Protein AF-A0A493TED9-F1 (afdb_monomer)

Foldseek 3Di:
DDDDDDDDDDDPPDDPLVVVVQVVLLVVLQVQCVVPPVDDRDDAQLPRPLQLQSLQVSCCSLVVDHQPPQDNDDPDLVSSLVSLVSSVVVCVVVVQDADDDHSVCSNNSVVVSSVRSSVSSCVVSPPPDDDDDDDDDDDDDDDDDDDDDDDDDPDDPVVVVVVVLVSVVVVLVVVVVVVVVVVVVVVVPPDDDDDDDDDDPDPVVVVVVVVPDDDDDDDDDDDDDDDDDDDDDDDDDDDDDDDDDDDDDDDDDDDDDDDDDDDDDDDDDDDDDDDDDDPPPVVPVVVVVVVVVVVVVVVVVVVVVVVVQVVCCVPPVDGPVVVVPDPDPLDDVPDDPVRSVVVVVVVVVVVVVVVVVVVVVVVVVVVVVVVVVVVVVVVVVSVVVVVVSVVVVVVVVVVVVVVVVVVVVVVVVVVVVVVVVVVVVVVVVVVVVVVVVVVVVVVVVVVVVVVVVVVVVVVVVVVVVVVVVVVVVVVVVVVVVVVVVVVVVVVVVVVVVVVPD

Radius of gyration: 56.15 Å; Cα contacts (8 Å, |Δi|>4): 141; chains: 1; bounding box: 158×119×187 Å

Solvent-accessible surface area (backbone atoms only — not comparable to full-atom values): 31498 Å² total; per-residue (Å²): 141,84,82,85,82,85,81,80,80,85,77,87,85,73,71,67,64,66,53,53,54,52,50,50,53,44,51,52,54,39,62,54,44,64,81,43,81,89,57,81,77,68,87,44,75,45,64,62,42,21,50,13,47,55,53,40,52,49,44,25,67,67,70,72,48,80,71,81,90,60,56,86,78,59,87,47,76,66,49,13,32,52,24,29,40,54,48,52,50,49,40,54,73,72,66,56,82,67,78,96,69,56,40,64,42,35,50,71,31,38,52,72,51,46,51,50,54,52,50,43,52,52,65,71,60,40,94,87,70,92,75,88,76,88,78,81,91,81,87,83,89,85,81,89,85,88,84,81,90,78,94,75,82,78,82,55,72,64,61,59,51,50,53,53,51,53,54,55,52,52,57,52,53,53,58,61,51,62,58,54,59,60,54,60,66,59,65,74,76,76,80,76,93,78,81,91,76,89,75,80,85,56,72,68,66,67,50,59,74,72,67,76,80,80,88,86,87,86,84,88,82,88,83,89,79,89,84,82,86,86,88,85,86,82,88,87,84,91,86,86,89,89,88,82,88,86,90,83,90,88,87,86,89,83,87,86,81,88,82,84,88,87,88,86,89,82,91,83,87,83,84,90,84,89,84,85,90,80,76,79,68,66,51,57,59,55,52,54,49,50,53,51,50,54,52,50,50,50,52,50,50,53,49,51,51,48,51,52,46,52,50,37,34,74,75,68,74,46,50,85,74,57,70,75,68,67,83,68,71,90,60,69,93,84,60,55,76,70,55,49,50,50,53,53,49,52,51,50,52,48,53,52,50,53,52,52,51,51,52,52,51,51,53,50,52,55,50,50,52,51,52,51,50,55,50,50,54,54,50,52,53,51,48,53,54,49,51,58,49,50,52,52,54,52,54,50,51,52,53,54,49,53,54,49,52,53,54,48,53,53,48,54,53,51,50,53,52,52,53,52,52,51,52,51,52,52,52,52,51,51,53,48,57,49,51,53,52,52,51,50,55,51,49,54,51,50,54,51,52,52,49,51,52,50,51,51,50,53,52,51,54,53,50,49,52,52,48,54,49,51,51,53,50,49,53,51,49,53,50,50,53,47,48,53,52,51,51,51,52,49,54,58,50,52,66,59,53,74,75,74,123

Sequence (501 aa):
MGTPVDVVPHHTSQPAALSQQLQAYVAWVNSQLKKKPTIKPVQDLRQDLRDGVILASLIEIVAGEKLNGVQVNPTSQQEMRENVEKVLQFVASKKIRMHQTSAKDIVDGNLKSIMRLILALAAHFKPGSGRAMNHSAAGVTGKSSSASSASHRPRSAAAVAQGAVAALADVRQDVLQSGRDVFRHRQRNSSMDEEIENPYWSVRALVQQYEGQQNIALESHSSSLASPSPIHSTKSESTVTPSEEKAGYAIIHTEETESKTEETESHFQPDWQAGNPVSHLENSWEEQLLEQQDHLEKEMEEAKKMISGLQALLLNGSLPEDEQEGSFELCEHGACPEEQLIIIRSRLDQSVEENQDLKKELLKCKQEARNLQGIKDALQQRLAQQDASVLQLKQELLRANMDKEELHNQNVDLQRKVEERNRLLAEYKKELGQKDRHLQQHQTKLDEMLRQLSEASYQQVDLERELEHKEALLAHCMKREAEEVWEALVYTSDCQSDVFV

InterPro domains:
  IPR001715 Calponin homology domain [PF00307] (22-126)
  IPR001715 Calponin homology domain [PS50021] (19-126)
  IPR001715 Calponin homology domain [SM00033] (21-124)
  IPR015506 Dishevelled-related protein [PTHR10878] (12-462)
  IPR036872 CH domain superfamily [G3DSA:1.10.418.10] (10-127)
  IPR036872 CH domain superfamily [SSF47576] (20-125)

Organism: Anas platyrhynchos platyrhynchos (NCBI:txid8840)

pLDDT: mean 70.53, std 26.98, range [24.11, 98.75]

Mean predicted aligned error: 23.99 Å

Secondary structure (DSSP, 8-state):
--PPPP--------SHHHHHHHHHHHHHHHHHHTTSTTSPPPS-HHHHTTTSHHHHHHHHHHHS-PPTT--SS--SHHHHHHHHHHHHHHHHHTT-------HHHHHTT-HHHHHHHHHHHHHHT-TTSS-----------------------PPPHHHHHHHHHHHHHHHHHHHHHHHHHHHHHHGGGSS-----------HHHHHTTTSSS-----------------------------------------------------------------TTSSHHHHHHHHHHHHHHHHHHHHHHHHHHHHHHHHHHSS-TTTTSS----SS-TT--HHHHHHHHHHHHHHHHHHHHHHHHHHHHHHHHHHHHHHHHHHHHHHHHHHHHHHHHHHHHHHHHHHHHHHHHHHHHHHHHHHHHHHHHHHHHHHHHHHHHHHHHHHHHHHHHHHHHHHHHHHHHHHHHHHHHHHHHHHHHHHHHHHHHHHHHHHHHHHHHHTT--

Nearest PDB structures (foldseek):
  5bvr-assembly1_A  TM=9.735E-01  e=4.187E-06  Schizosaccharomyces pombe 972h-
  2yrn-assembly1_A  TM=8.082E-01  e=5.818E-07  Homo sapiens
  2wa7-assembly1_A  TM=9.485E-01  e=7.245E-06  Homo sapiens
  3hop-assembly2_B  TM=9.411E-01  e=7.245E-06  Homo sapiens
  2vzc-assembly1_A  TM=8.710E-01  e=1.123E-04  Homo sapiens

Structure (mmCIF, N/CA/C/O backbone):
data_AF-A0A493TED9-F1
#
_entry.id   AF-A0A493TED9-F1
#
loop_
_atom_site.group_PDB
_atom_site.id
_atom_site.type_symbol
_atom_site.label_atom_id
_atom_site.label_alt_id
_atom_site.label_comp_id
_atom_site.label_asym_id
_atom_site.label_entity_id
_atom_site.label_seq_id
_atom_site.pdbx_PDB_ins_code
_atom_site.Cartn_x
_atom_site.Cartn_y
_atom_site.Cartn_z
_atom_site.occupancy
_atom_site.B_iso_or_equiv
_atom_site.auth_seq_id
_atom_site.auth_comp_id
_atom_site.auth_asym_id
_atom_site.auth_atom_id
_atom_site.pdbx_PDB_model_num
ATOM 1 N N . MET A 1 1 ? -10.108 58.403 12.732 1.00 42.53 1 MET A N 1
ATOM 2 C CA . MET A 1 1 ? -10.329 57.246 11.839 1.00 42.53 1 MET A CA 1
ATOM 3 C C . MET A 1 1 ? -8.992 56.555 11.648 1.00 42.53 1 MET A C 1
ATOM 5 O O . MET A 1 1 ? -8.155 57.077 10.930 1.00 42.53 1 MET A O 1
ATOM 9 N N . GLY A 1 2 ? -8.751 55.469 12.374 1.00 40.12 2 GLY A N 1
ATOM 10 C CA . GLY A 1 2 ? -7.478 54.749 12.346 1.00 40.12 2 GLY A CA 1
ATOM 11 C C . GLY A 1 2 ? -7.510 53.621 13.365 1.00 40.12 2 GLY A C 1
ATOM 12 O O . GLY A 1 2 ? -7.123 53.815 14.510 1.00 40.12 2 GLY A O 1
ATOM 13 N N . THR A 1 3 ? -8.061 52.479 12.968 1.00 39.16 3 THR A N 1
ATOM 14 C CA . THR A 1 3 ? -8.017 51.227 13.731 1.00 39.16 3 THR A CA 1
ATOM 15 C C . THR A 1 3 ? -6.770 50.442 13.319 1.00 39.16 3 THR A C 1
ATOM 17 O O . THR A 1 3 ? -6.553 50.290 12.114 1.00 39.16 3 THR A O 1
ATOM 20 N N . PRO A 1 4 ? -5.954 49.931 14.255 1.00 46.84 4 PRO A N 1
ATOM 21 C CA . PRO A 1 4 ? -4.862 49.033 13.916 1.00 46.84 4 PRO A CA 1
ATOM 22 C C . PRO A 1 4 ? -5.402 47.621 13.652 1.00 46.84 4 PRO A C 1
ATOM 24 O O . PRO A 1 4 ? -6.323 47.151 14.316 1.00 46.84 4 PRO A O 1
ATOM 27 N N . VAL A 1 5 ? -4.833 46.980 12.636 1.00 41.41 5 VAL A N 1
ATOM 28 C CA . VAL A 1 5 ? -5.123 45.611 12.205 1.00 41.41 5 VAL A CA 1
ATOM 29 C C . VAL A 1 5 ? -4.371 44.649 13.125 1.00 41.41 5 VAL A C 1
ATOM 31 O O . VAL A 1 5 ? -3.141 44.658 13.143 1.00 41.41 5 VAL A O 1
ATOM 34 N N . ASP A 1 6 ? -5.104 43.831 13.880 1.00 39.00 6 ASP A N 1
ATOM 35 C CA . ASP A 1 6 ? -4.541 42.726 14.657 1.00 39.00 6 ASP A CA 1
ATOM 36 C C . ASP A 1 6 ? -4.014 41.632 13.718 1.00 39.00 6 ASP A C 1
ATOM 38 O O . ASP A 1 6 ? -4.749 41.032 12.929 1.00 39.00 6 ASP A O 1
ATOM 42 N N . VAL A 1 7 ? -2.712 41.374 13.816 1.00 45.19 7 VAL A N 1
ATOM 43 C CA . VAL A 1 7 ? -2.025 40.259 13.164 1.00 45.19 7 VAL A CA 1
ATOM 44 C C . VAL A 1 7 ? -2.222 39.018 14.034 1.00 45.19 7 VAL A C 1
ATOM 46 O O . VAL A 1 7 ? -1.608 38.881 15.089 1.00 45.19 7 VAL A O 1
ATOM 49 N N . VAL A 1 8 ? -3.081 38.101 13.591 1.00 38.03 8 VAL A N 1
ATOM 50 C CA . VAL A 1 8 ? -3.263 36.785 14.220 1.00 38.03 8 VAL A CA 1
ATOM 51 C C . VAL A 1 8 ? -2.080 35.880 13.838 1.00 38.03 8 VAL A C 1
ATOM 53 O O . VAL A 1 8 ? -1.852 35.663 12.646 1.00 38.03 8 VAL A O 1
ATOM 56 N N . PRO A 1 9 ? -1.316 35.317 14.794 1.00 44.16 9 PRO A N 1
ATOM 57 C CA . PRO A 1 9 ? -0.238 34.392 14.479 1.00 44.16 9 PRO A CA 1
ATOM 58 C C . PRO A 1 9 ? -0.801 32.986 14.227 1.00 44.16 9 PRO A C 1
ATOM 60 O O . PRO A 1 9 ? -1.549 32.445 15.035 1.00 44.16 9 PRO A O 1
ATOM 63 N N . HIS A 1 10 ? -0.419 32.368 13.110 1.00 32.72 10 HIS A N 1
ATOM 64 C CA . HIS A 1 10 ? -0.759 30.981 12.795 1.00 32.72 10 HIS A CA 1
ATOM 65 C C . HIS A 1 10 ? -0.075 30.008 13.767 1.00 32.72 10 HIS A C 1
ATOM 67 O O . HIS A 1 10 ? 1.141 29.826 13.739 1.00 32.72 10 HIS A O 1
ATOM 73 N N . HIS A 1 11 ? -0.866 29.343 14.607 1.00 40.06 11 HIS A N 1
ATOM 74 C CA . HIS A 1 11 ? -0.410 28.253 15.468 1.00 40.06 11 HIS A CA 1
ATOM 75 C C . HIS A 1 11 ? -0.358 26.946 14.662 1.00 40.06 11 HIS A C 1
ATOM 77 O O . HIS A 1 11 ? -1.386 26.365 14.310 1.00 40.06 11 HIS A O 1
ATOM 83 N N . THR A 1 12 ? 0.849 26.459 14.384 1.00 41.06 12 THR A N 1
ATOM 84 C CA . THR A 1 12 ? 1.121 25.099 13.903 1.00 41.06 12 THR A CA 1
ATOM 85 C C . THR A 1 12 ? 0.672 24.066 14.942 1.00 41.06 12 THR A C 1
ATOM 87 O O . THR A 1 12 ? 1.410 23.738 15.870 1.00 41.06 12 THR A O 1
ATOM 90 N N . SER A 1 13 ? -0.545 23.544 14.795 1.00 43.38 13 SER A N 1
ATOM 91 C CA . SER A 1 13 ? -1.096 22.476 15.639 1.00 43.38 13 SER A CA 1
ATOM 92 C C . SER A 1 13 ? -0.851 21.109 14.994 1.00 43.38 13 SER A C 1
ATOM 94 O O . SER A 1 13 ? -1.750 20.567 14.365 1.00 43.38 13 SER A O 1
ATOM 96 N N . GLN A 1 14 ? 0.367 20.564 15.098 1.00 45.41 14 GLN A N 1
ATOM 97 C CA . GLN A 1 14 ? 0.681 19.208 14.599 1.00 45.41 14 GLN A CA 1
ATOM 98 C C . GLN A 1 14 ? 1.649 18.299 15.419 1.00 45.41 14 GLN A C 1
ATOM 100 O O . GLN A 1 14 ? 1.866 17.176 14.976 1.00 45.41 14 GLN A O 1
ATOM 105 N N . PRO A 1 15 ? 2.188 18.621 16.622 1.00 52.25 15 PRO A N 1
ATOM 106 C CA . PRO A 1 15 ? 3.054 17.668 17.353 1.00 52.25 15 PRO A CA 1
ATOM 107 C C . PRO A 1 15 ? 2.359 16.766 18.407 1.00 52.25 15 PRO A C 1
ATOM 109 O O . PRO A 1 15 ? 3.011 15.903 19.002 1.00 52.25 15 PRO A O 1
ATOM 112 N N . ALA A 1 16 ? 1.056 16.922 18.676 1.00 53.84 16 ALA A N 1
ATOM 113 C CA . ALA A 1 16 ? 0.396 16.232 19.799 1.00 53.84 16 ALA A CA 1
ATOM 114 C C . ALA A 1 16 ? -0.011 14.766 19.518 1.00 53.84 16 ALA A C 1
ATOM 116 O O . ALA A 1 16 ? 0.078 13.927 20.409 1.00 53.84 16 ALA A O 1
ATOM 117 N N . ALA A 1 17 ? -0.418 14.425 18.291 1.00 58.78 17 ALA A N 1
ATOM 118 C CA . ALA A 1 17 ? -0.928 13.082 17.978 1.00 58.78 17 ALA A CA 1
ATOM 119 C C . ALA A 1 17 ? 0.190 12.022 17.873 1.00 58.78 17 ALA A C 1
ATOM 121 O O . ALA A 1 17 ? 0.107 10.944 18.465 1.00 58.78 17 ALA A O 1
ATOM 122 N N . LEU A 1 18 ? 1.300 12.353 17.198 1.00 60.94 18 LEU A N 1
ATOM 123 C CA . LEU A 1 18 ? 2.461 11.457 17.077 1.00 60.94 18 LEU A CA 1
ATOM 124 C C . LEU A 1 18 ? 3.128 11.178 18.430 1.00 60.94 18 LEU A C 1
ATOM 126 O O . LEU A 1 18 ? 3.589 10.061 18.676 1.00 60.94 18 LEU A O 1
ATOM 130 N N . SER A 1 19 ? 3.157 12.173 19.322 1.00 70.12 19 SER A N 1
ATOM 131 C CA . SER A 1 19 ? 3.708 12.006 20.671 1.00 70.12 19 SER A CA 1
ATOM 132 C C . SER A 1 19 ? 2.842 11.080 21.530 1.00 70.12 19 SER A C 1
ATOM 134 O O . SER A 1 19 ? 3.385 10.210 22.211 1.00 70.12 19 SER A O 1
ATOM 136 N N . GLN A 1 20 ? 1.511 11.168 21.424 1.00 78.19 20 GLN A N 1
ATOM 137 C CA . GLN A 1 20 ? 0.595 10.249 22.111 1.00 78.19 20 GLN A CA 1
ATOM 138 C C . GLN A 1 20 ? 0.719 8.807 21.606 1.00 78.19 20 GLN A C 1
ATOM 140 O O . GLN A 1 20 ? 0.787 7.872 22.409 1.00 78.19 20 GLN A O 1
ATOM 145 N N . GLN A 1 21 ? 0.804 8.606 20.287 1.00 79.19 21 GLN A N 1
ATOM 146 C CA . GLN A 1 21 ? 0.977 7.274 19.712 1.00 79.19 21 GLN A CA 1
ATOM 147 C C . GLN A 1 21 ? 2.297 6.640 20.171 1.00 79.19 21 GLN A C 1
ATOM 149 O O . GLN A 1 21 ? 2.305 5.494 20.624 1.00 79.19 21 GLN A O 1
ATOM 154 N N . LEU A 1 22 ? 3.406 7.383 20.109 1.00 85.38 22 LEU A N 1
ATOM 155 C CA . LEU A 1 22 ? 4.712 6.914 20.576 1.00 85.38 22 LEU A CA 1
ATOM 156 C C . LEU A 1 22 ? 4.670 6.514 22.058 1.00 85.38 22 LEU A C 1
ATOM 158 O O . LEU A 1 22 ? 5.166 5.448 22.432 1.00 85.38 22 LEU A O 1
ATOM 162 N N . GLN A 1 23 ? 4.010 7.326 22.884 1.00 86.38 23 GLN A N 1
ATOM 163 C CA . GLN A 1 23 ? 3.840 7.051 24.306 1.00 86.38 23 GLN A CA 1
ATOM 164 C C . GLN A 1 23 ? 3.033 5.768 24.559 1.00 86.38 23 GLN A C 1
ATOM 166 O O . GLN A 1 23 ? 3.356 5.020 25.482 1.00 86.38 23 GLN A O 1
ATOM 171 N N . ALA A 1 24 ? 2.038 5.457 23.722 1.00 87.50 24 ALA A N 1
ATOM 172 C CA . ALA A 1 24 ? 1.280 4.210 23.814 1.00 87.50 24 ALA A CA 1
ATOM 173 C C . ALA A 1 24 ? 2.143 2.970 23.512 1.00 87.50 24 ALA A C 1
ATOM 175 O O . ALA A 1 24 ? 2.049 1.973 24.231 1.00 87.50 24 ALA A O 1
ATOM 176 N N . TYR A 1 25 ? 3.024 3.032 22.505 1.00 90.94 25 TYR A N 1
ATOM 177 C CA . TYR A 1 25 ? 3.969 1.945 22.212 1.00 90.94 25 TYR A CA 1
ATOM 178 C C . TYR A 1 25 ? 4.955 1.726 23.362 1.00 90.94 25 TYR A C 1
ATOM 180 O O . TYR A 1 25 ? 5.133 0.591 23.806 1.00 90.94 25 TYR A O 1
ATOM 188 N N . VAL A 1 26 ? 5.544 2.804 23.888 1.00 92.06 26 VAL A N 1
ATOM 189 C CA . VAL A 1 26 ? 6.441 2.744 25.053 1.00 92.06 26 VAL A CA 1
ATOM 190 C C . VAL A 1 26 ? 5.716 2.150 26.264 1.00 92.06 26 VAL A C 1
ATOM 192 O O . VAL A 1 26 ? 6.235 1.246 26.920 1.00 92.06 26 VAL A O 1
ATOM 195 N N . ALA A 1 27 ? 4.487 2.595 26.539 1.00 90.62 27 ALA A N 1
ATOM 196 C CA . ALA A 1 27 ? 3.678 2.074 27.637 1.00 90.62 27 ALA A CA 1
ATOM 197 C C . ALA A 1 27 ? 3.371 0.578 27.473 1.00 90.62 27 ALA A C 1
ATOM 199 O O . ALA A 1 27 ? 3.464 -0.175 28.446 1.00 90.62 27 ALA A O 1
ATOM 200 N N . TRP A 1 28 ? 3.048 0.130 26.256 1.00 92.50 28 TRP A N 1
ATOM 201 C CA . TRP A 1 28 ? 2.792 -1.281 25.982 1.00 92.50 28 TRP A CA 1
ATOM 202 C C . TRP A 1 28 ? 4.050 -2.136 26.171 1.00 92.50 28 TRP A C 1
ATOM 204 O O . TRP A 1 28 ? 3.988 -3.125 26.904 1.00 92.50 28 TRP A O 1
ATOM 214 N N . VAL A 1 29 ? 5.195 -1.737 25.606 1.00 92.50 29 VAL A N 1
ATOM 215 C CA . VAL A 1 29 ? 6.472 -2.455 25.785 1.00 92.50 29 VAL A CA 1
ATOM 216 C C . VAL A 1 29 ? 6.813 -2.555 27.270 1.00 92.50 29 VAL A C 1
ATOM 218 O O . VAL A 1 29 ? 7.003 -3.654 27.790 1.00 92.50 29 VAL A O 1
ATOM 221 N N . ASN A 1 30 ? 6.768 -1.435 27.994 1.00 92.94 30 ASN A N 1
ATOM 222 C CA . ASN A 1 30 ? 7.045 -1.412 29.429 1.00 92.94 30 ASN A CA 1
ATOM 223 C C . ASN A 1 30 ? 6.054 -2.254 30.245 1.00 92.94 30 ASN A C 1
ATOM 225 O O . ASN A 1 30 ? 6.441 -2.840 31.254 1.00 92.94 30 ASN A O 1
ATOM 229 N N . SER A 1 31 ? 4.790 -2.369 29.823 1.00 91.25 31 SER A N 1
ATOM 230 C CA . SER A 1 31 ? 3.820 -3.253 30.484 1.00 91.25 31 SER A CA 1
ATOM 231 C C . SER A 1 31 ? 4.200 -4.734 30.383 1.00 91.25 31 SER A C 1
ATOM 233 O O . SER A 1 31 ? 3.953 -5.483 31.328 1.00 91.25 31 SER A O 1
ATOM 235 N N . GLN A 1 32 ? 4.840 -5.148 29.283 1.00 90.75 32 GLN A N 1
ATOM 236 C CA . GLN A 1 32 ? 5.365 -6.505 29.142 1.00 90.75 32 GLN A CA 1
ATOM 237 C C . GLN A 1 32 ? 6.651 -6.670 29.951 1.00 90.75 32 GLN A C 1
ATOM 239 O O . GLN A 1 32 ? 6.753 -7.611 30.733 1.00 90.75 32 GLN A O 1
ATOM 244 N N . LEU A 1 33 ? 7.589 -5.721 29.847 1.00 88.75 33 LEU A N 1
ATOM 245 C CA . LEU A 1 33 ? 8.873 -5.780 30.557 1.00 88.75 33 LEU A CA 1
ATOM 246 C C . LEU A 1 33 ? 8.721 -5.803 32.084 1.00 88.75 33 LEU A C 1
ATOM 248 O O . LEU A 1 33 ? 9.523 -6.442 32.753 1.00 88.75 33 LEU A O 1
ATOM 252 N N . LYS A 1 34 ? 7.650 -5.226 32.652 1.00 86.88 34 LYS A N 1
ATOM 253 C CA . LYS A 1 34 ? 7.330 -5.335 34.093 1.00 86.88 34 LYS A CA 1
ATOM 254 C C . LYS A 1 34 ? 7.227 -6.775 34.607 1.00 86.88 34 LYS A C 1
ATOM 256 O O . LYS A 1 34 ? 7.420 -6.998 35.797 1.00 86.88 34 LYS A O 1
ATOM 261 N N . LYS A 1 35 ? 6.950 -7.752 33.735 1.00 84.44 35 LYS A N 1
ATOM 262 C CA . LYS A 1 35 ? 6.937 -9.183 34.085 1.00 84.44 35 LYS A CA 1
ATOM 263 C C . LYS A 1 35 ? 8.346 -9.740 34.355 1.00 84.44 35 LYS A C 1
ATOM 265 O O . LYS A 1 35 ? 8.464 -10.813 34.935 1.00 84.44 35 LYS A O 1
ATOM 270 N N . LYS A 1 36 ? 9.405 -9.016 33.966 1.00 83.38 36 LYS A N 1
ATOM 271 C CA . LYS A 1 36 ? 10.816 -9.310 34.251 1.00 83.38 36 LYS A CA 1
ATOM 272 C C . LYS A 1 36 ? 11.507 -8.077 34.864 1.00 83.38 36 LYS A C 1
ATOM 274 O O . LYS A 1 36 ? 12.049 -7.252 34.128 1.00 83.38 36 LYS A O 1
ATOM 279 N N . PRO A 1 37 ? 11.554 -7.949 36.204 1.00 72.25 37 PRO A N 1
ATOM 280 C CA . PRO A 1 37 ? 12.049 -6.742 36.880 1.00 72.25 37 PRO A CA 1
ATOM 281 C C . PRO A 1 37 ? 13.552 -6.465 36.690 1.00 72.25 37 PRO A C 1
ATOM 283 O O . PRO A 1 37 ? 14.033 -5.412 37.093 1.00 72.25 37 PRO A O 1
ATOM 286 N N . THR A 1 38 ? 14.304 -7.378 36.071 1.00 79.56 38 THR A N 1
ATOM 287 C CA . THR A 1 38 ? 15.732 -7.211 35.758 1.00 79.56 38 THR A CA 1
ATOM 288 C C . THR A 1 38 ? 15.997 -6.294 34.559 1.00 79.56 38 THR A C 1
ATOM 290 O O . THR A 1 38 ? 17.148 -5.935 34.321 1.00 79.56 38 THR A O 1
ATOM 293 N N . ILE A 1 39 ? 14.970 -5.936 33.781 1.00 82.25 39 ILE A N 1
ATOM 294 C CA . ILE A 1 39 ? 15.108 -5.151 32.547 1.00 82.25 39 ILE A CA 1
ATOM 295 C C . ILE A 1 39 ? 14.761 -3.687 32.823 1.00 82.25 39 ILE A C 1
ATOM 297 O O . ILE A 1 39 ? 13.730 -3.381 33.425 1.00 82.25 39 ILE A O 1
ATOM 301 N N . LYS A 1 40 ? 15.616 -2.769 32.361 1.00 82.75 40 LYS A N 1
ATOM 302 C CA . LYS A 1 40 ? 15.373 -1.326 32.479 1.00 82.75 40 LYS A CA 1
ATOM 303 C C . LYS A 1 40 ? 14.145 -0.913 31.649 1.00 82.75 40 LYS A C 1
ATOM 305 O O . LYS A 1 40 ? 13.964 -1.428 30.546 1.00 82.75 40 LYS A O 1
ATOM 310 N N . PRO A 1 41 ? 13.311 0.017 32.149 1.00 87.38 41 PRO A N 1
ATOM 311 C CA . PRO A 1 41 ? 12.181 0.523 31.385 1.00 87.38 41 PRO A CA 1
ATOM 312 C C . PRO A 1 41 ? 12.671 1.312 30.170 1.00 87.38 41 PRO A C 1
ATOM 314 O O . PRO A 1 41 ? 13.597 2.117 30.271 1.00 87.38 41 PRO A O 1
ATOM 317 N N . VAL A 1 42 ? 12.008 1.094 29.041 1.00 91.56 42 VAL A N 1
ATOM 318 C CA . VAL A 1 42 ? 12.257 1.794 27.782 1.00 91.56 42 VAL A CA 1
ATOM 319 C C . VAL A 1 42 ? 11.727 3.221 27.887 1.00 91.56 42 VAL A C 1
ATOM 321 O O . VAL A 1 42 ? 10.582 3.429 28.300 1.00 91.56 42 VAL A O 1
ATOM 324 N N . GLN A 1 43 ? 12.547 4.195 27.507 1.00 89.94 43 GLN A N 1
ATOM 325 C CA . GLN A 1 43 ? 12.195 5.613 27.427 1.00 89.94 43 GLN A CA 1
ATOM 326 C C . GLN A 1 43 ? 12.093 6.072 25.974 1.00 89.94 43 GLN A C 1
ATOM 328 O O . GLN A 1 43 ? 11.132 6.754 25.618 1.00 89.94 43 GLN A O 1
ATOM 333 N N . ASP A 1 44 ? 13.035 5.653 25.128 1.00 89.94 44 ASP A N 1
ATOM 334 C CA . ASP A 1 44 ? 13.050 5.975 23.705 1.00 89.94 44 ASP A CA 1
ATOM 335 C C . ASP A 1 44 ? 13.207 4.702 22.875 1.00 89.94 44 ASP A C 1
ATOM 337 O O . ASP A 1 44 ? 14.268 4.078 22.831 1.00 89.94 44 ASP A O 1
ATOM 341 N N . LEU A 1 45 ? 12.144 4.353 22.143 1.00 91.56 45 LEU A N 1
ATOM 342 C CA . LEU A 1 45 ? 12.132 3.203 21.240 1.00 91.56 45 LEU A CA 1
ATOM 343 C C . LEU A 1 45 ? 13.283 3.249 20.230 1.00 91.56 45 LEU A C 1
ATOM 345 O O . LEU A 1 45 ? 13.791 2.197 19.853 1.00 91.56 45 LEU A O 1
ATOM 349 N N . ARG A 1 46 ? 13.683 4.446 19.776 1.00 92.38 46 ARG A N 1
ATOM 350 C CA . ARG A 1 46 ? 14.730 4.599 18.762 1.00 92.38 46 ARG A CA 1
ATOM 351 C C . ARG A 1 46 ? 16.091 4.189 19.266 1.00 92.38 46 ARG A C 1
ATOM 353 O O . ARG A 1 46 ? 16.882 3.808 18.422 1.00 92.38 46 ARG A O 1
ATOM 360 N N . GLN A 1 47 ? 16.366 4.312 20.563 1.00 92.00 47 GLN A N 1
ATOM 361 C CA . GLN A 1 47 ? 17.682 4.043 21.146 1.00 92.00 47 GLN A CA 1
ATOM 362 C C . GLN A 1 47 ? 17.692 2.719 21.900 1.00 92.00 47 GLN A C 1
ATOM 364 O O . GLN A 1 47 ? 18.563 1.886 21.665 1.00 92.00 47 GLN A O 1
ATOM 369 N N . ASP A 1 48 ? 16.677 2.487 22.728 1.00 92.62 48 ASP A N 1
ATOM 370 C CA . ASP A 1 48 ? 16.655 1.371 23.673 1.00 92.62 48 ASP A CA 1
ATOM 371 C C . ASP A 1 48 ? 16.420 0.010 22.993 1.00 92.62 48 ASP A C 1
ATOM 373 O O . ASP A 1 48 ? 16.670 -1.031 23.588 1.00 92.62 48 ASP A O 1
ATOM 377 N N . LEU A 1 49 ? 15.929 -0.013 21.747 1.00 93.00 49 LEU A N 1
ATOM 378 C CA . LEU A 1 49 ? 15.634 -1.255 21.014 1.00 93.00 49 LEU A CA 1
ATOM 379 C C . LEU A 1 49 ? 16.675 -1.608 19.942 1.00 93.00 49 LEU A C 1
ATOM 381 O O . LEU A 1 49 ? 16.567 -2.670 19.326 1.00 93.00 49 LEU A O 1
ATOM 385 N N . ARG A 1 50 ? 17.667 -0.741 19.695 1.00 93.00 50 ARG A N 1
ATOM 386 C CA . ARG A 1 50 ? 18.623 -0.899 18.580 1.00 93.00 50 ARG A CA 1
ATOM 387 C C . ARG A 1 50 ? 19.544 -2.100 18.743 1.00 93.00 50 ARG A C 1
ATOM 389 O O . ARG A 1 50 ? 20.005 -2.649 17.750 1.00 93.00 50 ARG A O 1
ATOM 396 N N . ASP A 1 51 ? 19.834 -2.478 19.983 1.00 91.19 51 ASP A N 1
ATOM 397 C CA . ASP A 1 51 ? 20.751 -3.566 20.329 1.00 91.19 51 ASP A CA 1
ATOM 398 C C . ASP A 1 51 ? 20.117 -4.968 20.231 1.00 91.19 51 ASP A C 1
ATOM 400 O O . ASP A 1 51 ? 20.807 -5.986 20.340 1.00 91.19 51 ASP A O 1
ATOM 404 N N . GLY A 1 52 ? 18.796 -5.021 20.020 1.00 91.31 52 GLY A N 1
ATOM 405 C CA . GLY A 1 52 ? 18.004 -6.243 19.917 1.00 91.31 52 GLY A CA 1
ATOM 406 C C . GLY A 1 52 ? 17.765 -6.980 21.241 1.00 91.31 52 GLY A C 1
ATOM 407 O O . GLY A 1 52 ? 16.970 -7.921 21.261 1.00 91.31 52 GLY A O 1
ATOM 408 N N . VAL A 1 53 ? 18.370 -6.563 22.357 1.00 93.06 53 VAL A N 1
ATOM 409 C CA . VAL A 1 53 ? 18.310 -7.284 23.643 1.00 93.06 53 VAL A CA 1
ATOM 410 C C . VAL A 1 53 ? 16.931 -7.146 24.282 1.00 93.06 53 VAL A C 1
ATOM 412 O O . VAL A 1 53 ? 16.321 -8.131 24.720 1.00 93.06 53 VAL A O 1
ATOM 415 N N . ILE A 1 54 ? 16.391 -5.926 24.287 1.00 93.12 54 ILE A N 1
ATOM 416 C CA . ILE A 1 54 ? 15.044 -5.666 24.803 1.00 93.12 54 ILE A CA 1
ATOM 417 C C . ILE A 1 54 ? 13.985 -6.323 23.906 1.00 93.12 54 ILE A C 1
ATOM 419 O O . ILE A 1 54 ? 13.016 -6.882 24.418 1.00 93.12 54 ILE A O 1
ATOM 423 N N . LEU A 1 55 ? 14.186 -6.332 22.582 1.00 93.50 55 LEU A N 1
ATOM 424 C CA . LEU A 1 55 ? 13.289 -7.011 21.637 1.00 93.50 55 LEU A CA 1
ATOM 425 C C . LEU A 1 55 ? 13.263 -8.529 21.858 1.00 93.50 55 LEU A C 1
ATOM 427 O O . LEU A 1 55 ? 12.189 -9.131 21.863 1.00 93.50 55 LEU A O 1
ATOM 431 N N . ALA A 1 56 ? 14.421 -9.143 22.096 1.00 92.75 56 ALA A N 1
ATOM 432 C CA . ALA A 1 56 ? 14.499 -10.562 22.419 1.00 92.75 56 ALA A CA 1
ATOM 433 C C . ALA A 1 56 ? 13.808 -10.894 23.746 1.00 92.75 56 ALA A C 1
ATOM 435 O O . ALA A 1 56 ? 13.053 -11.863 23.839 1.00 92.75 56 ALA A O 1
ATOM 436 N N . SER A 1 57 ? 14.010 -10.047 24.756 1.00 91.44 57 SER A N 1
ATOM 437 C CA . SER A 1 57 ? 13.348 -10.191 26.052 1.00 91.44 57 SER A CA 1
ATOM 438 C C . SER A 1 57 ? 11.831 -10.031 25.944 1.00 91.44 57 SER A C 1
ATOM 440 O O . SER A 1 57 ? 11.076 -10.749 26.596 1.00 91.44 57 SER A O 1
ATOM 442 N N . LEU A 1 58 ? 11.374 -9.105 25.098 1.00 91.88 58 LEU A N 1
ATOM 443 C CA . LEU A 1 58 ? 9.962 -8.898 24.809 1.00 91.88 58 LEU A CA 1
ATOM 444 C C . LEU A 1 58 ? 9.346 -10.150 24.176 1.00 91.88 58 LEU A C 1
ATOM 446 O O . LEU A 1 58 ? 8.291 -10.578 24.638 1.00 91.88 58 LEU A O 1
ATOM 450 N N . ILE A 1 59 ? 10.011 -10.757 23.183 1.00 91.62 59 ILE A N 1
ATOM 451 C CA . ILE A 1 59 ? 9.586 -12.031 22.580 1.00 91.62 59 ILE A CA 1
ATOM 452 C C . ILE A 1 59 ? 9.468 -13.122 23.640 1.00 91.62 59 ILE A C 1
ATOM 454 O O . ILE A 1 59 ? 8.436 -13.784 23.709 1.00 91.62 59 ILE A O 1
ATOM 458 N N . GLU A 1 60 ? 10.472 -13.270 24.501 1.00 90.94 60 GLU A N 1
ATOM 459 C CA . GLU A 1 60 ? 10.454 -14.287 25.553 1.00 90.94 60 GLU A CA 1
ATOM 460 C C . GLU A 1 60 ? 9.260 -14.123 26.503 1.00 90.94 60 GLU A C 1
ATOM 462 O O . GLU A 1 60 ? 8.654 -15.106 26.922 1.00 90.94 60 GLU A O 1
ATOM 467 N N . ILE A 1 61 ? 8.867 -12.881 26.795 1.00 89.62 61 ILE A N 1
ATOM 468 C CA . ILE A 1 61 ? 7.718 -12.581 27.653 1.00 89.62 61 ILE A CA 1
ATOM 469 C C . ILE A 1 61 ? 6.381 -12.843 26.947 1.00 89.62 61 ILE A C 1
ATOM 471 O O . ILE A 1 61 ? 5.457 -13.354 27.579 1.00 89.62 61 ILE A O 1
ATOM 475 N N . VAL A 1 62 ? 6.237 -12.453 25.675 1.00 88.81 62 VAL A N 1
ATOM 476 C CA . VAL A 1 62 ? 4.945 -12.553 24.965 1.00 88.81 62 VAL A CA 1
ATOM 477 C C . VAL A 1 62 ? 4.703 -13.927 24.347 1.00 88.81 62 VAL A C 1
ATOM 479 O O . VAL A 1 62 ? 3.555 -14.352 24.266 1.00 88.81 62 VAL A O 1
ATOM 482 N N . ALA A 1 63 ? 5.761 -14.627 23.936 1.00 86.69 63 ALA A N 1
ATOM 483 C CA . ALA A 1 63 ? 5.681 -15.956 23.338 1.00 86.69 63 ALA A CA 1
ATOM 484 C C . ALA A 1 63 ? 5.941 -17.092 24.340 1.00 86.69 63 ALA A C 1
ATOM 486 O O . ALA A 1 63 ? 5.622 -18.236 24.035 1.00 86.69 63 ALA A O 1
ATOM 487 N N . GLY A 1 64 ? 6.525 -16.798 25.510 1.00 85.50 64 GLY A N 1
ATOM 488 C CA . GLY A 1 64 ? 6.890 -17.808 26.510 1.00 85.50 64 GLY A CA 1
ATOM 489 C C . GLY A 1 64 ? 8.096 -18.676 26.127 1.00 85.50 64 GLY A C 1
ATOM 490 O O . GLY A 1 64 ? 8.364 -19.670 26.794 1.00 85.50 64 GLY A O 1
ATOM 491 N N . GLU A 1 65 ? 8.828 -18.318 25.067 1.00 85.94 65 GLU A N 1
ATOM 492 C CA . GLU A 1 65 ? 9.967 -19.073 24.530 1.00 85.94 65 GLU A CA 1
ATOM 493 C C . GLU A 1 65 ? 11.231 -18.206 24.509 1.00 85.94 65 GLU A C 1
ATOM 495 O O . GLU A 1 65 ? 11.220 -17.078 24.013 1.00 85.94 65 GLU A O 1
ATOM 500 N N . LYS A 1 66 ? 12.350 -18.735 25.011 1.00 85.50 66 LYS A N 1
ATOM 501 C CA . LYS A 1 66 ? 13.626 -18.013 25.024 1.00 85.50 66 LYS A CA 1
ATOM 502 C C . LYS A 1 66 ? 14.309 -18.074 23.658 1.00 85.50 66 LYS A C 1
ATOM 504 O O . LYS A 1 66 ? 14.534 -19.155 23.119 1.00 85.50 66 LYS A O 1
ATOM 509 N N . LEU A 1 67 ? 14.702 -16.914 23.131 1.00 87.38 67 LEU A N 1
ATOM 510 C CA . LEU A 1 67 ? 15.539 -16.841 21.934 1.00 87.38 67 LEU A CA 1
ATOM 511 C C . LEU A 1 67 ? 16.979 -17.245 22.262 1.00 87.38 67 LEU A C 1
ATOM 513 O O . LEU A 1 67 ? 17.645 -16.626 23.094 1.00 87.38 67 LEU A O 1
ATOM 517 N N . ASN A 1 68 ? 17.465 -18.284 21.587 1.00 84.94 68 ASN A N 1
ATOM 518 C CA . ASN A 1 68 ? 18.823 -18.782 21.766 1.00 84.94 68 ASN A CA 1
ATOM 519 C C . ASN A 1 68 ? 19.841 -17.922 21.003 1.00 84.94 68 ASN A C 1
ATOM 521 O O . ASN A 1 68 ? 19.575 -17.432 19.906 1.00 84.94 68 ASN A O 1
ATOM 525 N N . GLY A 1 69 ? 21.032 -17.763 21.584 1.00 83.31 69 GLY A N 1
ATOM 526 C CA . GLY A 1 69 ? 22.158 -17.079 20.944 1.00 83.31 69 GLY A CA 1
ATOM 527 C C . GLY A 1 69 ? 22.076 -15.551 20.925 1.00 83.31 69 GLY A C 1
ATOM 528 O O . GLY A 1 69 ? 22.846 -14.935 20.198 1.00 83.31 69 GLY A O 1
ATOM 529 N N . VAL A 1 70 ? 21.169 -14.923 21.676 1.00 88.75 70 VAL A N 1
ATOM 530 C CA . VAL A 1 70 ? 21.138 -13.456 21.813 1.00 88.75 70 VAL A CA 1
ATOM 531 C C . VAL A 1 70 ? 22.288 -12.998 22.712 1.00 88.75 70 VAL A C 1
ATOM 533 O O . VAL A 1 70 ? 22.415 -13.458 23.848 1.00 88.75 70 VAL A O 1
ATOM 536 N N . GLN A 1 71 ? 23.113 -12.084 22.206 1.00 88.81 71 GLN A N 1
ATOM 537 C CA . GLN A 1 71 ? 24.216 -11.480 22.944 1.00 88.81 71 GLN A CA 1
ATOM 538 C C . GLN A 1 71 ? 2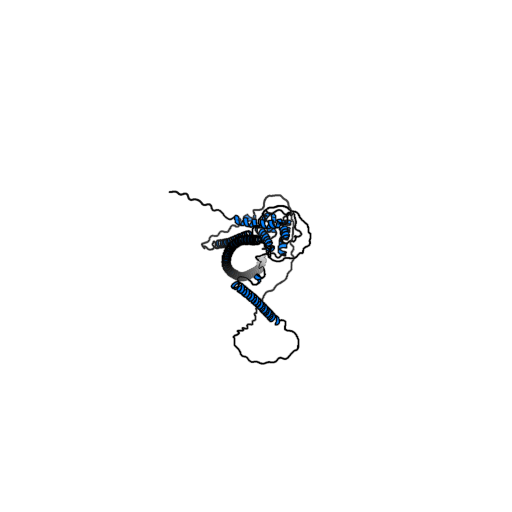3.660 -10.439 23.922 1.00 88.81 71 GLN A C 1
ATOM 540 O O . GLN A 1 71 ? 23.061 -9.459 23.494 1.00 88.81 71 GLN A O 1
ATOM 545 N N . VAL A 1 72 ? 23.850 -10.647 25.229 1.00 85.12 72 VAL A N 1
ATOM 546 C CA . VAL A 1 72 ? 23.234 -9.814 26.288 1.00 85.12 72 VAL A CA 1
ATOM 547 C C . VAL A 1 72 ? 23.856 -8.417 26.374 1.00 85.12 72 VAL A C 1
ATOM 549 O O . VAL A 1 72 ? 23.157 -7.462 26.688 1.00 85.12 72 VAL A O 1
ATOM 552 N N . ASN A 1 73 ? 25.149 -8.298 26.063 1.00 85.69 73 ASN A N 1
ATOM 553 C CA . ASN A 1 73 ? 25.884 -7.032 26.032 1.00 85.69 73 ASN A CA 1
ATOM 554 C C . ASN A 1 73 ? 26.593 -6.895 24.674 1.00 85.69 73 ASN A C 1
ATOM 556 O O . ASN A 1 73 ? 27.783 -7.211 24.591 1.00 85.69 73 ASN A O 1
ATOM 560 N N . PRO A 1 74 ? 25.881 -6.522 23.596 1.00 86.75 74 PRO A N 1
ATOM 561 C CA . PRO A 1 74 ? 26.503 -6.320 22.296 1.00 86.75 74 PRO A CA 1
ATOM 562 C C . PRO A 1 74 ? 27.359 -5.047 22.330 1.00 86.75 74 PRO A C 1
ATOM 564 O O . PRO A 1 74 ? 26.892 -3.973 22.704 1.00 86.75 74 PRO A O 1
ATOM 567 N N . THR A 1 75 ? 28.627 -5.175 21.953 1.00 85.56 75 THR A N 1
ATOM 568 C CA . THR A 1 75 ? 29.593 -4.064 21.880 1.00 85.56 75 THR A CA 1
ATOM 569 C C . THR A 1 75 ? 29.854 -3.620 20.447 1.00 85.56 75 THR A C 1
ATOM 571 O O . THR A 1 75 ? 30.195 -2.462 20.211 1.00 85.56 75 THR A O 1
ATOM 574 N N . SER A 1 76 ? 29.643 -4.512 19.476 1.00 90.81 76 SER A N 1
ATOM 575 C CA . SER A 1 76 ? 29.777 -4.212 18.052 1.00 90.81 76 SER A CA 1
ATOM 576 C C . SER A 1 76 ? 28.416 -4.024 17.378 1.00 90.81 76 SER A C 1
ATOM 578 O O . SER A 1 76 ? 27.457 -4.744 17.650 1.00 90.81 76 SER A O 1
ATOM 580 N N . GLN A 1 77 ? 28.352 -3.111 16.405 1.00 89.12 77 GLN A N 1
ATOM 581 C CA . GLN A 1 77 ? 27.202 -2.941 15.503 1.00 89.12 77 GLN A CA 1
ATOM 582 C C . GLN A 1 77 ? 26.781 -4.251 14.818 1.00 89.12 77 GLN A C 1
ATOM 584 O O . GLN A 1 77 ? 25.597 -4.465 14.556 1.00 89.12 77 GLN A O 1
ATOM 589 N N . GLN A 1 78 ? 27.741 -5.135 14.541 1.00 90.88 78 GLN A N 1
ATOM 590 C CA . GLN A 1 78 ? 27.468 -6.439 13.948 1.00 90.88 78 GLN A CA 1
ATOM 591 C C . GLN A 1 78 ? 26.718 -7.360 14.927 1.00 90.88 78 GLN A C 1
ATOM 593 O O . GLN A 1 78 ? 25.742 -7.990 14.533 1.00 90.88 78 GLN A O 1
ATOM 598 N N . GLU A 1 79 ? 27.085 -7.360 16.212 1.00 91.25 79 GLU A N 1
ATOM 599 C CA . GLU A 1 79 ? 26.396 -8.138 17.255 1.00 91.25 79 GLU A CA 1
ATOM 600 C C . GLU A 1 79 ? 24.965 -7.627 17.481 1.00 91.25 79 GLU A C 1
ATOM 602 O O . GLU A 1 79 ? 24.029 -8.418 17.604 1.00 91.25 79 GLU A O 1
ATOM 607 N N . MET A 1 80 ? 24.769 -6.302 17.461 1.00 93.06 80 MET A N 1
ATOM 608 C CA . MET A 1 80 ? 23.434 -5.689 17.515 1.00 93.06 80 MET A CA 1
ATOM 609 C C . MET A 1 80 ? 22.570 -6.151 16.333 1.00 93.06 80 MET A C 1
ATOM 611 O O . MET A 1 80 ? 21.415 -6.541 16.508 1.00 93.06 80 MET A O 1
ATOM 615 N N . ARG A 1 81 ? 23.140 -6.163 15.120 1.00 94.12 81 ARG A N 1
ATOM 616 C CA . ARG A 1 81 ? 22.451 -6.633 13.912 1.00 94.12 81 ARG A CA 1
ATOM 617 C C . ARG A 1 81 ? 22.096 -8.110 13.996 1.00 94.12 81 ARG A C 1
ATOM 619 O O . ARG A 1 81 ? 20.977 -8.467 13.653 1.00 94.12 81 ARG A O 1
ATOM 626 N N . GLU A 1 82 ? 23.001 -8.953 14.475 1.00 94.19 82 GLU A N 1
ATOM 627 C CA . GLU A 1 82 ? 22.753 -10.388 14.645 1.00 94.19 82 GLU A CA 1
ATOM 628 C C . GLU A 1 82 ? 21.665 -10.676 15.684 1.00 94.19 82 GLU A C 1
ATOM 630 O O . GLU A 1 82 ? 20.845 -11.575 15.488 1.00 94.19 82 GLU A O 1
ATOM 635 N N . ASN A 1 83 ? 21.614 -9.905 16.772 1.00 95.06 83 ASN A N 1
ATOM 636 C CA . ASN A 1 83 ? 20.528 -9.983 17.746 1.00 95.06 83 ASN A CA 1
ATOM 637 C C . ASN A 1 83 ? 19.176 -9.643 17.109 1.00 95.06 83 ASN A C 1
ATOM 639 O O . ASN A 1 83 ? 18.202 -10.378 17.284 1.00 95.06 83 ASN A O 1
ATOM 643 N N . VAL A 1 84 ? 19.113 -8.549 16.347 1.00 95.44 84 VAL A N 1
ATOM 644 C CA . VAL A 1 84 ? 17.890 -8.141 15.646 1.00 95.44 84 VAL A CA 1
ATOM 645 C C . VAL A 1 84 ? 17.504 -9.150 14.560 1.00 95.44 84 VAL A C 1
ATOM 647 O O . VAL A 1 84 ? 16.324 -9.455 14.410 1.00 95.44 84 VAL A O 1
ATOM 650 N N . GLU A 1 85 ? 18.463 -9.718 13.832 1.00 94.75 85 GLU A N 1
ATOM 651 C CA . GLU A 1 85 ? 18.188 -10.732 12.810 1.00 94.75 85 GLU A CA 1
ATOM 652 C C . GLU A 1 85 ? 17.528 -11.970 13.429 1.00 94.75 85 GLU A C 1
ATOM 654 O O . GLU A 1 85 ? 16.528 -12.458 12.913 1.00 94.75 85 GLU A O 1
ATOM 659 N N . LYS A 1 86 ? 17.988 -12.416 14.605 1.00 94.19 86 LYS A N 1
ATOM 660 C CA . LYS A 1 86 ? 17.347 -13.513 15.358 1.00 94.19 86 LYS A CA 1
ATOM 661 C C . LYS A 1 86 ? 15.906 -13.183 15.752 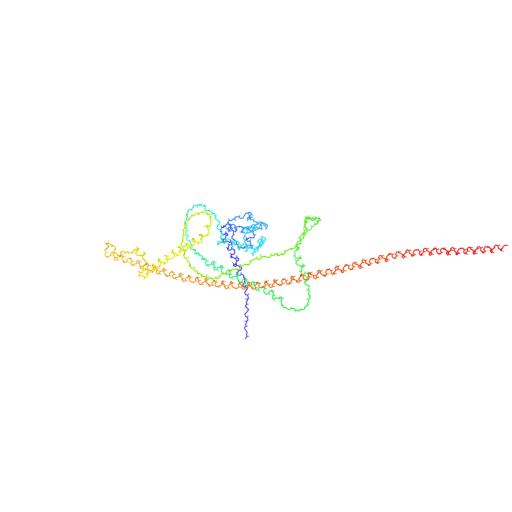1.00 94.19 86 LYS A C 1
ATOM 663 O O . LYS A 1 86 ? 15.026 -14.038 15.660 1.00 94.19 86 LYS A O 1
ATOM 668 N N . VAL A 1 87 ? 15.647 -11.940 16.162 1.00 94.75 87 VAL A N 1
ATOM 669 C CA . VAL A 1 87 ? 14.292 -11.444 16.457 1.00 94.75 87 VAL A CA 1
ATOM 670 C C . VAL A 1 87 ? 13.411 -11.508 15.204 1.00 94.75 87 VAL A C 1
ATOM 672 O O . VAL A 1 87 ? 12.297 -12.029 15.262 1.00 94.75 87 VAL A O 1
ATOM 675 N N . LEU A 1 88 ? 13.902 -11.032 14.058 1.00 93.56 88 LEU A N 1
ATOM 676 C CA . LEU A 1 88 ? 13.160 -11.052 12.793 1.00 93.56 88 LEU A CA 1
ATOM 677 C C . LEU A 1 88 ? 12.945 -12.479 12.267 1.00 93.56 88 LEU A C 1
ATOM 679 O O . LEU A 1 88 ? 11.852 -12.806 11.798 1.00 93.56 88 LEU A O 1
ATOM 683 N N . GLN A 1 89 ? 13.934 -13.358 12.419 1.00 92.62 89 GLN A N 1
ATOM 684 C CA . GLN A 1 89 ? 13.833 -14.771 12.068 1.00 92.62 89 GLN A CA 1
ATOM 685 C C . GLN A 1 89 ? 12.770 -15.482 12.914 1.00 92.62 89 GLN A C 1
ATOM 687 O O . GLN A 1 89 ? 11.987 -16.272 12.383 1.00 92.62 89 GLN A O 1
ATOM 692 N N . PHE A 1 90 ? 12.671 -15.165 14.209 1.00 92.81 90 PHE A N 1
ATOM 693 C CA . PHE A 1 90 ? 11.599 -15.680 15.059 1.00 92.81 90 PHE A CA 1
ATOM 694 C C . PHE A 1 90 ? 10.217 -15.237 14.563 1.00 92.81 90 PHE A C 1
ATOM 696 O O . PHE A 1 90 ? 9.322 -16.071 14.410 1.00 92.81 90 PHE A O 1
ATOM 703 N N . VAL A 1 91 ? 10.052 -13.949 14.248 1.00 91.69 91 VAL A N 1
ATOM 704 C CA . VAL A 1 91 ? 8.801 -13.390 13.703 1.00 91.69 91 VAL A CA 1
ATOM 705 C C . VAL A 1 91 ? 8.399 -14.106 12.408 1.00 91.69 91 VAL A C 1
ATOM 707 O O . VAL A 1 91 ? 7.239 -14.501 12.260 1.00 91.69 91 VAL A O 1
ATOM 710 N N . ALA A 1 92 ? 9.361 -14.353 11.513 1.00 89.88 92 ALA A N 1
ATOM 711 C CA . ALA A 1 92 ? 9.143 -15.120 10.290 1.00 89.88 92 ALA A CA 1
ATOM 712 C C . ALA A 1 92 ? 8.753 -16.583 10.582 1.00 89.88 92 ALA A C 1
ATOM 714 O O . ALA A 1 92 ? 7.797 -17.094 9.998 1.00 89.88 92 ALA A O 1
ATOM 715 N N . SER A 1 93 ? 9.428 -17.242 11.533 1.00 91.12 93 SER A N 1
ATOM 716 C CA . SER A 1 93 ? 9.159 -18.641 11.905 1.00 91.12 93 SER A CA 1
ATOM 717 C C . SER A 1 93 ? 7.754 -18.852 12.485 1.00 91.12 93 SER A C 1
ATOM 719 O O . SER A 1 93 ? 7.097 -19.847 12.179 1.00 91.12 93 SER A O 1
ATOM 721 N N . LYS A 1 94 ? 7.244 -17.881 13.255 1.00 87.62 94 LYS A N 1
ATOM 722 C CA . LYS A 1 94 ? 5.882 -17.888 13.813 1.00 87.62 94 LYS A CA 1
ATOM 723 C C . LYS A 1 94 ? 4.822 -17.420 12.802 1.00 87.62 94 LYS A C 1
ATOM 725 O O . LYS A 1 94 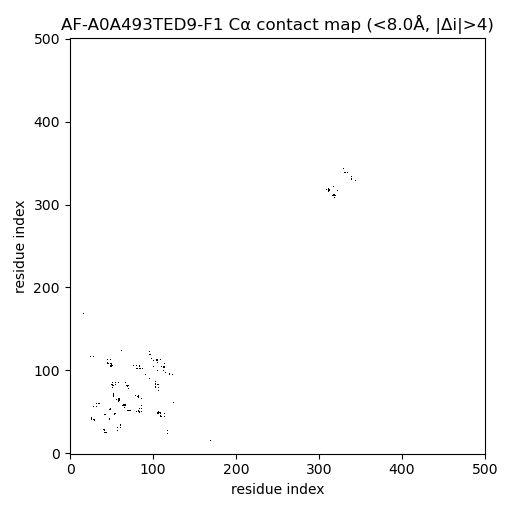? 3.658 -17.292 13.167 1.00 87.62 94 LYS A O 1
ATOM 730 N N . LYS A 1 95 ? 5.199 -17.187 11.533 1.00 86.31 95 LYS A N 1
ATOM 731 C CA . LYS A 1 95 ? 4.328 -16.710 10.438 1.00 86.31 95 LYS A CA 1
ATOM 732 C C . LYS A 1 95 ? 3.580 -15.412 10.773 1.00 86.31 95 LYS A C 1
ATOM 734 O O . LYS A 1 95 ? 2.454 -15.192 10.322 1.00 86.31 95 LYS A O 1
ATOM 739 N N . ILE A 1 96 ? 4.208 -14.531 11.550 1.00 88.62 96 ILE A N 1
ATOM 740 C CA . ILE A 1 96 ? 3.628 -13.235 11.900 1.00 88.62 96 ILE A CA 1
ATOM 741 C C . ILE A 1 96 ? 3.693 -12.339 10.660 1.00 88.62 96 ILE A C 1
ATOM 743 O O . ILE A 1 96 ? 4.770 -12.038 10.146 1.00 88.62 96 ILE A O 1
ATOM 747 N N . ARG A 1 97 ? 2.530 -11.909 10.160 1.00 79.44 97 ARG A N 1
ATOM 748 C CA . ARG A 1 97 ? 2.445 -11.059 8.963 1.00 79.44 97 ARG A CA 1
ATOM 749 C C . ARG A 1 97 ? 2.996 -9.662 9.260 1.00 79.44 97 ARG A C 1
ATOM 751 O O . ARG A 1 97 ? 2.321 -8.854 9.894 1.00 79.44 97 ARG A O 1
ATOM 758 N N . MET A 1 98 ? 4.197 -9.372 8.765 1.00 82.69 98 MET A N 1
ATOM 759 C CA . MET A 1 98 ? 4.849 -8.066 8.867 1.00 82.69 98 MET A CA 1
ATOM 760 C C . MET A 1 98 ? 5.388 -7.633 7.497 1.00 82.69 98 MET A C 1
ATOM 762 O O . MET A 1 98 ? 5.877 -8.455 6.727 1.00 82.69 98 MET A O 1
ATOM 766 N N . HIS A 1 99 ? 5.301 -6.336 7.190 1.00 78.50 99 HIS A N 1
ATOM 767 C CA . HIS A 1 99 ? 5.948 -5.765 6.005 1.00 78.50 99 HIS A CA 1
ATOM 768 C C . HIS A 1 99 ? 7.473 -5.883 6.128 1.00 78.50 99 HIS A C 1
ATOM 770 O O . HIS A 1 99 ? 8.003 -5.805 7.240 1.00 78.50 99 HIS A O 1
ATOM 776 N N . GLN A 1 100 ? 8.169 -6.025 4.993 1.00 80.00 100 GLN A N 1
ATOM 777 C CA . GLN A 1 100 ? 9.627 -6.167 4.961 1.00 80.00 100 GLN A CA 1
ATOM 778 C C . GLN A 1 100 ? 10.300 -5.064 5.793 1.00 80.00 100 GLN A C 1
ATOM 780 O O . GLN A 1 100 ? 10.115 -3.873 5.550 1.00 80.00 100 GLN A O 1
ATOM 785 N N . THR A 1 101 ? 11.027 -5.493 6.821 1.00 88.62 101 THR A N 1
ATOM 786 C CA . THR A 1 101 ? 11.826 -4.656 7.717 1.00 88.62 101 THR A CA 1
ATOM 787 C C . THR A 1 101 ? 13.182 -5.327 7.821 1.00 88.62 101 THR A C 1
ATOM 789 O O . THR A 1 101 ? 13.239 -6.512 8.143 1.00 88.62 101 THR A O 1
ATOM 792 N N . SER A 1 102 ? 14.253 -4.599 7.520 1.00 91.69 102 SER A N 1
ATOM 793 C CA . SER A 1 102 ? 15.608 -5.135 7.631 1.00 91.69 102 SER A CA 1
ATOM 794 C C . SER A 1 102 ? 16.124 -4.995 9.063 1.00 91.69 102 SER A C 1
ATOM 796 O O . SER A 1 102 ? 15.796 -4.023 9.748 1.00 91.69 102 SER A O 1
ATOM 798 N N . ALA A 1 103 ? 17.004 -5.902 9.504 1.00 93.56 103 ALA A N 1
ATOM 799 C CA . ALA A 1 103 ? 17.725 -5.736 10.766 1.00 93.56 103 ALA A CA 1
ATOM 800 C C . ALA A 1 103 ? 18.494 -4.406 10.816 1.00 93.56 103 ALA A C 1
ATOM 802 O O . ALA A 1 103 ? 18.558 -3.763 11.864 1.00 93.56 103 ALA A O 1
ATOM 803 N N . LYS A 1 104 ? 18.996 -3.939 9.663 1.00 93.75 104 LYS A N 1
ATOM 804 C CA . LYS A 1 104 ? 19.647 -2.631 9.536 1.00 93.75 104 LYS A CA 1
ATOM 805 C C . LYS A 1 104 ? 18.721 -1.484 9.948 1.00 93.75 104 LYS A C 1
ATOM 807 O O . LYS A 1 104 ? 19.157 -0.614 10.684 1.00 93.75 104 LYS A O 1
ATOM 812 N N . ASP A 1 105 ? 17.446 -1.506 9.559 1.00 94.00 105 ASP A N 1
ATOM 813 C CA . ASP A 1 105 ? 16.510 -0.417 9.873 1.00 94.00 105 ASP A CA 1
ATOM 814 C C . ASP A 1 105 ? 16.303 -0.246 11.384 1.00 94.00 105 ASP A C 1
ATOM 816 O O . ASP A 1 105 ? 16.170 0.870 11.884 1.00 94.00 105 ASP A O 1
ATOM 820 N N . ILE A 1 106 ? 16.271 -1.358 12.120 1.00 94.62 106 ILE A N 1
ATOM 821 C CA . ILE A 1 106 ? 16.114 -1.360 13.578 1.00 94.62 106 ILE A CA 1
ATOM 822 C C . ILE A 1 106 ? 17.408 -0.902 14.250 1.00 94.62 106 ILE A C 1
ATOM 824 O O . ILE A 1 106 ? 17.368 -0.020 15.108 1.00 94.62 106 ILE A O 1
ATOM 828 N N . VAL A 1 107 ? 18.554 -1.443 13.820 1.00 94.94 107 VAL A N 1
ATOM 829 C CA . VAL A 1 107 ? 19.871 -1.041 14.333 1.00 94.94 107 VAL A CA 1
ATOM 830 C C . VAL A 1 107 ? 20.172 0.416 14.009 1.00 94.94 107 VAL A C 1
ATOM 832 O O . VAL A 1 107 ? 20.854 1.056 14.794 1.00 94.94 107 VAL A O 1
ATOM 835 N N . ASP A 1 108 ? 19.633 0.988 12.932 1.00 93.62 108 ASP A N 1
ATOM 836 C CA . ASP A 1 108 ? 19.768 2.408 12.577 1.00 93.62 108 ASP A CA 1
ATOM 837 C C . ASP A 1 108 ? 18.791 3.318 13.354 1.00 93.62 108 ASP A C 1
ATOM 839 O O . ASP A 1 108 ? 18.878 4.543 13.270 1.00 93.62 108 ASP A O 1
ATOM 843 N N . GLY A 1 109 ? 17.885 2.749 14.160 1.00 92.00 109 GLY A N 1
ATOM 844 C CA . GLY A 1 109 ? 16.926 3.515 14.961 1.00 92.00 109 GLY A CA 1
ATOM 845 C C . GLY A 1 109 ? 15.751 4.064 14.145 1.00 92.00 109 GLY A C 1
ATOM 846 O O . GLY A 1 109 ? 15.157 5.091 14.502 1.00 92.00 109 GLY A O 1
ATOM 847 N N . ASN A 1 110 ? 15.399 3.416 13.026 1.00 94.19 110 ASN A N 1
ATOM 848 C CA . ASN A 1 110 ? 14.255 3.809 12.211 1.00 94.19 110 ASN A CA 1
ATOM 849 C C . ASN A 1 110 ? 12.951 3.532 12.968 1.00 94.19 110 ASN A C 1
ATOM 851 O O . ASN A 1 110 ? 12.435 2.411 13.000 1.00 94.19 110 ASN A O 1
ATOM 855 N N . LEU A 1 111 ? 12.386 4.594 13.542 1.00 91.56 111 LEU A N 1
ATOM 856 C CA . LEU A 1 111 ? 11.194 4.518 14.379 1.00 91.56 111 LEU A CA 1
ATOM 857 C C . LEU A 1 111 ? 10.013 3.830 13.687 1.00 91.56 111 LEU A C 1
ATOM 859 O O . LEU A 1 111 ? 9.306 3.053 14.323 1.00 91.56 111 LEU A O 1
ATOM 863 N N . LYS A 1 112 ? 9.815 4.058 12.383 1.00 90.81 112 LYS A N 1
ATOM 864 C CA . LYS A 1 112 ? 8.705 3.451 11.638 1.00 90.81 112 LYS A CA 1
ATOM 865 C C . LYS A 1 112 ? 8.842 1.929 11.599 1.00 90.81 112 LYS A C 1
ATOM 867 O O . LYS A 1 112 ? 7.859 1.218 11.783 1.00 90.81 112 LYS A O 1
ATOM 872 N N . SER A 1 113 ? 10.056 1.429 11.393 1.00 93.38 113 SER A N 1
ATOM 873 C CA . SER A 1 113 ? 10.358 -0.005 11.399 1.00 93.38 113 SER A CA 1
ATOM 874 C C . SER A 1 113 ? 10.221 -0.617 12.795 1.00 93.38 113 SER A C 1
ATOM 876 O O . SER A 1 113 ? 9.595 -1.664 12.945 1.00 93.38 113 SER A O 1
ATOM 878 N N . ILE A 1 114 ? 10.698 0.082 13.826 1.00 94.19 114 ILE A N 1
ATOM 879 C CA . ILE A 1 114 ? 10.587 -0.348 15.227 1.00 94.19 114 ILE A CA 1
ATOM 880 C C . ILE A 1 114 ? 9.119 -0.444 15.668 1.00 94.19 114 ILE A C 1
ATOM 882 O O . ILE A 1 114 ? 8.693 -1.461 16.215 1.00 94.19 114 ILE A O 1
ATOM 886 N N . MET A 1 115 ? 8.310 0.576 15.371 1.00 92.81 115 MET A N 1
ATOM 887 C CA . MET A 1 115 ? 6.879 0.579 15.692 1.00 92.81 115 MET A CA 1
ATOM 888 C C . MET A 1 115 ? 6.128 -0.542 14.969 1.00 92.81 115 MET A C 1
ATOM 890 O O . MET A 1 115 ? 5.277 -1.186 15.578 1.00 92.81 115 MET A O 1
ATOM 894 N N . ARG A 1 116 ? 6.456 -0.819 13.697 1.00 92.25 116 ARG A N 1
ATOM 895 C CA . ARG A 1 116 ? 5.858 -1.944 12.956 1.00 92.25 116 ARG A CA 1
ATOM 896 C C . ARG A 1 116 ? 6.132 -3.282 13.635 1.00 92.25 116 ARG A C 1
ATOM 898 O O . ARG A 1 116 ? 5.205 -4.076 13.768 1.00 92.25 116 ARG A O 1
ATOM 905 N N . LEU A 1 117 ? 7.369 -3.515 14.073 1.00 93.62 117 LEU A N 1
ATOM 906 C CA . LEU A 1 117 ? 7.747 -4.748 14.761 1.00 93.62 117 LEU A CA 1
ATOM 907 C C . LEU A 1 117 ? 6.976 -4.916 16.076 1.00 93.62 117 LEU A C 1
ATOM 909 O O . LEU A 1 117 ? 6.388 -5.969 16.318 1.00 93.62 117 LEU A O 1
ATOM 913 N N . ILE A 1 118 ? 6.912 -3.861 16.893 1.00 93.19 118 ILE A N 1
ATOM 914 C CA . ILE A 1 118 ? 6.157 -3.882 18.154 1.00 93.19 118 ILE A CA 1
ATOM 915 C C . ILE A 1 118 ? 4.669 -4.134 17.889 1.00 93.19 118 ILE A C 1
ATOM 917 O O . ILE A 1 118 ? 4.060 -4.962 18.564 1.00 93.19 118 ILE A O 1
ATOM 921 N N . LEU A 1 119 ? 4.085 -3.460 16.893 1.00 92.38 119 LEU A N 1
ATOM 922 C CA . LEU A 1 119 ? 2.678 -3.630 16.533 1.00 92.38 119 LEU A CA 1
ATOM 923 C C . LEU A 1 119 ? 2.377 -5.062 16.080 1.00 92.38 119 LEU A C 1
ATOM 925 O O . LEU A 1 119 ? 1.367 -5.629 16.490 1.00 92.38 119 LEU A O 1
ATOM 929 N N . ALA A 1 120 ? 3.255 -5.654 15.266 1.00 91.00 120 ALA A N 1
ATOM 930 C CA . ALA A 1 120 ? 3.111 -7.024 14.788 1.00 91.00 120 ALA A CA 1
ATOM 931 C C . ALA A 1 120 ? 3.134 -8.032 15.949 1.00 91.00 120 ALA A C 1
ATOM 933 O O . ALA A 1 120 ? 2.263 -8.900 16.026 1.00 91.00 120 ALA A O 1
ATOM 934 N N . LEU A 1 121 ? 4.071 -7.875 16.892 1.00 91.44 121 LEU A N 1
ATOM 935 C CA . LEU A 1 121 ? 4.134 -8.698 18.104 1.00 91.44 121 LEU A CA 1
ATOM 936 C C . LEU A 1 121 ? 2.883 -8.511 18.977 1.00 91.44 121 LEU A C 1
ATOM 938 O O . LEU A 1 121 ? 2.263 -9.490 19.389 1.00 91.44 121 LEU A O 1
ATOM 942 N N . ALA A 1 122 ? 2.471 -7.267 19.221 1.00 90.38 122 ALA A N 1
ATOM 943 C CA . ALA A 1 122 ? 1.305 -6.960 20.045 1.00 90.38 122 ALA A CA 1
ATOM 944 C C . ALA A 1 122 ? -0.002 -7.509 19.456 1.00 90.38 122 ALA A C 1
ATOM 946 O O . ALA A 1 122 ? -0.851 -8.004 20.197 1.00 90.38 122 ALA A O 1
ATOM 947 N N . ALA A 1 123 ? -0.166 -7.432 18.134 1.00 88.75 123 ALA A N 1
ATOM 948 C CA . ALA A 1 123 ? -1.339 -7.945 17.438 1.00 88.75 123 ALA A CA 1
ATOM 949 C C . ALA A 1 123 ? -1.395 -9.476 17.469 1.00 88.75 123 ALA A C 1
ATOM 951 O O . ALA A 1 123 ? -2.462 -10.042 17.695 1.00 88.75 123 ALA A O 1
ATOM 952 N N . HIS A 1 124 ? -0.252 -10.139 17.271 1.00 86.75 124 HIS A N 1
ATOM 953 C CA . HIS A 1 124 ? -0.183 -11.596 17.234 1.00 86.75 124 HIS A CA 1
ATOM 954 C C . HIS A 1 124 ? -0.418 -12.233 18.610 1.00 86.75 124 HIS A C 1
ATOM 956 O O . HIS A 1 124 ? -1.120 -13.232 18.716 1.00 86.75 124 HIS A O 1
ATOM 962 N N . PHE A 1 125 ? 0.130 -11.636 19.671 1.00 85.81 125 PHE A N 1
ATOM 963 C CA . PHE A 1 125 ? 0.037 -12.164 21.036 1.00 85.81 125 PHE A CA 1
ATOM 964 C C . PHE A 1 125 ? -1.048 -11.471 21.878 1.00 85.81 125 PHE A C 1
ATOM 966 O O . PHE A 1 125 ? -0.995 -11.476 23.110 1.00 85.81 125 PHE A O 1
ATOM 973 N N . LYS A 1 126 ? -2.052 -10.860 21.232 1.00 77.62 126 LYS A N 1
ATOM 974 C CA . LYS A 1 126 ? -3.187 -10.251 21.932 1.00 77.62 126 LYS A CA 1
ATOM 975 C C . LYS A 1 126 ? -4.030 -11.347 22.608 1.00 77.62 126 LYS A C 1
ATOM 977 O O . LYS A 1 126 ? -4.467 -12.270 21.920 1.00 77.62 126 LYS A O 1
ATOM 982 N N . PRO A 1 127 ? -4.318 -11.253 23.921 1.00 56.56 127 PRO 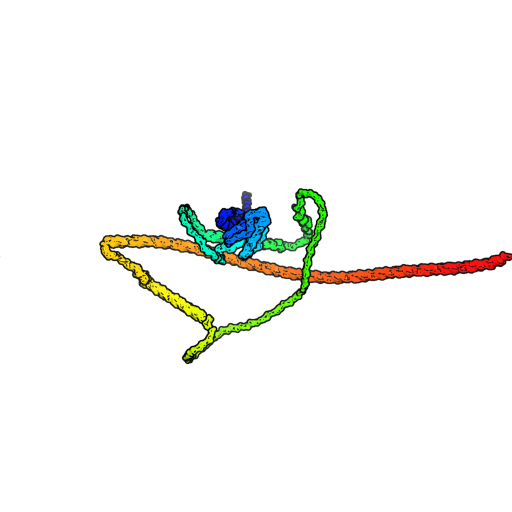A N 1
ATOM 983 C CA . PRO A 1 127 ? -5.191 -12.212 24.593 1.00 56.56 127 PRO A CA 1
ATOM 984 C C . PRO A 1 127 ? -6.602 -12.102 23.995 1.00 56.56 127 PRO A C 1
ATOM 986 O O . PRO A 1 127 ? -7.282 -11.096 24.190 1.00 56.56 127 PRO A O 1
ATOM 989 N N . GLY A 1 128 ? -7.000 -13.094 23.190 1.00 52.22 128 GLY A N 1
ATOM 990 C CA . GLY A 1 128 ? -8.299 -13.118 22.505 1.00 52.22 128 GLY A CA 1
ATOM 991 C C . GLY A 1 128 ? -8.364 -13.870 21.168 1.00 52.22 128 GLY A C 1
ATOM 992 O O . GLY A 1 128 ? -9.462 -14.040 20.655 1.00 52.22 128 GLY A O 1
ATOM 993 N N . SER A 1 129 ? -7.250 -14.348 20.601 1.00 41.94 129 SER A N 1
ATOM 994 C CA . SER A 1 129 ? -7.265 -15.189 19.390 1.00 41.94 129 SER A CA 1
ATOM 995 C C . SER A 1 129 ? -6.581 -16.527 19.671 1.00 41.94 129 SER A C 1
ATOM 997 O O . SER A 1 129 ? -5.418 -16.571 20.061 1.00 41.94 129 SER A O 1
ATOM 999 N N . GLY A 1 130 ? -7.341 -17.614 19.552 1.00 39.69 130 GLY A N 1
ATOM 1000 C CA . GLY A 1 130 ? -7.031 -18.927 20.110 1.00 39.69 130 GLY A CA 1
ATOM 1001 C C . GLY A 1 130 ? -5.747 -19.596 19.610 1.00 39.69 130 GLY A C 1
ATOM 1002 O O . GLY A 1 130 ? -5.566 -19.841 18.421 1.00 39.69 130 GLY A O 1
ATOM 1003 N N . ARG A 1 131 ? -4.919 -20.002 20.573 1.00 34.06 131 ARG A N 1
ATOM 1004 C CA . ARG A 1 131 ? -4.523 -21.400 20.806 1.00 34.06 131 ARG A CA 1
ATOM 1005 C C . ARG A 1 131 ? -3.966 -21.479 22.225 1.00 34.06 131 ARG A C 1
ATOM 1007 O O . ARG A 1 131 ? -2.807 -21.164 22.472 1.00 34.06 131 ARG A O 1
ATOM 1014 N N . ALA A 1 132 ? -4.830 -21.858 23.164 1.00 37.25 132 ALA A N 1
ATOM 1015 C CA . ALA A 1 132 ? -4.386 -22.389 24.442 1.00 37.25 132 ALA A CA 1
ATOM 1016 C C . ALA A 1 132 ? -3.650 -23.700 24.140 1.00 37.25 132 ALA A C 1
ATOM 1018 O O . ALA A 1 132 ? -4.272 -24.698 23.784 1.00 37.25 132 ALA A O 1
ATOM 1019 N N . MET A 1 133 ? -2.321 -23.667 24.187 1.00 35.97 133 MET A N 1
ATOM 1020 C CA . MET A 1 133 ? -1.520 -24.880 24.245 1.00 35.97 133 MET A CA 1
ATOM 1021 C C . MET A 1 133 ? -1.351 -25.208 25.724 1.00 35.97 133 MET A C 1
ATOM 1023 O O . MET A 1 133 ? -0.707 -24.473 26.473 1.00 35.97 133 MET A O 1
ATOM 1027 N N . ASN A 1 134 ? -2.013 -26.285 26.127 1.00 32.59 134 ASN A N 1
ATOM 1028 C CA . ASN A 1 134 ? -1.932 -26.892 27.441 1.00 32.59 134 ASN A CA 1
ATOM 1029 C C . ASN A 1 134 ? -0.474 -27.155 27.827 1.00 32.59 134 ASN A C 1
ATOM 1031 O O . ASN A 1 134 ? 0.195 -27.921 27.141 1.00 32.59 134 ASN A O 1
ATOM 1035 N N . HIS A 1 135 ? -0.036 -26.638 28.973 1.00 39.38 135 HIS A N 1
ATOM 1036 C CA . HIS A 1 135 ? 0.897 -27.374 29.817 1.00 39.38 135 HIS A CA 1
ATOM 1037 C C . HIS A 1 135 ? 0.448 -27.306 31.271 1.00 39.38 135 HIS A C 1
ATOM 1039 O O . HIS A 1 135 ? 0.109 -26.257 31.816 1.00 39.38 135 HIS A O 1
ATOM 1045 N N . SER A 1 136 ? 0.372 -28.512 31.814 1.00 30.42 136 SER A N 1
ATOM 1046 C CA . SER A 1 136 ? -0.283 -28.927 33.033 1.00 30.42 136 SER A CA 1
ATOM 1047 C C . SER A 1 136 ? 0.357 -28.391 34.305 1.00 30.42 136 SER A C 1
ATOM 1049 O O . SER A 1 136 ? 1.549 -28.099 34.380 1.00 30.42 136 SER A O 1
ATOM 1051 N N . ALA A 1 137 ? -0.487 -28.357 35.329 1.00 31.88 137 ALA A N 1
ATOM 1052 C CA . ALA A 1 137 ? -0.154 -28.159 36.722 1.00 31.88 137 ALA A CA 1
ATOM 1053 C C . ALA A 1 137 ? 0.841 -29.201 37.270 1.00 31.88 137 ALA A C 1
ATOM 1055 O O . ALA A 1 137 ? 0.669 -30.402 37.084 1.00 31.88 137 ALA A O 1
ATOM 1056 N N . ALA A 1 138 ? 1.806 -28.706 38.042 1.00 30.88 138 ALA A N 1
ATOM 1057 C CA . ALA A 1 138 ? 2.399 -29.326 39.228 1.00 30.88 138 ALA A CA 1
ATOM 1058 C C . ALA A 1 138 ? 3.027 -28.147 39.997 1.00 30.88 138 ALA A C 1
ATOM 1060 O O . ALA A 1 138 ? 3.942 -27.504 39.503 1.00 30.88 138 ALA A O 1
ATOM 1061 N N . GLY A 1 139 ? 2.414 -27.618 41.052 1.00 29.28 139 GLY A N 1
ATOM 1062 C CA . GLY A 1 139 ? 2.341 -28.242 42.365 1.00 29.28 139 GLY A CA 1
ATOM 1063 C C . GLY A 1 139 ? 3.394 -27.576 43.255 1.00 29.28 139 GLY A C 1
ATOM 1064 O O . GLY A 1 139 ? 4.576 -27.767 43.020 1.00 29.28 139 GLY A O 1
ATOM 1065 N N . VAL A 1 140 ? 2.964 -26.752 44.217 1.00 32.47 140 VAL A N 1
ATOM 1066 C CA . VAL A 1 140 ? 3.495 -26.664 45.592 1.00 32.47 140 VAL A CA 1
ATOM 1067 C C . VAL A 1 140 ? 2.735 -25.568 46.347 1.00 32.47 140 VAL A C 1
ATOM 1069 O O . VAL A 1 140 ? 2.693 -24.396 45.983 1.00 32.47 140 VAL A O 1
ATOM 1072 N N . THR A 1 141 ? 2.112 -26.027 47.421 1.00 35.09 141 THR A N 1
ATOM 1073 C CA . THR A 1 141 ? 1.470 -25.308 48.515 1.00 35.09 141 THR A CA 1
ATOM 1074 C C . THR A 1 141 ? 2.478 -24.517 49.353 1.00 35.09 141 THR A C 1
ATOM 1076 O O . THR A 1 141 ? 3.511 -25.058 49.740 1.00 35.09 141 THR A O 1
ATOM 1079 N N . GLY A 1 142 ? 2.131 -23.289 49.743 1.00 29.09 142 GLY A N 1
ATOM 1080 C CA . GLY A 1 142 ? 2.870 -22.501 50.733 1.00 29.09 142 GLY A CA 1
ATOM 1081 C C . GLY A 1 142 ? 2.015 -21.350 51.262 1.00 29.09 142 GLY A C 1
ATOM 1082 O O . GLY A 1 142 ? 1.367 -20.651 50.496 1.00 29.09 142 GLY A O 1
ATOM 1083 N N . LYS A 1 143 ? 1.947 -21.222 52.583 1.00 32.28 143 LYS A N 1
ATOM 1084 C CA . LYS A 1 143 ? 0.846 -20.655 53.369 1.00 32.28 143 LYS A CA 1
ATOM 1085 C C . LYS A 1 143 ? 1.213 -19.277 53.948 1.00 32.28 143 LYS A C 1
ATOM 1087 O O . LYS A 1 143 ? 2.330 -19.096 54.411 1.00 32.28 143 LYS A O 1
ATOM 1092 N N . SER A 1 144 ? 0.224 -18.375 53.965 1.00 27.11 144 SER A N 1
ATOM 1093 C CA . SER A 1 144 ? -0.023 -17.258 54.909 1.00 27.11 144 SER A CA 1
ATOM 1094 C C . SER A 1 144 ? 1.073 -16.222 55.230 1.00 27.11 144 SER A C 1
ATOM 1096 O O . SER A 1 144 ? 2.057 -16.533 55.893 1.00 27.11 144 SER A O 1
ATOM 1098 N N . SER A 1 145 ? 0.767 -14.938 55.000 1.0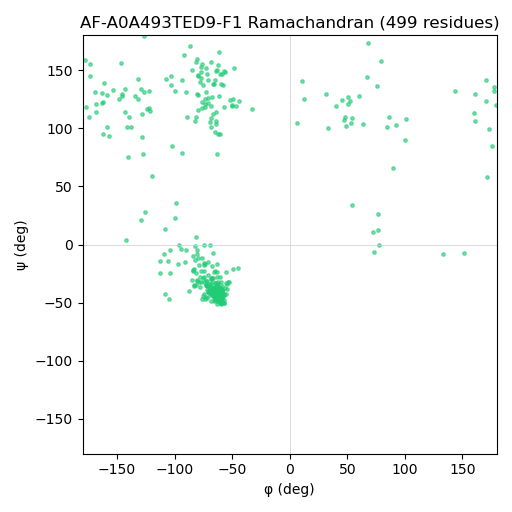0 28.42 145 SER A N 1
ATOM 1099 C CA . SER A 1 145 ? 0.594 -13.945 56.085 1.00 28.42 145 SER A CA 1
ATOM 1100 C C . SER A 1 145 ? 0.084 -12.584 55.579 1.00 28.42 145 SER A C 1
ATOM 1102 O O . SER A 1 145 ? 0.348 -12.142 54.467 1.00 28.42 145 SER A O 1
ATOM 1104 N N . SER A 1 146 ? -0.728 -11.985 56.441 1.00 28.59 146 SER A N 1
ATOM 1105 C CA . SER A 1 146 ? -1.451 -10.713 56.413 1.00 28.59 146 SER A CA 1
ATOM 1106 C C . SER A 1 146 ? -0.586 -9.451 56.300 1.00 28.59 146 SER A C 1
ATOM 1108 O O . SER A 1 146 ? 0.429 -9.378 56.985 1.00 28.59 146 SER A O 1
ATOM 1110 N N . ALA A 1 147 ? -1.081 -8.407 55.616 1.00 27.61 147 ALA A N 1
ATOM 1111 C CA . ALA A 1 147 ? -1.490 -7.133 56.244 1.00 27.61 147 ALA A CA 1
ATOM 1112 C C . ALA A 1 147 ? -1.809 -6.006 55.227 1.00 27.61 147 ALA A C 1
ATOM 1114 O O . ALA A 1 147 ? -1.106 -5.804 54.245 1.00 27.61 147 ALA A O 1
ATOM 1115 N N . SER A 1 148 ? -2.855 -5.243 55.576 1.00 27.20 148 SER A N 1
ATOM 1116 C CA . SER A 1 148 ? -3.113 -3.812 55.311 1.00 27.20 148 SER A CA 1
ATOM 1117 C C . SER A 1 148 ? -3.287 -3.266 53.878 1.00 27.20 148 SER A C 1
ATOM 1119 O O . SER A 1 148 ? -2.334 -2.951 53.181 1.00 27.20 148 SER A O 1
ATOM 1121 N N . SER A 1 149 ? -4.560 -3.000 53.555 1.00 31.88 149 SER A N 1
ATOM 1122 C CA . SER A 1 149 ? -5.132 -1.680 53.218 1.00 31.88 149 SER A CA 1
ATOM 1123 C C . SER A 1 149 ? -4.399 -0.764 52.222 1.00 31.88 149 SER A C 1
ATOM 1125 O O . SER A 1 149 ? -3.455 -0.074 52.589 1.00 31.88 149 SER A O 1
ATOM 1127 N N . ALA A 1 150 ? -4.953 -0.636 51.009 1.00 28.88 150 ALA A N 1
ATOM 1128 C CA . ALA A 1 150 ? -5.161 0.654 50.339 1.00 28.88 150 ALA A CA 1
ATOM 1129 C C . ALA A 1 150 ? -6.078 0.479 49.115 1.00 28.88 150 ALA A C 1
ATOM 1131 O O . ALA A 1 150 ? -5.782 -0.265 48.181 1.00 28.88 150 ALA A O 1
ATOM 1132 N N . SER A 1 151 ? -7.201 1.192 49.129 1.00 34.75 151 SER A N 1
ATOM 1133 C CA . SER A 1 151 ? -8.133 1.369 48.020 1.00 34.75 151 SER A CA 1
ATOM 1134 C C . SER A 1 151 ? -7.443 1.704 46.695 1.00 34.75 151 SER A C 1
ATOM 1136 O O . SER A 1 151 ? -6.905 2.795 46.553 1.00 34.75 151 SER A O 1
ATOM 1138 N N . HIS A 1 152 ? -7.594 0.858 45.674 1.00 31.25 152 HIS A N 1
ATOM 1139 C CA . HIS A 1 152 ? -7.567 1.302 44.279 1.00 31.25 152 HIS A CA 1
ATOM 1140 C C . HIS A 1 152 ? -8.604 0.540 43.448 1.00 31.25 152 HIS A C 1
ATOM 1142 O O . HIS A 1 152 ? -8.429 -0.597 43.023 1.00 31.25 152 HIS A O 1
ATOM 1148 N N . ARG A 1 153 ? -9.713 1.244 43.229 1.00 34.16 153 ARG A N 1
ATOM 1149 C CA . ARG A 1 153 ? -10.773 0.994 42.250 1.00 34.16 153 ARG A CA 1
ATOM 1150 C C . ARG A 1 153 ? -10.174 0.611 40.881 1.00 34.16 153 ARG A C 1
ATOM 1152 O O . ARG A 1 153 ? -9.415 1.418 40.335 1.00 34.16 153 ARG A O 1
ATOM 1159 N N . PRO A 1 154 ? -10.511 -0.545 40.281 1.00 38.59 154 PRO A N 1
ATOM 1160 C CA . PRO A 1 154 ? -10.049 -0.862 38.939 1.00 38.59 154 PRO A CA 1
ATOM 1161 C C . PRO A 1 154 ? -10.779 0.047 37.945 1.00 38.59 154 PRO A C 1
ATOM 1163 O O . PRO A 1 154 ? -12.009 0.094 37.897 1.00 38.59 154 PRO A O 1
ATOM 1166 N N . ARG A 1 155 ? -10.008 0.823 37.176 1.00 40.25 155 ARG A N 1
ATOM 1167 C CA . ARG A 1 155 ? -10.509 1.605 36.040 1.00 40.25 155 ARG A CA 1
ATOM 1168 C C . ARG A 1 155 ? -11.188 0.638 35.068 1.00 40.25 155 ARG A C 1
ATOM 1170 O O . ARG A 1 155 ? -10.558 -0.292 34.575 1.00 40.25 155 ARG A O 1
ATOM 1177 N N . SER A 1 156 ? -12.483 0.842 34.860 1.00 47.12 156 SER A N 1
ATOM 1178 C CA . SER A 1 156 ? -13.349 -0.010 34.053 1.00 47.12 156 SER A CA 1
ATOM 1179 C C . SER A 1 156 ? -12.853 -0.115 32.609 1.00 47.12 156 SER A C 1
ATOM 1181 O O . SER A 1 156 ? -12.332 0.846 32.038 1.00 47.12 156 SER A O 1
ATOM 1183 N N . ALA A 1 157 ? -13.075 -1.280 31.993 1.00 51.56 157 ALA A N 1
ATOM 1184 C CA . ALA A 1 157 ? -12.786 -1.572 30.584 1.00 51.56 157 ALA A CA 1
ATOM 1185 C C . ALA A 1 157 ? -13.332 -0.507 29.603 1.00 51.56 157 ALA A C 1
ATOM 1187 O O . ALA A 1 157 ? -12.811 -0.345 28.500 1.00 51.56 157 ALA A O 1
ATOM 1188 N N . ALA A 1 158 ? -14.320 0.284 30.033 1.00 47.62 158 ALA A N 1
ATOM 1189 C CA . ALA A 1 158 ? -14.858 1.433 29.314 1.00 47.62 158 ALA A CA 1
ATOM 1190 C C . ALA A 1 158 ? -13.818 2.537 29.028 1.00 47.62 158 ALA A C 1
ATOM 1192 O O . ALA A 1 158 ? -13.832 3.101 27.937 1.00 47.62 158 ALA A O 1
ATOM 1193 N N . ALA A 1 159 ? -12.886 2.818 29.945 1.00 54.19 159 ALA A N 1
ATOM 1194 C CA . ALA A 1 159 ? -11.862 3.853 29.747 1.00 54.19 159 ALA A CA 1
ATOM 1195 C C . ALA A 1 159 ? -10.808 3.431 28.706 1.00 54.19 159 ALA A C 1
ATOM 1197 O O . ALA A 1 159 ? -10.341 4.240 27.905 1.00 54.19 159 ALA A O 1
ATOM 1198 N N . VAL A 1 160 ? -10.479 2.137 28.676 1.00 57.47 160 VAL A N 1
ATOM 1199 C CA . VAL A 1 160 ? -9.580 1.549 27.671 1.00 57.47 160 VAL A CA 1
ATOM 1200 C C . VAL A 1 160 ? -10.261 1.514 26.300 1.00 57.47 160 VAL A C 1
ATOM 1202 O O . VAL A 1 160 ? -9.635 1.833 25.290 1.00 57.47 160 VAL A O 1
ATOM 1205 N N . ALA A 1 161 ? -11.561 1.208 26.260 1.00 51.16 161 ALA A N 1
ATOM 1206 C CA . ALA A 1 161 ? -12.351 1.248 25.033 1.00 51.16 161 ALA A CA 1
ATOM 1207 C C . ALA A 1 161 ? -12.489 2.676 24.471 1.00 51.16 161 ALA A C 1
ATOM 1209 O O . ALA A 1 161 ? -12.379 2.867 23.264 1.00 51.16 161 ALA A O 1
ATOM 1210 N N . GLN A 1 162 ? -12.656 3.691 25.325 1.00 55.06 162 GLN A N 1
ATOM 1211 C CA . GLN A 1 162 ? -12.707 5.095 24.899 1.00 55.06 162 GLN A CA 1
ATOM 1212 C C . GLN A 1 162 ? -11.375 5.576 24.301 1.00 55.06 162 GLN A C 1
ATOM 1214 O O . GLN A 1 162 ? -11.386 6.241 23.266 1.00 55.06 162 GLN A O 1
ATOM 1219 N N . GLY A 1 163 ? -10.236 5.178 24.880 1.00 50.62 163 GLY A N 1
ATOM 1220 C CA . GLY A 1 163 ? -8.912 5.485 24.323 1.00 50.62 163 GLY A CA 1
ATOM 1221 C C . GLY A 1 163 ? -8.651 4.819 22.966 1.00 50.62 163 GLY A C 1
ATOM 1222 O O . GLY A 1 163 ? -8.079 5.436 22.072 1.00 50.62 163 GLY A O 1
ATOM 1223 N N . ALA A 1 164 ? -9.127 3.585 22.773 1.00 51.56 164 ALA A N 1
ATOM 1224 C CA . ALA A 1 164 ? -9.009 2.883 21.494 1.00 51.56 164 ALA A CA 1
ATOM 1225 C C . ALA A 1 164 ? -9.901 3.493 20.396 1.00 51.56 164 ALA A C 1
ATOM 1227 O O . ALA A 1 164 ? -9.497 3.552 19.238 1.00 51.56 164 ALA A O 1
ATOM 1228 N N . VAL A 1 165 ? -11.094 3.981 20.753 1.00 63.34 165 VAL A N 1
ATOM 1229 C CA . VAL A 1 165 ? -12.005 4.654 19.812 1.00 63.34 165 VAL A CA 1
ATOM 1230 C C . VAL A 1 165 ? -11.445 6.007 19.368 1.00 63.34 165 VAL A C 1
ATOM 1232 O O . VAL A 1 165 ? -11.516 6.321 18.183 1.00 63.34 165 VAL A O 1
ATOM 1235 N N . ALA A 1 166 ? -10.832 6.771 20.278 1.00 60.50 166 ALA A N 1
ATOM 1236 C CA . ALA A 1 166 ? -10.165 8.030 19.938 1.00 60.50 166 ALA A CA 1
ATOM 1237 C C . ALA A 1 166 ? -8.965 7.810 18.997 1.00 60.50 166 ALA A C 1
ATOM 1239 O O . ALA A 1 166 ? -8.842 8.492 17.986 1.00 60.50 166 ALA A O 1
ATOM 1240 N N . ALA A 1 167 ? -8.147 6.784 19.255 1.00 56.16 167 ALA A N 1
ATOM 1241 C CA . ALA A 1 167 ? -7.012 6.446 18.394 1.00 56.16 167 ALA A CA 1
ATOM 1242 C C . ALA A 1 167 ? -7.435 5.990 16.981 1.00 56.16 167 ALA A C 1
ATOM 1244 O O . ALA A 1 167 ? -6.741 6.265 16.005 1.00 56.16 167 ALA A O 1
ATOM 1245 N N . LEU A 1 168 ? -8.580 5.309 16.849 1.00 54.84 168 LEU A N 1
ATOM 1246 C CA . LEU A 1 168 ? -9.124 4.918 15.542 1.00 54.84 168 LEU A CA 1
ATOM 1247 C C . LEU A 1 168 ? -9.749 6.100 14.780 1.00 54.84 168 LEU A C 1
ATOM 1249 O O . LEU A 1 168 ? -9.746 6.088 13.549 1.00 54.84 168 LEU A O 1
ATOM 1253 N N . ALA A 1 169 ? -10.254 7.119 15.482 1.00 53.44 169 ALA A N 1
ATOM 1254 C CA . ALA A 1 169 ? -10.762 8.347 14.871 1.00 53.44 169 ALA A CA 1
ATOM 1255 C C . ALA A 1 169 ? -9.629 9.228 14.302 1.00 53.44 169 ALA A C 1
ATOM 1257 O O . ALA A 1 169 ? -9.789 9.777 13.213 1.00 53.44 169 ALA A O 1
ATOM 1258 N N . ASP A 1 170 ? -8.467 9.273 14.960 1.00 50.50 170 ASP A N 1
ATOM 1259 C CA . ASP A 1 170 ? -7.286 10.007 14.471 1.00 50.50 170 ASP A CA 1
ATOM 1260 C C . ASP A 1 170 ? -6.673 9.358 13.220 1.00 50.50 170 ASP A C 1
ATOM 1262 O O . ASP A 1 170 ? -6.400 10.035 12.230 1.00 50.50 170 ASP A O 1
ATOM 1266 N N . VAL A 1 171 ? -6.551 8.022 13.198 1.00 53.88 171 VAL A N 1
ATOM 1267 C CA . VAL A 1 171 ? -6.062 7.282 12.013 1.00 53.88 171 VAL A CA 1
ATOM 1268 C C . VAL A 1 171 ? -6.963 7.516 10.798 1.00 53.88 171 VAL A C 1
ATOM 1270 O O . VAL A 1 171 ? -6.500 7.550 9.658 1.00 53.88 171 VAL A O 1
ATOM 1273 N N . ARG A 1 172 ? -8.260 7.712 11.033 1.00 54.41 172 ARG A N 1
ATOM 1274 C CA . ARG A 1 172 ? -9.226 8.023 9.987 1.00 54.41 172 ARG A CA 1
ATOM 1275 C C . ARG A 1 172 ? -9.000 9.416 9.388 1.00 54.41 172 ARG A C 1
ATOM 1277 O O . ARG A 1 172 ? -9.120 9.555 8.178 1.00 54.41 172 ARG A O 1
ATOM 1284 N N . GLN A 1 173 ? -8.663 10.432 10.185 1.00 44.66 173 GLN A N 1
ATOM 1285 C CA . GLN A 1 173 ? -8.388 11.786 9.681 1.00 44.66 173 GLN A CA 1
ATOM 1286 C C . GLN A 1 173 ? -7.052 11.890 8.930 1.00 44.66 173 GLN A C 1
ATOM 1288 O O . GLN A 1 173 ? -7.007 12.554 7.893 1.00 44.66 173 GLN A O 1
ATOM 1293 N N . ASP A 1 174 ? -6.025 11.149 9.353 1.00 48.09 174 ASP A N 1
ATOM 1294 C CA . ASP A 1 174 ? -4.734 11.085 8.649 1.00 48.09 174 ASP A CA 1
ATOM 1295 C C . ASP A 1 174 ? -4.852 10.446 7.252 1.00 48.09 174 ASP A C 1
ATOM 1297 O O . ASP A 1 174 ? -4.222 10.901 6.292 1.00 48.09 174 ASP A O 1
ATOM 1301 N N . VAL A 1 175 ? -5.713 9.432 7.091 1.00 48.34 175 VAL A N 1
ATOM 1302 C CA . VAL A 1 175 ? -5.986 8.807 5.780 1.00 48.34 175 VAL A CA 1
ATOM 1303 C C . VAL A 1 175 ? -6.733 9.768 4.843 1.00 48.34 175 VAL A C 1
ATOM 1305 O O . VAL A 1 175 ? -6.444 9.812 3.646 1.00 48.34 175 VAL A O 1
ATOM 1308 N N . LEU A 1 176 ? -7.614 10.615 5.385 1.00 45.75 176 LEU A N 1
ATOM 1309 C CA . LEU A 1 176 ? -8.345 11.642 4.629 1.00 45.75 176 LEU A CA 1
ATOM 1310 C C . LEU A 1 176 ? -7.471 12.829 4.204 1.00 45.75 176 LEU A C 1
ATOM 1312 O O . LEU A 1 176 ? -7.706 13.436 3.156 1.00 45.75 176 LEU A O 1
ATOM 1316 N N . GLN A 1 177 ? -6.463 13.174 5.003 1.00 42.94 177 GLN A N 1
ATOM 1317 C CA . GLN A 1 177 ? -5.532 14.266 4.709 1.00 42.94 177 GLN A CA 1
ATOM 1318 C C . GLN A 1 177 ? -4.405 13.826 3.769 1.00 42.94 177 GLN A C 1
ATOM 1320 O O . GLN A 1 177 ? -4.071 14.572 2.849 1.00 42.94 177 GLN A O 1
ATOM 1325 N N . SER A 1 178 ? -3.932 12.579 3.874 1.00 46.31 178 SER A N 1
ATOM 1326 C CA . SER A 1 178 ? -2.956 12.010 2.933 1.00 46.31 178 SER A CA 1
ATOM 1327 C C . SER A 1 178 ? -3.498 11.871 1.501 1.00 46.31 178 SER A C 1
ATOM 1329 O O . SER A 1 178 ? -2.711 11.856 0.554 1.00 46.31 178 SER A O 1
ATOM 1331 N N . GLY A 1 179 ? -4.822 11.811 1.314 1.00 42.84 179 GLY A N 1
ATOM 1332 C CA . GLY A 1 179 ? -5.458 11.824 -0.007 1.00 42.84 179 GLY A CA 1
ATOM 1333 C C . GLY A 1 179 ? -5.459 13.196 -0.697 1.00 42.84 179 GLY A C 1
ATOM 1334 O O . GLY A 1 179 ? -5.520 13.260 -1.921 1.00 42.84 179 GLY A O 1
ATOM 1335 N N . ARG A 1 180 ? -5.347 14.311 0.044 1.00 44.91 180 ARG A N 1
ATOM 1336 C CA . ARG A 1 180 ? -5.397 15.673 -0.533 1.00 44.91 180 ARG A CA 1
ATOM 1337 C C . ARG A 1 180 ? -4.059 16.167 -1.088 1.00 44.91 180 ARG A C 1
ATOM 1339 O O . ARG A 1 180 ? -4.053 17.023 -1.974 1.00 44.91 180 ARG A O 1
ATOM 1346 N N . ASP A 1 181 ? -2.939 15.621 -0.625 1.00 40.94 181 ASP A N 1
ATOM 1347 C CA . ASP A 1 181 ? -1.610 16.045 -1.087 1.00 40.94 181 ASP A CA 1
ATOM 1348 C C . ASP A 1 181 ? -1.183 15.378 -2.404 1.00 40.94 181 ASP A C 1
ATOM 1350 O O . ASP A 1 181 ? -0.409 15.959 -3.165 1.00 40.94 181 ASP A O 1
ATOM 1354 N N . VAL A 1 182 ? -1.788 14.238 -2.758 1.00 44.38 182 VAL A N 1
ATOM 1355 C CA . VAL A 1 182 ? -1.605 13.599 -4.073 1.00 44.38 182 VAL A CA 1
ATOM 1356 C C . VAL A 1 182 ? -2.319 14.388 -5.183 1.00 44.38 182 VAL A C 1
ATOM 1358 O O . VAL A 1 182 ? -1.784 14.542 -6.281 1.00 44.38 182 VAL A O 1
ATOM 1361 N N . PHE A 1 183 ? -3.474 14.998 -4.889 1.00 38.41 183 PHE A N 1
ATOM 1362 C CA . PHE A 1 183 ? -4.212 15.819 -5.860 1.00 38.41 183 PHE A CA 1
ATOM 1363 C C . PHE A 1 183 ? -3.562 17.190 -6.122 1.00 38.41 183 PHE A C 1
ATOM 1365 O O . PHE A 1 183 ? -3.578 17.663 -7.260 1.00 38.41 183 PHE A O 1
ATOM 1372 N N . ARG A 1 184 ? -2.898 17.804 -5.128 1.00 40.22 184 ARG A N 1
ATOM 1373 C CA . ARG A 1 184 ? -2.168 19.075 -5.330 1.00 40.22 184 ARG A CA 1
ATOM 1374 C C . ARG A 1 184 ? -0.900 18.931 -6.172 1.00 40.22 184 ARG A C 1
ATOM 1376 O O . ARG A 1 184 ? -0.505 19.898 -6.821 1.00 40.22 184 ARG A O 1
ATOM 1383 N N . HIS A 1 185 ? -0.275 17.753 -6.193 1.00 36.59 185 HIS A N 1
ATOM 1384 C CA . HIS A 1 185 ? 0.908 17.510 -7.024 1.00 36.59 185 HIS A CA 1
ATOM 1385 C C . HIS A 1 185 ? 0.552 17.198 -8.489 1.00 36.59 185 HIS A C 1
ATOM 1387 O O . HIS A 1 185 ? 1.343 17.493 -9.380 1.00 36.59 185 HIS A O 1
ATOM 1393 N N . ARG A 1 186 ? -0.661 16.688 -8.761 1.00 36.59 186 ARG A N 1
ATOM 1394 C CA . ARG A 1 186 ? -1.156 16.440 -10.130 1.00 36.59 186 ARG A CA 1
ATOM 1395 C C . ARG A 1 186 ? -1.680 17.714 -10.810 1.00 36.59 186 ARG A C 1
ATOM 1397 O O . ARG A 1 186 ? -1.520 17.865 -12.015 1.00 36.59 186 ARG A O 1
ATOM 1404 N N . GLN A 1 187 ? -2.240 18.659 -10.045 1.00 30.58 187 GLN A N 1
ATOM 1405 C CA . GLN A 1 187 ? -2.856 19.884 -10.583 1.00 30.58 187 GLN A CA 1
ATOM 1406 C C . GLN A 1 187 ? -1.852 20.991 -10.967 1.00 30.58 187 GLN A C 1
ATOM 1408 O O . GLN A 1 187 ? -2.222 21.943 -11.648 1.00 30.58 187 GLN A O 1
ATOM 1413 N N . ARG A 1 188 ? -0.572 20.880 -10.577 1.00 36.12 188 ARG A N 1
ATOM 1414 C CA . ARG A 1 188 ? 0.465 21.863 -10.953 1.00 36.12 188 ARG A CA 1
ATOM 1415 C C . ARG A 1 188 ? 1.086 21.612 -12.336 1.00 36.12 188 ARG A C 1
ATOM 1417 O O . ARG A 1 188 ? 1.768 22.491 -12.843 1.00 36.12 188 ARG A O 1
ATOM 1424 N N . ASN A 1 189 ? 0.803 20.464 -12.958 1.00 36.94 189 ASN A N 1
ATOM 1425 C CA . ASN A 1 189 ? 1.403 20.050 -14.233 1.00 36.94 189 ASN A CA 1
ATOM 1426 C C . ASN A 1 189 ? 0.436 20.108 -15.434 1.00 36.94 189 ASN A C 1
ATOM 1428 O O . ASN A 1 189 ? 0.744 19.534 -16.473 1.00 36.94 189 ASN A O 1
ATOM 1432 N N . SER A 1 190 ? -0.729 20.761 -15.320 1.00 33.34 190 SER A N 1
ATOM 1433 C CA . SER A 1 190 ? -1.751 20.747 -16.385 1.00 33.34 190 SER A CA 1
ATOM 1434 C C . SER A 1 190 ? -2.218 22.127 -16.867 1.00 33.34 190 SER A C 1
ATOM 1436 O O . SER A 1 190 ? -3.364 22.255 -17.290 1.00 33.34 190 SER A O 1
ATOM 1438 N N . SER A 1 191 ? -1.392 23.173 -16.796 1.00 34.22 191 SER A N 1
ATOM 1439 C CA . SER A 1 191 ? -1.807 24.499 -17.274 1.00 34.22 191 SER A CA 1
ATOM 1440 C C . SER A 1 191 ? -0.697 25.241 -18.013 1.00 34.22 191 SER A C 1
ATOM 1442 O O . SER A 1 191 ? 0.210 25.770 -17.378 1.00 34.22 191 SER A O 1
ATOM 1444 N N . MET A 1 192 ? -0.922 25.351 -19.326 1.00 31.52 192 MET A N 1
ATOM 1445 C CA . MET A 1 192 ? -0.339 26.252 -20.330 1.00 31.52 192 MET A CA 1
ATOM 1446 C C . MET A 1 192 ? 0.994 25.825 -20.960 1.00 31.52 192 MET A C 1
ATOM 1448 O O . MET A 1 192 ? 2.073 26.020 -20.407 1.00 31.52 192 MET A O 1
ATOM 1452 N N . ASP A 1 193 ? 0.859 25.284 -22.175 1.00 34.06 193 ASP A N 1
ATOM 1453 C CA . ASP A 1 193 ? 1.738 25.588 -23.306 1.00 34.06 193 ASP A CA 1
ATOM 1454 C C . ASP A 1 193 ? 1.886 27.111 -23.450 1.00 34.06 193 ASP A C 1
ATOM 1456 O O . ASP A 1 193 ? 0.877 27.798 -23.593 1.00 34.06 193 ASP A O 1
ATOM 1460 N N . GLU A 1 194 ? 3.122 27.608 -23.452 1.00 36.38 194 GLU A N 1
ATOM 1461 C CA . GLU A 1 194 ? 3.609 28.561 -24.456 1.00 36.38 194 GLU A CA 1
ATOM 1462 C C . GLU A 1 194 ? 5.154 28.586 -24.453 1.00 36.38 194 GLU A C 1
ATOM 1464 O O . GLU A 1 194 ? 5.799 28.783 -23.427 1.00 36.38 194 GLU A O 1
ATOM 1469 N N . GLU A 1 195 ? 5.698 28.301 -25.637 1.00 35.25 195 GLU A N 1
ATOM 1470 C CA . GLU A 1 195 ? 6.954 28.773 -26.236 1.00 35.25 195 GLU A CA 1
ATOM 1471 C C . GLU A 1 195 ? 8.301 28.647 -25.484 1.00 35.25 195 GLU A C 1
ATOM 1473 O O . GLU A 1 195 ? 8.675 29.422 -24.614 1.00 35.25 195 GLU A O 1
ATOM 1478 N N . ILE A 1 196 ? 9.080 27.665 -25.960 1.00 43.00 196 ILE A N 1
ATOM 1479 C CA . ILE A 1 196 ? 10.493 27.757 -26.381 1.00 43.00 196 ILE A CA 1
ATOM 1480 C C . ILE A 1 196 ? 11.372 28.762 -25.610 1.00 43.00 196 ILE A C 1
ATOM 1482 O O . ILE A 1 196 ? 11.492 29.913 -26.004 1.00 43.00 196 ILE A O 1
ATOM 1486 N N . GLU A 1 197 ? 12.168 28.253 -24.665 1.00 30.45 197 GLU A N 1
ATOM 1487 C CA . GLU A 1 197 ? 13.618 28.501 -24.642 1.00 30.45 197 GLU A CA 1
ATOM 1488 C C . GLU A 1 197 ? 14.334 27.482 -23.736 1.00 30.45 197 GLU A C 1
ATOM 1490 O O . GLU A 1 197 ? 14.040 27.311 -22.555 1.00 30.45 197 GLU A O 1
ATOM 1495 N N . ASN A 1 198 ? 15.280 26.758 -24.332 1.00 37.19 198 ASN A N 1
ATOM 1496 C CA . ASN A 1 198 ? 16.225 25.872 -23.653 1.00 37.19 198 ASN A CA 1
ATOM 1497 C C . ASN A 1 198 ? 17.066 26.691 -22.651 1.00 37.19 198 ASN A C 1
ATOM 1499 O O . ASN A 1 198 ? 17.563 27.755 -23.022 1.00 37.19 198 ASN A O 1
ATOM 1503 N N . PRO A 1 199 ? 17.336 26.182 -21.435 1.00 39.44 199 PRO A N 1
ATOM 1504 C CA . PRO A 1 199 ? 18.697 25.692 -21.229 1.00 39.44 199 PRO A CA 1
ATOM 1505 C C . PRO A 1 199 ? 18.797 24.474 -20.297 1.00 39.44 199 PRO A C 1
ATOM 1507 O O . PRO A 1 199 ? 18.363 24.488 -19.148 1.00 39.44 199 PRO A O 1
ATOM 1510 N N . TYR A 1 200 ? 19.483 23.445 -20.800 1.00 33.81 200 TYR A N 1
ATOM 1511 C CA . TYR A 1 200 ? 20.455 22.604 -20.092 1.00 33.81 200 TYR A CA 1
ATOM 1512 C C . TYR A 1 200 ? 20.573 22.876 -18.580 1.00 33.81 200 TYR A C 1
ATOM 1514 O O . TYR A 1 200 ? 21.260 23.807 -18.148 1.00 33.81 200 TYR A O 1
ATOM 1522 N N . TRP A 1 201 ? 20.008 21.988 -17.758 1.00 40.78 201 TRP A N 1
ATOM 1523 C CA . TRP A 1 201 ? 20.411 21.874 -16.358 1.00 40.78 201 TRP A CA 1
ATOM 1524 C C . TRP A 1 201 ? 21.864 21.405 -16.309 1.00 40.78 201 TRP A C 1
ATOM 1526 O O . TRP A 1 201 ? 22.193 20.234 -16.480 1.00 40.78 201 TRP A O 1
ATOM 1536 N N . SER A 1 202 ? 22.727 22.402 -16.160 1.00 43.25 202 SER A N 1
ATOM 1537 C CA . SER A 1 202 ? 24.172 22.350 -16.043 1.00 43.25 202 SER A CA 1
ATOM 1538 C C . SER A 1 202 ? 24.691 21.094 -15.339 1.00 43.25 202 SER A C 1
ATOM 1540 O O . SER A 1 202 ? 24.520 20.900 -14.134 1.00 43.25 202 SER A O 1
ATOM 1542 N N . VAL A 1 203 ? 25.451 20.313 -16.107 1.00 45.59 203 VAL A N 1
ATOM 1543 C CA . VAL A 1 203 ? 26.350 19.221 -15.696 1.00 45.59 203 VAL A CA 1
ATOM 1544 C C . VAL A 1 203 ? 27.229 19.603 -14.486 1.00 45.59 203 VAL A C 1
ATOM 1546 O O . VAL A 1 203 ? 27.673 18.737 -13.741 1.00 45.59 203 VAL A O 1
ATOM 1549 N N . ARG A 1 204 ? 27.407 20.903 -14.208 1.00 49.56 204 ARG A N 1
ATOM 1550 C CA . ARG A 1 204 ? 28.133 21.442 -13.048 1.00 49.56 204 ARG A CA 1
ATOM 1551 C C . ARG A 1 204 ? 27.439 21.191 -11.702 1.00 49.56 204 ARG A C 1
ATOM 1553 O O . ARG A 1 204 ? 28.130 21.051 -10.700 1.00 49.56 204 ARG A O 1
ATOM 1560 N N . ALA A 1 205 ? 26.106 21.109 -11.669 1.00 53.66 205 ALA A N 1
ATOM 1561 C CA . ALA A 1 205 ? 25.354 20.848 -10.436 1.00 53.66 205 ALA A CA 1
ATOM 1562 C C . ALA A 1 205 ? 25.436 19.373 -10.005 1.00 53.66 205 ALA A C 1
ATOM 1564 O O . ALA A 1 205 ? 25.405 19.073 -8.814 1.00 53.66 205 ALA A O 1
ATOM 1565 N N . LEU A 1 206 ? 25.598 18.454 -10.965 1.00 52.84 206 LEU A N 1
ATOM 1566 C CA . LEU A 1 206 ? 25.705 17.019 -10.693 1.00 52.84 206 LEU A CA 1
ATOM 1567 C C . LEU A 1 206 ? 27.102 16.620 -10.176 1.00 52.84 206 LEU A C 1
ATOM 1569 O O . LEU A 1 206 ? 27.223 15.670 -9.407 1.00 52.84 206 LEU A O 1
ATOM 1573 N N . VAL A 1 207 ? 28.148 17.370 -10.550 1.00 50.34 207 VAL A N 1
ATOM 1574 C CA . VAL A 1 207 ? 29.544 17.120 -10.136 1.00 50.34 207 VAL A CA 1
ATOM 1575 C C . VAL A 1 207 ? 29.814 17.575 -8.692 1.00 50.34 207 VAL A C 1
ATOM 1577 O O . VAL A 1 207 ? 30.529 16.899 -7.956 1.00 50.34 207 VAL A O 1
ATOM 1580 N N . GLN A 1 208 ? 29.145 18.629 -8.213 1.00 48.69 208 GLN A N 1
ATOM 1581 C CA . GLN A 1 208 ? 29.309 19.128 -6.837 1.00 48.69 208 GLN A CA 1
ATOM 1582 C C . GLN A 1 208 ? 28.794 18.182 -5.743 1.00 48.69 208 GLN A C 1
ATOM 1584 O O . GLN A 1 208 ? 29.201 18.302 -4.589 1.00 48.69 208 GLN A O 1
ATOM 1589 N N . GLN A 1 209 ? 27.943 17.213 -6.088 1.00 41.78 209 GLN A N 1
ATOM 1590 C CA . GLN A 1 209 ? 27.440 16.228 -5.128 1.00 41.78 209 GLN A CA 1
ATOM 1591 C C . GLN A 1 209 ? 28.417 15.058 -4.898 1.00 41.78 209 GLN A C 1
ATOM 1593 O O . GLN A 1 209 ? 28.249 14.316 -3.933 1.00 41.78 209 GLN A O 1
ATOM 1598 N N . TYR A 1 210 ? 29.444 14.912 -5.745 1.00 41.72 210 TYR A N 1
ATOM 1599 C CA . TYR A 1 210 ? 30.468 13.864 -5.628 1.00 41.72 210 TYR A CA 1
ATOM 1600 C C . TYR A 1 210 ? 31.833 14.372 -5.129 1.00 41.72 210 TYR A C 1
ATOM 1602 O O . TYR A 1 210 ? 32.640 13.571 -4.669 1.00 41.72 210 TYR A O 1
ATOM 1610 N N . GLU A 1 211 ? 32.079 15.686 -5.130 1.00 45.19 211 GLU A N 1
ATOM 1611 C CA . GLU A 1 211 ? 33.335 16.288 -4.638 1.00 45.19 211 GLU A CA 1
ATOM 1612 C C . GLU A 1 211 ? 33.309 16.645 -3.132 1.00 45.19 211 GLU A C 1
ATOM 1614 O O . GLU A 1 211 ? 34.324 17.036 -2.561 1.00 45.19 211 GLU A O 1
ATOM 1619 N N . GLY A 1 212 ? 32.166 16.487 -2.451 1.00 43.78 212 GLY A N 1
ATOM 1620 C CA . GLY A 1 212 ? 31.951 16.960 -1.073 1.00 43.78 212 GLY A CA 1
ATOM 1621 C C . GLY A 1 212 ? 32.466 16.074 0.072 1.00 43.78 212 GLY A C 1
ATOM 1622 O O . GLY A 1 212 ? 32.308 16.450 1.232 1.00 43.78 212 GLY A O 1
ATOM 1623 N N . GLN A 1 213 ? 33.068 14.912 -0.194 1.00 37.97 213 GLN A N 1
ATOM 1624 C CA . GLN A 1 213 ? 33.599 14.028 0.855 1.00 37.97 213 GLN A CA 1
ATOM 1625 C C . GLN A 1 213 ? 34.932 13.403 0.444 1.00 37.97 213 GLN A C 1
ATOM 1627 O O . GLN A 1 213 ? 34.995 12.219 0.133 1.00 37.97 213 GLN A O 1
ATOM 1632 N N . GLN A 1 214 ? 36.003 14.197 0.484 1.00 31.50 214 GLN A N 1
ATOM 1633 C CA . GLN A 1 214 ? 37.351 13.747 0.853 1.00 31.50 214 GLN A CA 1
ATOM 1634 C C . GLN A 1 214 ? 38.291 14.955 0.928 1.00 31.50 214 GLN A C 1
ATOM 1636 O O . GLN A 1 214 ? 38.585 15.558 -0.096 1.00 31.50 214 GLN A O 1
ATOM 1641 N N . ASN A 1 215 ? 38.721 15.320 2.144 1.00 29.27 215 ASN A N 1
ATOM 1642 C CA . ASN A 1 215 ? 40.101 15.713 2.475 1.00 29.27 215 ASN A CA 1
ATOM 1643 C C . ASN A 1 215 ? 40.202 16.224 3.925 1.00 29.27 215 ASN A C 1
ATOM 1645 O O . ASN A 1 215 ? 39.946 17.392 4.198 1.00 29.27 215 ASN A O 1
ATOM 1649 N N . ILE A 1 216 ? 40.654 15.355 4.837 1.00 28.56 216 ILE A N 1
ATOM 1650 C CA . ILE A 1 216 ? 41.735 15.685 5.778 1.00 28.56 216 ILE A CA 1
ATOM 1651 C C . ILE A 1 216 ? 42.754 14.541 5.683 1.00 28.56 216 ILE A C 1
ATOM 1653 O O . ILE A 1 216 ? 42.389 13.370 5.603 1.00 28.56 216 ILE A O 1
ATOM 1657 N N . ALA A 1 217 ? 44.013 14.952 5.589 1.00 27.25 217 ALA A N 1
ATOM 1658 C CA . ALA A 1 217 ? 45.186 14.243 5.104 1.00 27.25 217 ALA A CA 1
ATOM 1659 C C . ALA A 1 217 ? 45.789 13.204 6.065 1.00 27.25 217 ALA A C 1
ATOM 1661 O O . ALA A 1 217 ? 45.719 13.386 7.277 1.00 27.25 217 ALA A O 1
ATOM 1662 N N . LEU A 1 218 ? 46.499 12.214 5.500 1.00 29.17 218 LEU A N 1
ATOM 1663 C CA . LEU A 1 218 ? 47.884 11.876 5.878 1.00 29.17 218 LEU A CA 1
ATOM 1664 C C . LEU A 1 218 ? 48.537 10.894 4.873 1.00 29.17 218 LEU A C 1
ATOM 1666 O O . LEU A 1 218 ? 48.103 9.762 4.704 1.00 29.17 218 LEU A O 1
ATOM 1670 N N . GLU A 1 219 ? 49.561 11.419 4.195 1.00 26.25 219 GLU A N 1
ATOM 1671 C CA . GLU A 1 219 ? 50.880 10.841 3.878 1.00 26.25 219 GLU A CA 1
ATOM 1672 C C . GLU A 1 219 ? 51.061 9.417 3.289 1.00 26.25 219 GLU A C 1
ATOM 1674 O O . GLU A 1 219 ? 51.096 8.413 3.985 1.00 26.25 219 GLU A O 1
ATOM 1679 N N . SER A 1 220 ? 51.464 9.427 2.010 1.00 26.92 220 SER A N 1
ATOM 1680 C CA . SER A 1 220 ? 52.742 8.908 1.472 1.00 26.92 220 SER A CA 1
ATOM 1681 C C . SER A 1 220 ? 53.025 7.396 1.294 1.00 26.92 220 SER A C 1
ATOM 1683 O O . SER A 1 220 ? 52.884 6.575 2.189 1.00 26.92 220 SER A O 1
ATOM 1685 N N . HIS A 1 221 ? 53.608 7.134 0.111 1.00 25.44 221 HIS A N 1
ATOM 1686 C CA . HIS A 1 221 ? 54.468 6.016 -0.318 1.00 25.44 221 HIS A CA 1
ATOM 1687 C C . HIS A 1 221 ? 53.849 4.759 -0.973 1.00 25.44 221 HIS A C 1
ATOM 1689 O O . HIS A 1 221 ? 53.383 3.834 -0.328 1.00 25.44 221 HIS A O 1
ATOM 1695 N N . SER A 1 222 ? 54.011 4.735 -2.308 1.00 26.09 222 SER A N 1
ATOM 1696 C CA . SER A 1 222 ? 54.532 3.647 -3.166 1.00 26.09 222 SER A CA 1
ATOM 1697 C C . SER A 1 222 ? 53.979 2.220 -3.048 1.00 26.09 222 SER A C 1
ATOM 1699 O O . SER A 1 222 ? 54.161 1.566 -2.025 1.00 26.09 222 SER A O 1
ATOM 1701 N N . SER A 1 223 ? 53.548 1.675 -4.195 1.00 28.23 223 SER A N 1
ATOM 1702 C CA . SER A 1 223 ? 54.027 0.415 -4.819 1.00 28.23 223 SER A CA 1
ATOM 1703 C C . SER A 1 223 ? 52.903 -0.372 -5.496 1.00 28.23 223 SER A C 1
ATOM 1705 O O . SER A 1 223 ? 51.848 -0.623 -4.927 1.00 28.23 223 SER A O 1
ATOM 1707 N N . SER A 1 224 ? 53.196 -0.779 -6.726 1.00 28.55 224 SER A N 1
ATOM 1708 C CA . SER A 1 224 ? 52.468 -1.676 -7.621 1.00 28.55 224 SER A CA 1
ATOM 1709 C C . SER A 1 224 ? 52.008 -3.000 -6.989 1.00 28.55 224 SER A C 1
ATOM 1711 O O . SER A 1 224 ? 52.724 -3.557 -6.165 1.00 28.55 224 SER A O 1
ATOM 1713 N N . LEU A 1 225 ? 50.906 -3.576 -7.496 1.00 27.58 225 LEU A N 1
ATOM 1714 C CA . LEU A 1 225 ? 50.866 -4.850 -8.251 1.00 27.58 225 LEU A CA 1
ATOM 1715 C C . LEU A 1 225 ? 49.448 -5.466 -8.292 1.00 27.58 225 LEU A C 1
ATOM 1717 O O . LEU A 1 225 ? 48.793 -5.638 -7.274 1.00 27.58 225 LEU A O 1
ATOM 1721 N N . ALA A 1 226 ? 49.043 -5.807 -9.520 1.00 27.95 226 ALA A N 1
ATOM 1722 C CA . ALA A 1 226 ? 48.243 -6.948 -9.982 1.00 27.95 226 ALA A CA 1
ATOM 1723 C C . ALA A 1 226 ? 47.145 -7.579 -9.097 1.00 27.95 226 ALA A C 1
ATOM 1725 O O . ALA A 1 226 ? 47.405 -8.132 -8.033 1.00 27.95 226 ALA A O 1
ATOM 1726 N N . SER A 1 227 ? 45.950 -7.740 -9.678 1.00 30.86 227 SER A N 1
ATOM 1727 C CA . SER A 1 227 ? 45.114 -8.936 -9.469 1.00 30.86 227 SER A CA 1
ATOM 1728 C C . SER A 1 227 ? 44.186 -9.177 -10.672 1.00 30.86 227 SER A C 1
ATOM 1730 O O . SER A 1 227 ? 43.545 -8.227 -11.125 1.00 30.86 227 SER A O 1
ATOM 1732 N N . PRO A 1 228 ? 44.089 -10.414 -11.194 1.00 38.91 228 PRO A N 1
ATOM 1733 C CA . PRO A 1 228 ? 43.155 -10.793 -12.249 1.00 38.91 228 PRO A CA 1
ATOM 1734 C C . PRO A 1 228 ? 41.825 -11.332 -11.690 1.00 38.91 228 PRO A C 1
ATOM 1736 O O . PRO A 1 228 ? 41.719 -11.735 -10.533 1.00 38.91 228 PRO A O 1
ATOM 1739 N N . SER A 1 229 ? 40.814 -11.364 -12.558 1.00 33.72 229 SER A N 1
ATOM 1740 C CA . SER A 1 229 ? 39.512 -12.016 -12.366 1.00 33.72 229 SER A CA 1
ATOM 1741 C C . SER A 1 229 ? 39.619 -13.536 -12.160 1.00 33.72 229 SER A C 1
ATOM 1743 O O . SER A 1 229 ? 40.600 -14.147 -12.588 1.00 33.72 229 SER A O 1
ATOM 1745 N N . PRO A 1 230 ? 38.530 -14.175 -11.691 1.00 39.38 230 PRO A N 1
ATOM 1746 C CA . PRO A 1 230 ? 38.169 -15.479 -12.227 1.00 39.38 230 PRO A CA 1
ATOM 1747 C C . PRO A 1 230 ? 36.724 -15.555 -12.736 1.00 39.38 230 PRO A C 1
ATOM 1749 O O . PRO A 1 230 ? 35.741 -15.194 -12.094 1.00 39.38 230 PRO A O 1
ATOM 1752 N N . ILE A 1 231 ? 36.687 -16.096 -13.941 1.00 29.20 231 ILE A N 1
ATOM 1753 C CA . ILE A 1 231 ? 35.615 -16.687 -14.728 1.00 29.20 231 ILE A CA 1
ATOM 1754 C C . ILE A 1 231 ? 35.228 -18.025 -14.086 1.00 29.20 231 ILE A C 1
ATOM 1756 O O . ILE A 1 231 ? 36.122 -18.786 -13.735 1.00 29.20 231 ILE A O 1
ATOM 1760 N N . HIS A 1 232 ? 33.942 -18.379 -14.056 1.00 31.31 232 HIS A N 1
ATOM 1761 C CA . HIS A 1 232 ? 33.543 -19.744 -14.402 1.00 31.31 232 HIS A CA 1
ATOM 1762 C C . HIS A 1 232 ? 32.159 -19.775 -15.054 1.00 31.31 232 HIS A C 1
ATOM 1764 O O . HIS A 1 232 ? 31.165 -19.253 -14.559 1.00 31.31 232 HIS A O 1
ATOM 1770 N N . SER A 1 233 ? 32.196 -20.384 -16.230 1.00 31.61 233 SER A N 1
ATOM 1771 C CA . SER A 1 233 ? 31.144 -20.707 -17.179 1.00 31.61 233 SER A CA 1
ATOM 1772 C C . SER A 1 233 ? 30.260 -21.850 -16.675 1.00 31.61 233 SER A C 1
ATOM 1774 O O . SER A 1 233 ? 30.757 -22.748 -16.001 1.00 31.61 233 SER A O 1
ATOM 1776 N N . THR A 1 234 ? 28.993 -21.883 -17.090 1.00 30.50 234 THR A N 1
ATOM 1777 C CA . THR A 1 234 ? 28.435 -23.049 -17.802 1.00 30.50 234 THR A CA 1
ATOM 1778 C C . THR A 1 234 ? 27.190 -22.654 -18.603 1.00 30.50 234 THR A C 1
ATOM 1780 O O . THR A 1 234 ? 26.272 -22.005 -18.113 1.00 30.50 234 THR A O 1
ATOM 1783 N N . LYS A 1 235 ? 27.229 -23.037 -19.883 1.00 30.64 235 LYS A N 1
ATOM 1784 C CA . LYS A 1 235 ? 26.185 -22.979 -20.916 1.00 30.64 235 LYS A CA 1
ATOM 1785 C C . LYS A 1 235 ? 24.961 -23.835 -20.560 1.00 30.64 235 LYS A C 1
ATOM 1787 O O . LYS A 1 235 ? 25.143 -24.906 -19.985 1.00 30.64 235 LYS A O 1
ATOM 1792 N N . SER A 1 236 ? 23.781 -23.489 -21.090 1.00 30.73 236 SER A N 1
ATOM 1793 C CA . SER A 1 236 ? 23.144 -24.217 -22.218 1.00 30.73 236 SER A CA 1
ATOM 1794 C C . SER A 1 236 ? 21.814 -23.588 -22.671 1.00 30.73 236 SER A C 1
ATOM 1796 O O . SER A 1 236 ? 21.201 -22.794 -21.968 1.00 30.73 236 SER A O 1
ATOM 1798 N N . GLU A 1 237 ? 21.473 -23.923 -23.913 1.00 26.20 237 GLU A N 1
ATOM 1799 C CA . GLU A 1 237 ? 20.623 -23.289 -24.926 1.00 26.20 237 GLU A CA 1
ATOM 1800 C C . GLU A 1 237 ? 19.088 -23.452 -24.823 1.00 26.20 237 GLU A C 1
ATOM 1802 O O . GLU A 1 237 ? 18.588 -24.522 -24.513 1.00 26.20 237 GLU A O 1
ATOM 1807 N N . SER A 1 238 ? 18.396 -22.378 -25.240 1.00 28.41 238 SER A N 1
ATOM 1808 C CA . SER A 1 238 ? 17.437 -22.246 -26.369 1.00 28.41 238 SER A CA 1
ATOM 1809 C C . SER A 1 238 ? 16.047 -22.937 -26.432 1.00 28.41 238 SER A C 1
ATOM 1811 O O . SER A 1 238 ? 15.870 -24.113 -26.145 1.00 28.41 238 SER A O 1
ATOM 1813 N N . THR A 1 239 ? 15.122 -22.161 -27.039 1.00 26.14 239 THR A N 1
ATOM 1814 C CA . THR A 1 239 ? 13.880 -22.476 -27.808 1.00 26.14 239 THR A CA 1
ATOM 1815 C C . THR A 1 239 ? 12.471 -22.392 -27.160 1.00 26.14 239 THR A C 1
ATOM 1817 O O . THR A 1 239 ? 11.943 -23.343 -26.609 1.00 26.14 239 THR A O 1
ATOM 1820 N N . VAL A 1 240 ? 11.854 -21.198 -27.251 1.00 29.12 240 VAL A N 1
ATOM 1821 C CA . VAL A 1 240 ? 10.697 -20.788 -28.110 1.00 29.12 240 VAL A CA 1
ATOM 1822 C C . VAL A 1 240 ? 9.383 -21.637 -28.190 1.00 29.12 240 VAL A C 1
ATOM 1824 O O . VAL A 1 240 ? 9.280 -22.535 -29.013 1.00 29.12 240 VAL A O 1
ATOM 1827 N N . THR A 1 241 ? 8.340 -21.154 -27.469 1.00 28.53 241 THR A N 1
ATOM 1828 C CA . THR A 1 241 ? 6.891 -20.878 -27.818 1.00 28.53 241 THR A CA 1
ATOM 1829 C C . THR A 1 241 ? 5.858 -22.017 -28.135 1.00 28.53 241 THR A C 1
ATOM 1831 O O . THR A 1 241 ? 6.254 -23.172 -28.183 1.00 28.53 241 THR A O 1
ATOM 1834 N N . PRO A 1 242 ? 4.527 -21.744 -28.318 1.00 47.69 242 PRO A N 1
ATOM 1835 C CA . PRO A 1 242 ? 3.441 -21.748 -27.303 1.00 47.69 242 PRO A CA 1
ATOM 1836 C C . PRO A 1 242 ? 2.211 -22.635 -27.695 1.00 47.69 242 PRO A C 1
ATOM 1838 O O . PRO A 1 242 ? 2.192 -23.190 -28.787 1.00 47.69 242 PRO A O 1
ATOM 1841 N N . SER A 1 243 ? 1.147 -22.746 -26.873 1.00 26.33 243 SER A N 1
ATOM 1842 C CA . SER A 1 243 ? -0.192 -23.153 -27.379 1.00 26.33 243 SER A CA 1
ATOM 1843 C C . SER A 1 243 ? -1.363 -22.806 -26.443 1.00 26.33 243 SER A C 1
ATOM 1845 O O . SER A 1 243 ? -1.276 -22.981 -25.229 1.00 26.33 243 SER A O 1
ATOM 1847 N N . GLU A 1 244 ? -2.453 -22.345 -27.063 1.00 29.81 244 GLU A N 1
ATOM 1848 C CA . GLU A 1 244 ? -3.779 -21.997 -26.531 1.00 29.81 244 GLU A CA 1
ATOM 1849 C C . GLU A 1 244 ? -4.761 -23.193 -26.456 1.00 29.81 244 GLU A C 1
ATOM 1851 O O . GLU A 1 244 ? -4.504 -24.249 -27.032 1.00 29.81 244 GLU A O 1
ATOM 1856 N N . GLU A 1 245 ? -5.903 -22.926 -25.794 1.00 29.28 245 GLU A N 1
ATOM 1857 C CA . GLU A 1 245 ? -7.275 -23.466 -25.957 1.00 29.28 245 GLU A CA 1
ATOM 1858 C C . GLU A 1 245 ? -7.576 -24.972 -25.789 1.00 29.28 245 GLU A C 1
ATOM 1860 O O . GLU A 1 245 ? -7.089 -25.822 -26.525 1.00 29.28 245 GLU A O 1
ATOM 1865 N N . LYS A 1 246 ? -8.577 -25.301 -24.945 1.00 26.89 246 LYS A N 1
ATOM 1866 C CA . LYS A 1 246 ? -9.990 -25.440 -25.383 1.00 26.89 246 LYS A CA 1
ATOM 1867 C C . LYS A 1 246 ? -10.921 -25.883 -24.239 1.00 26.89 246 LYS A C 1
ATOM 1869 O O . LYS A 1 246 ? -10.649 -26.840 -23.521 1.00 26.89 246 LYS A O 1
ATOM 1874 N N . ALA A 1 247 ? -12.045 -25.178 -24.115 1.00 31.69 247 ALA A N 1
ATOM 1875 C CA . ALA A 1 247 ? -13.183 -25.483 -23.250 1.00 31.69 247 ALA A CA 1
ATOM 1876 C C . ALA A 1 247 ? -14.136 -26.528 -23.873 1.00 31.69 247 ALA A C 1
ATOM 1878 O O . ALA A 1 247 ? -14.209 -26.656 -25.097 1.00 31.69 247 ALA A O 1
ATOM 1879 N N . GLY A 1 248 ? -14.918 -27.219 -23.031 1.00 25.72 248 GLY A N 1
ATOM 1880 C CA . GLY A 1 248 ? -15.941 -28.189 -23.442 1.00 25.72 248 GLY A CA 1
ATOM 1881 C C . GLY A 1 248 ? -17.040 -28.427 -22.391 1.00 25.72 248 GLY A C 1
ATOM 1882 O O . GLY A 1 248 ? -16.865 -29.244 -21.500 1.00 25.72 248 GLY A O 1
ATOM 1883 N N . TYR A 1 249 ? -18.124 -27.656 -22.532 1.00 25.33 249 TYR A N 1
ATOM 1884 C CA . TYR A 1 249 ? -19.568 -27.843 -22.254 1.00 25.33 249 TYR A CA 1
ATOM 1885 C C . TYR A 1 249 ? -20.123 -29.046 -21.451 1.00 25.33 249 TYR A C 1
ATOM 1887 O O . TYR A 1 249 ? -19.820 -30.189 -21.771 1.00 25.33 249 TYR A O 1
ATOM 1895 N N . ALA A 1 250 ? -21.132 -28.780 -20.597 1.00 24.19 250 ALA A N 1
ATOM 1896 C CA . ALA A 1 250 ? -22.522 -29.258 -20.782 1.00 24.19 250 ALA A CA 1
ATOM 1897 C C . ALA A 1 250 ? -23.521 -28.585 -19.803 1.00 24.19 250 ALA A C 1
ATOM 1899 O O . ALA A 1 250 ? -23.289 -28.524 -18.600 1.00 24.19 250 ALA A O 1
ATOM 1900 N N . ILE A 1 251 ? -24.633 -28.094 -20.360 1.00 27.89 251 ILE A N 1
ATOM 1901 C CA . ILE A 1 251 ? -25.826 -27.495 -19.729 1.00 27.89 251 ILE A CA 1
ATOM 1902 C C . ILE A 1 251 ? -26.936 -28.549 -19.753 1.00 27.89 251 ILE A C 1
ATOM 1904 O O . ILE A 1 251 ? -27.124 -29.100 -20.833 1.00 27.89 251 ILE A O 1
ATOM 1908 N N . ILE A 1 252 ? -27.725 -28.732 -18.680 1.00 28.47 252 ILE A N 1
ATOM 1909 C CA . ILE A 1 252 ? -29.160 -29.092 -18.764 1.00 28.47 252 ILE A CA 1
ATOM 1910 C C . ILE A 1 252 ? -29.932 -28.428 -17.603 1.00 28.47 252 ILE A C 1
ATOM 1912 O O . ILE A 1 252 ? -29.529 -28.514 -16.446 1.00 28.47 252 ILE A O 1
ATOM 1916 N N . HIS A 1 253 ? -31.024 -27.748 -17.966 1.00 24.27 253 HIS A N 1
ATOM 1917 C CA . HIS A 1 253 ? -32.079 -27.182 -17.120 1.00 24.27 253 HIS A CA 1
ATOM 1918 C C . HIS A 1 253 ? -33.048 -28.263 -16.621 1.00 24.27 253 HIS A C 1
ATOM 1920 O O . HIS A 1 253 ? -33.355 -29.179 -17.381 1.00 24.27 253 HIS A O 1
ATOM 1926 N N . THR A 1 254 ? -33.675 -28.050 -15.462 1.00 26.12 254 THR A N 1
ATOM 1927 C CA . THR A 1 254 ? -34.981 -28.667 -15.180 1.00 26.12 254 THR A CA 1
ATOM 1928 C C . THR A 1 254 ? -35.867 -27.713 -14.380 1.00 26.12 254 THR A C 1
ATOM 1930 O O . THR A 1 254 ? -35.550 -27.345 -13.252 1.00 26.12 254 THR A O 1
ATOM 1933 N N . GLU A 1 255 ? -36.951 -27.279 -15.022 1.00 29.50 255 GLU A N 1
ATOM 1934 C CA . GLU A 1 255 ? -38.161 -26.739 -14.400 1.00 29.50 255 GLU A CA 1
ATOM 1935 C C . GLU A 1 255 ? -38.989 -27.913 -13.852 1.00 29.50 255 GLU A C 1
ATOM 1937 O O . GLU A 1 255 ? -39.070 -28.952 -14.507 1.00 29.50 255 GLU A O 1
ATOM 1942 N N . GLU A 1 256 ? -39.650 -27.739 -12.707 1.00 26.72 256 GLU A N 1
ATOM 1943 C CA . GLU A 1 256 ? -40.763 -28.598 -12.290 1.00 26.72 256 GLU A CA 1
ATOM 1944 C C . GLU A 1 256 ? -42.002 -27.738 -12.023 1.00 26.72 256 GLU A C 1
ATOM 1946 O O . GLU A 1 256 ? -42.026 -26.869 -11.152 1.00 26.72 256 GLU A O 1
ATOM 1951 N N . THR A 1 257 ? -43.024 -27.998 -12.833 1.00 27.09 257 THR A N 1
ATOM 1952 C CA . THR A 1 257 ? -44.416 -27.565 -12.692 1.00 27.09 257 THR A CA 1
ATOM 1953 C C . THR A 1 257 ? -45.233 -28.641 -11.977 1.00 27.09 257 THR A C 1
ATOM 1955 O O . THR A 1 257 ? -45.089 -29.831 -12.244 1.00 27.09 257 THR A O 1
ATOM 1958 N N . GLU A 1 258 ? -46.136 -28.182 -11.113 1.00 28.94 258 GLU A N 1
ATOM 1959 C CA . GLU A 1 258 ? -47.131 -28.933 -10.342 1.00 28.94 258 GLU A CA 1
ATOM 1960 C C . GLU A 1 258 ? -48.092 -29.798 -11.191 1.00 28.94 258 GLU A C 1
ATOM 1962 O O . GLU A 1 258 ? -48.518 -29.381 -12.268 1.00 28.94 258 GLU A O 1
ATOM 1967 N N . SER A 1 259 ? -48.555 -30.941 -10.654 1.00 25.78 259 SER A N 1
ATOM 1968 C CA . SER A 1 259 ? -49.987 -31.336 -10.657 1.00 25.78 259 SER A CA 1
ATOM 1969 C C . SER A 1 259 ? -50.299 -32.659 -9.913 1.00 25.78 259 SER A C 1
ATOM 1971 O O . SER A 1 259 ? -49.840 -33.731 -10.277 1.00 25.78 259 SER A O 1
ATOM 1973 N N . LYS A 1 260 ? -51.129 -32.524 -8.865 1.00 28.86 260 LYS A N 1
ATOM 1974 C CA . LYS A 1 260 ? -52.372 -33.257 -8.509 1.00 28.86 260 LYS A CA 1
ATOM 1975 C C . LYS A 1 260 ? -52.541 -34.793 -8.691 1.00 28.86 260 LYS A C 1
ATOM 1977 O O . LYS A 1 260 ? -52.673 -35.281 -9.803 1.00 28.86 260 LYS A O 1
ATOM 1982 N N . THR A 1 261 ? -52.773 -35.446 -7.536 1.00 28.17 261 THR A N 1
ATOM 1983 C CA . THR A 1 261 ? -53.888 -36.363 -7.139 1.00 28.17 261 THR A CA 1
ATOM 1984 C C . THR A 1 261 ? -54.383 -37.479 -8.071 1.00 28.17 261 THR A C 1
ATOM 1986 O O . THR A 1 261 ? -54.969 -37.170 -9.100 1.00 28.17 261 THR A O 1
ATOM 1989 N N . GLU A 1 262 ? -54.379 -38.732 -7.584 1.00 28.52 262 GLU A N 1
ATOM 1990 C CA . GLU A 1 262 ? -55.598 -39.499 -7.220 1.00 28.52 262 GLU A CA 1
ATOM 1991 C C . GLU A 1 262 ? -55.277 -40.857 -6.547 1.00 28.52 262 GLU A C 1
ATOM 1993 O O . GLU A 1 262 ? -54.182 -41.400 -6.670 1.00 28.52 262 GLU A O 1
ATOM 1998 N N . GLU A 1 263 ? -56.249 -41.330 -5.766 1.00 33.59 263 GLU A N 1
ATOM 1999 C CA . GLU A 1 263 ? -56.256 -42.435 -4.797 1.00 33.59 263 GLU A CA 1
ATOM 2000 C C . GLU A 1 263 ? -56.416 -43.825 -5.453 1.00 33.59 263 GLU A C 1
ATOM 2002 O O . GLU A 1 263 ? -56.945 -43.912 -6.557 1.00 33.59 263 GLU A O 1
ATOM 2007 N N . THR A 1 264 ? -56.039 -44.917 -4.761 1.00 27.66 264 THR A N 1
ATOM 2008 C CA . THR A 1 264 ? -56.885 -46.116 -4.488 1.00 27.66 264 THR A CA 1
ATOM 2009 C C . THR A 1 264 ? -56.096 -47.193 -3.712 1.00 27.66 264 THR A C 1
ATOM 2011 O O . THR A 1 264 ? -54.950 -47.510 -4.016 1.00 27.66 264 THR A O 1
ATOM 2014 N N . GLU A 1 265 ? -56.760 -47.746 -2.696 1.00 26.58 265 GLU A N 1
ATOM 2015 C CA . GLU A 1 265 ? -56.373 -48.783 -1.731 1.00 26.58 265 GLU A CA 1
ATOM 2016 C C . GLU A 1 265 ? -55.938 -50.144 -2.328 1.00 26.58 265 GLU A C 1
ATOM 2018 O O . GLU A 1 265 ? -56.510 -50.616 -3.308 1.00 26.58 265 GLU A O 1
ATOM 2023 N N . SER A 1 266 ? -55.027 -50.867 -1.654 1.00 25.98 266 SER A N 1
ATOM 2024 C CA . SER A 1 266 ? -55.331 -52.172 -1.013 1.00 25.98 266 SER A CA 1
ATOM 2025 C C . SER A 1 266 ? -54.086 -52.927 -0.496 1.00 25.98 266 SER A C 1
ATOM 2027 O O . SER A 1 266 ? -53.137 -53.210 -1.216 1.00 25.98 266 SER A O 1
ATOM 2029 N N . HIS A 1 267 ? -54.142 -53.236 0.805 1.00 27.42 267 HIS A N 1
ATOM 2030 C CA . HIS A 1 267 ? -53.670 -54.423 1.538 1.00 27.42 267 HIS A CA 1
ATOM 2031 C C . HIS A 1 267 ? -52.724 -55.436 0.844 1.00 27.42 267 HIS A C 1
ATOM 2033 O O . HIS A 1 267 ? -53.107 -56.053 -0.141 1.00 27.42 267 HIS A O 1
ATOM 2039 N N . PHE A 1 268 ? -51.566 -55.719 1.465 1.00 24.11 268 PHE A N 1
ATOM 2040 C CA . PHE A 1 268 ? -51.114 -57.036 1.985 1.00 24.11 268 PHE A CA 1
ATOM 2041 C C . PHE A 1 268 ? -49.579 -57.068 2.161 1.00 24.11 268 PHE A C 1
ATOM 2043 O O . PHE A 1 268 ? -48.828 -57.084 1.192 1.00 24.11 268 PHE A O 1
ATOM 2050 N N . GLN A 1 269 ? -49.118 -57.146 3.414 1.00 31.12 269 GLN A N 1
ATOM 2051 C CA . GLN A 1 269 ? -47.822 -57.751 3.759 1.00 31.12 269 GLN A CA 1
ATOM 2052 C C . GLN A 1 269 ? -47.951 -59.283 3.710 1.00 31.12 269 GLN A C 1
ATOM 2054 O O . GLN A 1 269 ? -49.027 -59.810 4.017 1.00 31.12 269 GLN A O 1
ATOM 2059 N N . PRO A 1 270 ? -46.872 -60.001 3.347 1.00 38.62 270 PRO A N 1
ATOM 2060 C CA . PRO A 1 270 ? -46.121 -60.704 4.393 1.00 38.62 270 PRO A CA 1
ATOM 2061 C C . PRO A 1 270 ? -44.587 -60.739 4.207 1.00 38.62 270 PRO A C 1
ATOM 2063 O O . PRO A 1 270 ? -44.068 -61.075 3.148 1.00 38.62 270 PRO A O 1
ATOM 2066 N N . ASP A 1 271 ? -43.908 -60.441 5.316 1.00 25.81 271 ASP A N 1
ATOM 2067 C CA . ASP A 1 271 ? -42.805 -61.183 5.945 1.00 25.81 271 ASP A CA 1
ATOM 2068 C C . ASP A 1 271 ? -41.519 -61.592 5.182 1.00 25.81 271 ASP A C 1
ATOM 2070 O O . ASP A 1 271 ? -41.465 -62.561 4.432 1.00 25.81 271 ASP A O 1
ATOM 2074 N N . TRP A 1 272 ? -40.450 -60.882 5.582 1.00 29.41 272 TRP A N 1
ATOM 2075 C CA . TRP A 1 272 ? -39.070 -61.281 5.931 1.00 29.41 272 TRP A CA 1
ATOM 2076 C C . TRP A 1 272 ? -38.225 -62.181 5.004 1.00 29.41 272 TRP A C 1
ATOM 2078 O O . TRP A 1 272 ? -38.470 -63.372 4.861 1.00 29.41 272 TRP A O 1
ATOM 2088 N N . GLN A 1 273 ? -37.069 -61.649 4.574 1.00 29.05 273 GLN A N 1
ATOM 2089 C CA . GLN A 1 273 ? -35.704 -61.952 5.089 1.00 29.05 273 GLN A CA 1
ATOM 2090 C C . GLN A 1 273 ? -34.658 -61.509 4.039 1.00 29.05 273 GLN A C 1
ATOM 2092 O O . GLN A 1 273 ? -34.616 -62.018 2.928 1.00 29.05 273 GLN A O 1
ATOM 2097 N N . ALA A 1 274 ? -33.947 -60.406 4.288 1.00 33.53 274 ALA A N 1
ATOM 2098 C CA . ALA A 1 274 ? -32.609 -60.342 4.902 1.00 33.53 274 ALA A CA 1
ATOM 2099 C C . ALA A 1 274 ? -31.454 -60.511 3.891 1.00 33.53 274 ALA A C 1
ATOM 2101 O O . ALA A 1 274 ? -31.196 -61.607 3.401 1.00 33.53 274 ALA A O 1
ATOM 2102 N N . GLY A 1 275 ? -30.713 -59.419 3.633 1.00 28.53 275 GLY A N 1
ATOM 2103 C CA . GLY A 1 275 ? -29.490 -59.480 2.828 1.00 28.53 275 GLY A CA 1
ATOM 2104 C C . GLY A 1 275 ? -28.822 -58.159 2.413 1.00 28.53 275 GLY A C 1
ATOM 2105 O O . GLY A 1 275 ? -28.537 -58.006 1.234 1.00 28.53 275 GLY A O 1
ATOM 2106 N N . ASN A 1 276 ? -28.434 -57.312 3.383 1.00 36.09 276 ASN A N 1
ATOM 2107 C CA . ASN A 1 276 ? -27.275 -56.384 3.323 1.00 36.09 276 ASN A CA 1
ATOM 2108 C C . ASN A 1 276 ? -27.389 -55.035 2.544 1.00 36.09 276 ASN A C 1
ATOM 2110 O O . ASN A 1 276 ? -28.289 -54.854 1.735 1.00 36.09 276 ASN A O 1
ATOM 2114 N N . PRO A 1 277 ? -26.542 -54.021 2.849 1.00 43.69 277 PRO A N 1
ATOM 2115 C CA . PRO A 1 277 ? -26.882 -52.921 3.753 1.00 43.69 277 PRO A CA 1
ATOM 2116 C C . PRO A 1 277 ? -26.764 -51.548 3.060 1.00 43.69 277 PRO A C 1
ATOM 2118 O O . PRO A 1 277 ? -25.669 -51.111 2.714 1.00 43.69 277 PRO A O 1
ATOM 2121 N N . VAL A 1 278 ? -27.884 -50.841 2.893 1.00 36.75 278 VAL A N 1
ATOM 2122 C CA . VAL A 1 278 ? -27.917 -49.444 2.393 1.00 36.75 278 VAL A CA 1
ATOM 2123 C C . VAL A 1 278 ? -28.753 -48.543 3.324 1.00 36.75 278 VAL A C 1
ATOM 2125 O O . VAL A 1 278 ? -29.171 -47.454 2.968 1.00 36.75 278 VAL A O 1
ATOM 2128 N N . SER A 1 279 ? -28.956 -48.950 4.578 1.00 45.09 279 SER A N 1
ATOM 2129 C CA . SER A 1 279 ? -29.809 -48.255 5.556 1.00 45.09 279 SER A CA 1
ATOM 2130 C C . SER A 1 279 ? -29.028 -47.365 6.534 1.00 45.09 279 SER A C 1
ATOM 2132 O O . SER A 1 279 ? -29.351 -47.318 7.716 1.00 45.09 279 SER A O 1
ATOM 2134 N N . HIS A 1 280 ? -27.944 -46.718 6.092 1.00 40.38 280 HIS A N 1
ATOM 2135 C CA . HIS A 1 280 ? -27.159 -45.826 6.965 1.00 40.38 280 HIS A CA 1
ATOM 2136 C C . HIS A 1 280 ? -27.284 -44.339 6.624 1.00 40.38 280 HIS A C 1
ATOM 2138 O O . HIS A 1 280 ? -26.804 -43.514 7.395 1.00 40.38 280 HIS A O 1
ATOM 2144 N N . LEU A 1 281 ? -27.929 -43.987 5.506 1.00 44.22 281 LEU A N 1
ATOM 2145 C CA . LEU A 1 281 ? -28.123 -42.588 5.107 1.00 44.22 281 LEU A CA 1
ATOM 2146 C C . LEU A 1 281 ? -29.594 -42.143 5.147 1.00 44.22 281 LEU A C 1
ATOM 2148 O O . LEU A 1 281 ? -29.861 -40.961 5.333 1.00 44.22 281 LEU A O 1
ATOM 2152 N N . GLU A 1 282 ? -30.535 -43.081 5.031 1.00 48.00 282 GLU A N 1
ATOM 2153 C CA . GLU A 1 282 ? -31.980 -42.805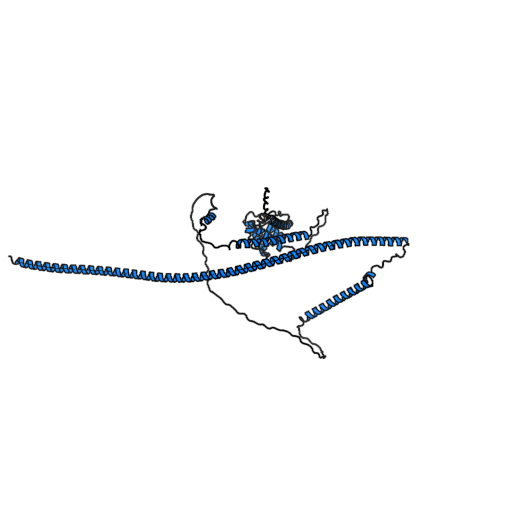 5.040 1.00 48.00 282 GLU A CA 1
ATOM 2154 C C . GLU A 1 282 ? -32.513 -42.574 6.468 1.00 48.00 282 GLU A C 1
ATOM 2156 O O . GLU A 1 282 ? -33.328 -41.685 6.694 1.00 48.00 282 GLU A O 1
ATOM 2161 N N . ASN A 1 283 ? -31.918 -43.240 7.464 1.00 51.22 283 ASN A N 1
ATOM 2162 C CA . ASN A 1 283 ? -32.303 -43.100 8.872 1.00 51.22 283 ASN A CA 1
ATOM 2163 C C . ASN A 1 283 ? -31.845 -41.776 9.512 1.00 51.22 283 ASN A C 1
ATOM 2165 O O . ASN A 1 283 ? -32.362 -41.400 10.554 1.00 51.22 283 ASN A O 1
ATOM 2169 N N . SER A 1 284 ? -30.887 -41.050 8.920 1.00 57.44 284 SER A N 1
ATOM 2170 C CA . SER A 1 284 ? -30.342 -39.829 9.540 1.00 57.44 284 SER A CA 1
ATOM 2171 C C . SER A 1 284 ? -31.328 -38.663 9.516 1.00 57.44 284 SER A C 1
ATOM 2173 O O . SER A 1 284 ? -31.324 -37.849 10.434 1.00 57.44 284 SER A O 1
ATOM 2175 N N . TRP A 1 285 ? -32.137 -38.552 8.460 1.00 65.56 285 TRP A N 1
ATOM 2176 C CA . TRP A 1 285 ? -33.131 -37.484 8.350 1.00 65.56 285 TRP A CA 1
ATOM 2177 C C . TRP A 1 285 ? -34.409 -37.836 9.107 1.00 65.56 285 TRP A C 1
ATOM 2179 O O . TRP A 1 285 ? -34.985 -36.947 9.720 1.00 65.56 285 TRP A O 1
ATOM 2189 N N . GLU A 1 286 ? -34.814 -39.111 9.124 1.00 76.25 286 GLU A N 1
ATOM 2190 C CA . GLU A 1 286 ? -35.944 -39.584 9.936 1.00 76.25 286 GLU A CA 1
ATOM 2191 C C . GLU A 1 286 ? -35.672 -39.441 11.436 1.00 76.25 286 GLU A C 1
ATOM 2193 O O . GLU A 1 286 ? -36.522 -38.928 12.158 1.00 76.25 286 GLU A O 1
ATOM 2198 N N . GLU A 1 287 ? -34.478 -39.815 11.902 1.00 75.62 287 GLU A N 1
ATOM 2199 C CA . GLU A 1 287 ? -34.086 -39.676 13.309 1.00 75.62 287 GLU A CA 1
ATOM 2200 C C . GLU A 1 287 ? -34.005 -38.196 13.714 1.00 75.62 287 GLU A C 1
ATOM 2202 O O . GLU A 1 287 ? -34.559 -37.807 14.739 1.00 75.62 287 GLU A O 1
ATOM 2207 N N . GLN A 1 288 ? -33.455 -37.331 12.854 1.00 81.75 288 GLN A N 1
ATOM 2208 C CA . GLN A 1 288 ? -33.414 -35.886 13.101 1.00 81.75 288 GLN A CA 1
ATOM 2209 C C . GLN A 1 288 ? -34.808 -35.231 13.080 1.00 81.75 288 GLN A C 1
ATOM 2211 O O . GLN A 1 288 ? -35.045 -34.260 13.800 1.00 81.75 288 GLN A O 1
ATOM 2216 N N . LEU A 1 289 ? -35.745 -35.742 12.274 1.00 83.12 289 LEU A N 1
ATOM 2217 C CA . LEU A 1 289 ? -37.131 -35.268 12.255 1.00 83.12 289 LEU A CA 1
ATOM 2218 C C . LEU A 1 289 ? -37.880 -35.697 13.524 1.00 83.12 289 LEU A C 1
ATOM 2220 O O . LEU A 1 289 ? -38.639 -34.908 14.084 1.00 83.12 289 LEU A O 1
ATOM 2224 N N . LEU A 1 290 ? -37.626 -36.920 13.999 1.00 85.69 290 LEU A N 1
ATOM 2225 C CA . LEU A 1 290 ? -38.200 -37.456 15.230 1.00 85.69 290 LEU A CA 1
ATOM 2226 C C . LEU A 1 290 ? -37.663 -36.716 16.465 1.00 85.69 290 LEU A C 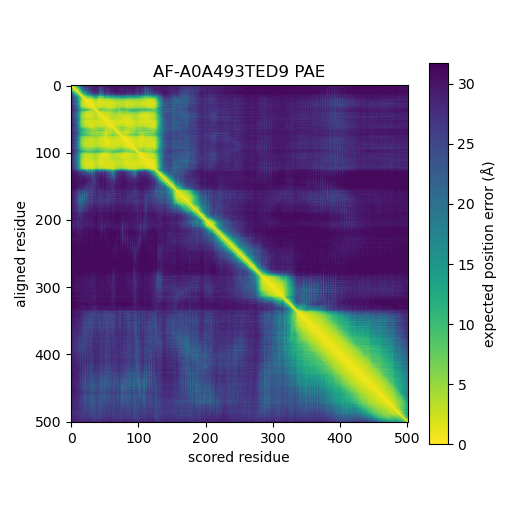1
ATOM 2228 O O . LEU A 1 290 ? -38.440 -36.351 17.343 1.00 85.69 290 LEU A O 1
ATOM 2232 N N . GLU A 1 291 ? -36.363 -36.404 16.493 1.00 84.25 291 GLU A N 1
ATOM 2233 C CA . GLU A 1 291 ? -35.750 -35.548 17.518 1.00 84.25 291 GLU A CA 1
ATOM 2234 C C . GLU A 1 291 ? -36.340 -34.131 17.512 1.00 84.25 291 GLU A C 1
ATOM 2236 O O . GLU A 1 291 ? -36.600 -33.563 18.574 1.00 84.25 291 GLU A O 1
ATOM 2241 N N . GLN A 1 292 ? -36.595 -33.549 16.333 1.00 86.12 292 GLN A N 1
ATOM 2242 C CA . GLN A 1 292 ? -37.269 -32.250 16.249 1.00 86.12 292 GLN A CA 1
ATOM 2243 C C . GLN A 1 292 ? -38.720 -32.307 16.725 1.00 86.12 292 GLN A C 1
ATOM 2245 O O . GLN A 1 292 ? -39.185 -31.360 17.361 1.00 86.12 292 GLN A O 1
ATOM 2250 N N . GLN A 1 293 ? -39.432 -33.396 16.440 1.00 87.62 293 GLN A N 1
ATOM 2251 C CA . GLN A 1 293 ? -40.799 -33.591 16.902 1.00 87.62 293 GLN A CA 1
ATOM 2252 C C . GLN A 1 293 ? -40.863 -33.735 18.430 1.00 87.62 293 GLN A C 1
ATOM 2254 O O . GLN A 1 293 ? -41.676 -33.057 19.054 1.00 87.62 293 GLN A O 1
ATOM 2259 N N . ASP A 1 294 ? -39.969 -34.522 19.033 1.00 90.19 294 ASP A N 1
ATOM 2260 C CA . ASP A 1 294 ? -39.864 -34.674 20.493 1.00 90.19 294 ASP A CA 1
ATOM 2261 C C . ASP A 1 294 ? -39.468 -33.349 21.170 1.00 90.19 294 ASP A C 1
ATOM 2263 O O . ASP A 1 294 ? -40.025 -32.954 22.197 1.00 90.19 294 ASP A O 1
ATOM 2267 N N . HIS A 1 295 ? -38.561 -32.587 20.546 1.00 88.56 295 HIS A N 1
ATOM 2268 C CA . HIS A 1 295 ? -38.183 -31.260 21.023 1.00 88.56 295 HIS A CA 1
ATOM 2269 C C . HIS A 1 295 ? -39.364 -30.277 21.018 1.00 88.56 295 HIS A C 1
ATOM 2271 O O . HIS A 1 295 ? -39.599 -29.602 22.021 1.00 88.56 295 HIS A O 1
ATOM 2277 N N . LEU A 1 296 ? -40.132 -30.226 19.925 1.00 89.06 296 LEU A N 1
ATOM 2278 C CA . LEU A 1 296 ? -41.330 -29.387 19.817 1.00 89.06 296 LEU A CA 1
ATOM 2279 C C . LEU A 1 296 ? -42.431 -29.817 20.789 1.00 89.06 296 LEU A C 1
ATOM 2281 O O . LEU A 1 296 ? -43.114 -28.965 21.354 1.00 89.06 296 LEU A O 1
ATOM 2285 N N . GLU A 1 297 ? -42.611 -31.119 21.005 1.00 90.88 297 GLU A N 1
ATOM 2286 C CA . GLU A 1 297 ? -43.591 -31.640 21.957 1.00 90.88 297 GLU A CA 1
ATOM 2287 C C . GLU A 1 297 ? -43.227 -31.251 23.393 1.00 90.88 297 GLU A C 1
ATOM 2289 O O . GLU A 1 297 ? -44.087 -30.808 24.159 1.00 90.88 297 GLU A O 1
ATOM 2294 N N . LYS A 1 298 ? -41.934 -31.286 23.726 1.00 93.31 298 LYS A N 1
ATOM 2295 C CA . LYS A 1 298 ? -41.420 -30.803 25.006 1.00 93.31 298 LYS A CA 1
ATOM 2296 C C . LYS A 1 298 ? -41.612 -29.297 25.188 1.00 93.31 298 LYS A C 1
ATOM 2298 O O . LYS A 1 298 ? -42.103 -28.882 26.236 1.00 93.31 298 LYS A O 1
ATOM 2303 N N . GLU A 1 299 ? -41.288 -28.482 24.183 1.00 91.00 299 GLU A N 1
ATOM 2304 C CA . GLU A 1 299 ? -41.537 -27.034 24.239 1.00 91.00 299 GLU A CA 1
ATOM 2305 C C . GLU A 1 299 ? -43.036 -26.715 24.342 1.00 91.00 299 GLU A C 1
ATOM 2307 O O . GLU A 1 299 ? -43.439 -25.813 25.080 1.00 91.00 299 GLU A O 1
ATOM 2312 N N . MET A 1 300 ? -43.886 -27.480 23.652 1.00 90.38 300 MET A N 1
ATOM 2313 C CA . MET A 1 300 ? -45.337 -27.350 23.753 1.00 90.38 300 MET A CA 1
ATOM 2314 C C . MET A 1 300 ? -45.822 -27.681 25.169 1.00 90.38 300 MET A C 1
ATOM 2316 O O . MET A 1 300 ? -46.681 -26.975 25.700 1.00 90.38 300 MET A O 1
ATOM 2320 N N . GLU A 1 301 ? -45.284 -28.721 25.802 1.00 90.69 301 GLU A N 1
ATOM 2321 C CA . GLU A 1 301 ? -45.659 -29.104 27.163 1.00 90.69 301 GLU A CA 1
ATOM 2322 C C . GLU A 1 301 ? -45.166 -28.082 28.203 1.00 90.69 301 GLU A C 1
ATOM 2324 O O . GLU A 1 301 ? -45.900 -27.722 29.128 1.00 90.69 301 GLU A O 1
ATOM 2329 N N . GLU A 1 302 ? -43.977 -27.512 28.005 1.00 87.06 302 GLU A N 1
ATOM 2330 C CA . GLU A 1 302 ? -43.469 -26.389 28.801 1.00 87.06 302 GLU A CA 1
ATOM 2331 C C . GLU A 1 302 ? -44.347 -25.139 28.644 1.00 87.06 302 GLU A C 1
ATOM 2333 O O . GLU A 1 302 ? -44.710 -24.501 29.639 1.00 87.06 302 GLU A O 1
ATOM 2338 N N . ALA A 1 303 ? -44.773 -24.822 27.418 1.00 89.38 303 ALA A N 1
ATOM 2339 C CA . ALA A 1 303 ? -45.693 -23.723 27.150 1.00 89.38 303 ALA A CA 1
ATOM 2340 C C . ALA A 1 303 ? -47.067 -23.959 27.794 1.00 89.38 303 ALA A C 1
ATOM 2342 O O . ALA A 1 303 ? -47.616 -23.046 28.413 1.00 89.38 303 ALA A O 1
ATOM 2343 N N . LYS A 1 304 ? -47.615 -25.181 27.734 1.00 89.12 304 LYS A N 1
ATOM 2344 C CA . LYS A 1 304 ? -48.861 -25.539 28.436 1.00 89.12 304 LYS A CA 1
ATOM 2345 C C . LYS A 1 304 ? -48.723 -25.397 29.949 1.00 89.12 304 LYS A C 1
ATOM 2347 O O . LYS A 1 304 ? -49.637 -24.870 30.588 1.00 89.12 304 LYS A O 1
ATOM 2352 N N . LYS A 1 305 ? -47.593 -25.820 30.530 1.00 87.38 305 LYS A N 1
ATOM 2353 C CA . LYS A 1 305 ? -47.311 -25.645 31.963 1.00 87.38 305 LYS A CA 1
ATOM 2354 C C . LYS A 1 305 ? -47.242 -24.162 32.327 1.00 87.38 305 LYS A C 1
ATOM 2356 O O . LYS A 1 305 ? -47.840 -23.750 33.318 1.00 87.38 305 LYS A O 1
ATOM 2361 N N . MET A 1 306 ? -46.589 -23.348 31.499 1.00 85.69 306 MET A N 1
ATOM 2362 C CA . MET A 1 306 ? -46.512 -21.899 31.685 1.00 85.69 306 MET A CA 1
ATOM 2363 C C . MET A 1 306 ? -47.890 -21.235 31.588 1.00 85.69 306 MET A C 1
ATOM 2365 O O . MET A 1 306 ? -48.236 -20.431 32.447 1.00 85.69 306 MET A O 1
ATOM 2369 N N . ILE A 1 307 ? -48.702 -21.600 30.593 1.00 86.81 307 ILE A N 1
ATOM 2370 C CA . ILE A 1 307 ? -50.074 -21.097 30.433 1.00 86.81 307 ILE A CA 1
ATOM 2371 C C . ILE A 1 307 ? -50.930 -21.493 31.636 1.00 86.81 307 ILE A C 1
ATOM 2373 O O . ILE A 1 307 ? -51.635 -20.648 32.177 1.00 86.81 307 ILE A O 1
ATOM 2377 N N . SER A 1 308 ? -50.827 -22.739 32.100 1.00 84.81 308 SER A N 1
ATOM 2378 C CA . SER A 1 308 ? -51.543 -23.212 33.290 1.00 84.81 308 SER A CA 1
ATOM 2379 C C . SER A 1 308 ? -51.105 -22.454 34.549 1.00 84.81 308 SER A C 1
ATOM 2381 O O . SER A 1 308 ? -51.945 -22.069 35.358 1.00 84.81 308 SER A O 1
ATOM 2383 N N . GLY A 1 309 ? -49.807 -22.165 34.689 1.00 81.94 309 GLY A N 1
ATOM 2384 C CA . GLY A 1 309 ? -49.265 -21.347 35.777 1.00 81.94 309 GLY A CA 1
ATOM 2385 C C . GLY A 1 309 ? -49.735 -19.891 35.725 1.00 81.94 309 GLY A C 1
ATOM 2386 O O . GLY A 1 309 ? -50.153 -19.341 36.740 1.00 81.94 309 GLY A O 1
ATOM 2387 N N . LEU A 1 310 ? -49.747 -19.275 34.540 1.00 83.62 310 LEU A N 1
ATOM 2388 C CA . LEU A 1 310 ? -50.285 -17.927 34.333 1.00 83.62 310 LEU A CA 1
ATOM 2389 C C . LEU A 1 310 ? -51.797 -17.874 34.584 1.00 83.62 310 LEU A C 1
ATOM 2391 O O . LEU A 1 310 ? -52.288 -16.910 35.167 1.00 83.62 310 LEU A O 1
ATOM 2395 N N . GLN A 1 311 ? -52.534 -18.912 34.183 1.00 79.75 311 GLN A N 1
ATOM 2396 C CA . GLN A 1 311 ? -53.964 -19.046 34.442 1.00 79.75 311 GLN A CA 1
ATOM 2397 C C . GLN A 1 311 ? -54.244 -19.189 35.946 1.00 79.75 311 GLN A C 1
ATOM 2399 O O . GLN A 1 311 ? -55.167 -18.548 36.446 1.00 79.75 311 GLN A O 1
ATOM 2404 N N . ALA A 1 312 ? -53.430 -19.955 36.680 1.00 77.38 312 ALA A N 1
ATOM 2405 C CA . ALA A 1 312 ? -53.516 -20.068 38.136 1.00 77.38 312 ALA A CA 1
ATOM 2406 C C . ALA A 1 312 ? -53.184 -18.741 38.841 1.00 77.38 312 ALA A C 1
ATOM 2408 O O . ALA A 1 312 ? -53.939 -18.314 39.708 1.00 77.38 312 ALA A O 1
ATOM 2409 N N . LEU A 1 313 ? -52.138 -18.030 38.408 1.00 78.06 313 LEU A N 1
ATOM 2410 C CA . LEU A 1 313 ? -51.809 -16.686 38.900 1.00 78.06 313 LEU A CA 1
ATOM 2411 C C . LEU A 1 313 ? -52.945 -15.681 38.669 1.00 78.06 313 LEU A C 1
ATOM 2413 O O . LEU A 1 313 ? -53.252 -14.885 39.551 1.00 78.06 313 LEU A O 1
ATOM 2417 N N . LEU A 1 314 ? -53.577 -15.715 37.493 1.00 77.44 314 LEU A N 1
ATOM 2418 C CA . LEU A 1 314 ? -54.685 -14.820 37.146 1.00 77.44 314 LEU A CA 1
ATOM 2419 C C . LEU A 1 314 ? -55.970 -15.121 37.931 1.00 77.44 314 LEU A C 1
ATOM 2421 O O . LEU A 1 314 ? -56.718 -14.191 38.226 1.00 77.44 314 LEU A O 1
ATOM 2425 N N . LEU A 1 315 ? -56.243 -16.392 38.242 1.00 76.62 315 LEU A N 1
ATOM 2426 C CA . LEU A 1 315 ? -57.456 -16.816 38.953 1.00 76.62 315 LEU A CA 1
ATOM 2427 C C . LEU A 1 315 ? -57.306 -16.768 40.480 1.00 76.62 315 LEU A C 1
ATOM 2429 O O . LEU A 1 315 ? -58.239 -16.350 41.162 1.00 76.62 315 LEU A O 1
ATOM 2433 N N . ASN A 1 316 ? -56.146 -17.173 41.004 1.00 67.69 316 ASN A N 1
ATOM 2434 C CA . ASN A 1 316 ? -55.923 -17.410 42.433 1.00 67.69 316 ASN A CA 1
ATOM 2435 C C . ASN A 1 316 ? -54.942 -16.410 43.069 1.00 67.69 316 ASN A C 1
ATOM 2437 O O . ASN A 1 316 ? -54.875 -16.318 44.289 1.00 67.69 316 ASN A O 1
ATOM 2441 N N . GLY A 1 317 ? -54.191 -15.642 42.271 1.00 68.25 317 GLY A N 1
ATOM 2442 C CA . GLY A 1 317 ? -53.221 -14.659 42.769 1.00 68.25 317 GLY A CA 1
ATOM 2443 C C . GLY A 1 317 ? -51.894 -15.240 43.278 1.00 68.25 317 GLY A C 1
ATOM 2444 O O . GLY A 1 317 ? -51.022 -14.463 43.661 1.00 68.25 317 GLY A O 1
ATOM 2445 N N . SER A 1 318 ? -51.716 -16.563 43.252 1.00 59.22 318 SER A N 1
ATOM 2446 C CA . SER A 1 318 ? -50.506 -17.292 43.673 1.00 59.22 318 SER A CA 1
ATOM 2447 C C . SER A 1 318 ? -50.291 -18.549 42.818 1.00 59.22 318 SER A C 1
ATOM 2449 O O . SER A 1 318 ? -51.239 -19.069 42.217 1.00 59.22 318 SER A O 1
ATOM 2451 N N . LEU A 1 319 ? -49.045 -19.036 42.720 1.00 58.56 319 LEU A N 1
ATOM 2452 C CA . LEU A 1 319 ? -48.776 -20.339 42.104 1.00 58.56 319 LEU A CA 1
ATOM 2453 C C . LEU A 1 319 ? -49.257 -21.464 43.043 1.00 58.56 319 LEU A C 1
ATOM 2455 O O . LEU A 1 319 ? -49.108 -21.341 44.255 1.00 58.56 319 LEU A O 1
ATOM 2459 N N . PRO A 1 320 ? -49.745 -22.608 42.525 1.00 56.44 320 PRO A N 1
ATOM 2460 C CA . PRO A 1 320 ? -50.085 -23.766 43.360 1.00 56.44 320 PRO A CA 1
ATOM 2461 C C . PRO A 1 320 ? -48.874 -24.370 44.099 1.00 56.44 320 PRO A C 1
ATOM 2463 O O . PRO A 1 320 ? -49.054 -25.107 45.062 1.00 56.44 320 PRO A O 1
ATOM 2466 N N . GLU A 1 321 ? -47.646 -24.049 43.678 1.00 55.88 321 GLU A N 1
ATOM 2467 C CA . GLU A 1 321 ? -46.413 -24.406 44.395 1.00 55.88 321 GLU A CA 1
ATOM 2468 C C . GLU A 1 321 ? -46.161 -23.488 45.618 1.00 55.88 321 GLU A C 1
ATOM 2470 O O . GLU A 1 321 ? -45.542 -23.934 46.581 1.00 55.88 321 GLU A O 1
ATOM 2475 N N . ASP A 1 322 ? -46.727 -22.270 45.654 1.00 51.16 322 ASP A N 1
ATOM 2476 C CA . ASP A 1 322 ? -46.569 -21.314 46.768 1.00 51.16 322 ASP A CA 1
ATOM 2477 C C . ASP A 1 322 ? -47.467 -21.641 47.978 1.00 51.16 322 ASP A C 1
ATOM 2479 O O . ASP A 1 322 ? -47.216 -21.168 49.084 1.00 51.16 322 ASP A O 1
ATOM 2483 N N . GLU A 1 323 ? -48.513 -22.462 47.817 1.00 53.12 323 GLU A N 1
ATOM 2484 C CA . GLU A 1 323 ? -49.370 -22.866 48.947 1.00 53.12 323 GLU A CA 1
ATOM 2485 C C . GLU A 1 323 ? -48.696 -23.899 49.869 1.00 53.12 323 GLU A C 1
ATOM 2487 O O . GLU A 1 323 ? -49.139 -24.107 51.002 1.00 53.12 323 GLU A O 1
ATOM 2492 N N . GLN A 1 324 ? -47.613 -24.540 49.413 1.00 47.22 324 GLN A N 1
ATOM 2493 C CA . GLN A 1 324 ? -46.922 -25.586 50.170 1.00 47.22 324 GLN A CA 1
ATOM 2494 C C . GLN A 1 324 ? -45.786 -25.043 51.058 1.00 47.22 324 GLN A C 1
ATOM 2496 O O . GLN A 1 324 ? -45.380 -25.717 52.006 1.00 47.22 324 GLN A O 1
ATOM 2501 N N . GLU A 1 325 ? -45.346 -23.799 50.846 1.00 44.34 325 GLU A N 1
ATOM 2502 C CA . GLU A 1 325 ? -44.413 -23.096 51.732 1.00 44.34 325 GLU A CA 1
ATOM 2503 C C . GLU A 1 325 ? -45.148 -22.073 52.610 1.00 44.34 325 GLU A C 1
ATOM 2505 O O . GLU A 1 325 ? -45.190 -20.875 52.357 1.00 44.34 325 GLU A O 1
ATOM 2510 N N . GLY A 1 326 ? -45.688 -22.569 53.727 1.00 48.19 326 GLY A N 1
ATOM 2511 C CA . GLY A 1 326 ? -45.895 -21.743 54.914 1.00 48.19 326 GLY A CA 1
ATOM 2512 C C . GLY A 1 326 ? -47.233 -21.016 55.000 1.00 48.19 326 GLY A C 1
ATOM 2513 O O . GLY A 1 326 ? -47.277 -19.796 55.148 1.00 48.19 326 GLY A O 1
ATOM 2514 N N . SER A 1 327 ? -48.323 -21.775 55.127 1.00 43.31 327 SER A N 1
ATOM 2515 C CA . SER A 1 327 ? -49.428 -21.336 55.991 1.00 43.31 327 SER A CA 1
ATOM 2516 C C . SER A 1 327 ? -48.907 -21.254 57.435 1.00 43.31 327 SER A C 1
ATOM 2518 O O . SER A 1 327 ? -49.071 -22.179 58.223 1.00 43.31 327 SER A O 1
ATOM 2520 N N . PHE A 1 328 ? -48.172 -20.191 57.767 1.00 48.03 328 PHE A N 1
ATOM 2521 C CA . PHE A 1 328 ? -47.614 -19.988 59.101 1.00 48.03 328 PHE A CA 1
ATOM 2522 C C . PHE A 1 328 ? -48.766 -19.719 60.069 1.00 48.03 328 PHE A C 1
ATOM 2524 O O . PHE A 1 328 ? -49.382 -18.653 60.027 1.00 48.03 328 PHE A O 1
ATOM 2531 N N . GLU A 1 329 ? -49.055 -20.684 60.944 1.00 49.66 329 GLU A N 1
ATOM 2532 C CA . GLU A 1 329 ? -50.039 -20.532 62.011 1.00 49.66 329 GLU A CA 1
ATOM 2533 C C . GLU A 1 329 ? -49.763 -19.224 62.776 1.00 49.66 329 GLU A C 1
ATOM 2535 O O . GLU A 1 329 ? -48.684 -18.996 63.331 1.00 49.66 329 GLU A O 1
ATOM 2540 N N . LEU A 1 330 ? -50.747 -18.322 62.775 1.00 51.22 330 LEU A N 1
ATOM 2541 C CA . LEU A 1 330 ? -50.728 -17.051 63.513 1.00 51.22 330 LEU A CA 1
ATOM 2542 C C . LEU A 1 330 ? -50.819 -17.252 65.037 1.00 51.22 330 LEU A C 1
ATOM 2544 O O . LEU A 1 330 ? -50.815 -16.285 65.794 1.00 51.22 330 LEU A O 1
ATOM 2548 N N . CYS A 1 331 ? -50.910 -18.502 65.487 1.00 48.25 331 CYS A N 1
ATOM 2549 C CA . CYS A 1 331 ? -51.170 -18.894 66.856 1.00 48.25 331 CYS A CA 1
ATOM 2550 C C . CYS A 1 331 ? -50.254 -20.071 67.207 1.00 48.25 331 CYS A C 1
ATOM 2552 O O . CYS A 1 331 ? -50.533 -21.207 66.833 1.00 48.25 331 CYS A O 1
ATOM 2554 N N . GLU A 1 332 ? -49.157 -19.812 67.923 1.00 53.53 332 GLU A N 1
ATOM 2555 C CA . GLU A 1 332 ? -48.459 -20.897 68.612 1.00 53.53 332 GLU A CA 1
ATOM 2556 C C . GLU A 1 332 ? -49.416 -21.458 69.672 1.00 53.53 332 GLU A C 1
ATOM 2558 O O . GLU A 1 332 ? -49.832 -20.752 70.599 1.00 53.53 332 GLU A O 1
ATOM 2563 N N . HIS A 1 333 ? -49.829 -22.713 69.483 1.00 49.81 333 HIS A N 1
ATOM 2564 C CA . HIS A 1 333 ? -50.778 -23.417 70.337 1.00 49.81 333 HIS A CA 1
ATOM 2565 C C . HIS A 1 333 ? -50.229 -23.519 71.775 1.00 49.81 333 HIS A C 1
ATOM 2567 O O . HIS A 1 333 ? -49.466 -24.428 72.095 1.00 49.81 333 HIS A O 1
ATOM 2573 N N . GLY A 1 334 ? -50.621 -22.573 72.640 1.00 60.31 334 GLY A N 1
ATOM 2574 C CA . GLY A 1 334 ? -50.246 -22.518 74.061 1.00 60.31 334 GLY A CA 1
ATOM 2575 C C . GLY A 1 334 ? -49.770 -21.155 74.582 1.00 60.31 334 GLY A C 1
ATOM 2576 O O . GLY A 1 334 ? -49.619 -21.014 75.793 1.00 60.31 334 GLY A O 1
ATOM 2577 N N . ALA A 1 335 ? -49.561 -20.161 73.712 1.00 59.28 335 ALA A N 1
ATOM 2578 C CA . ALA A 1 335 ? -49.100 -18.827 74.109 1.00 59.28 335 ALA A CA 1
ATOM 2579 C C . ALA A 1 335 ? -50.214 -17.991 74.772 1.00 59.28 335 ALA A C 1
ATOM 2581 O O . ALA A 1 335 ? -51.356 -17.965 74.300 1.00 59.28 335 ALA A O 1
ATOM 2582 N N . CYS A 1 336 ? -49.882 -17.283 75.856 1.00 77.06 336 CYS A N 1
ATOM 2583 C CA . CYS A 1 336 ? -50.798 -16.353 76.527 1.00 77.06 336 CYS A CA 1
ATOM 2584 C C . CYS A 1 336 ? -51.158 -15.193 75.560 1.00 77.06 336 CYS A C 1
ATOM 2586 O O . CYS A 1 336 ? -50.337 -14.852 74.703 1.00 77.06 336 CYS A O 1
ATOM 2588 N N . PRO A 1 337 ? -52.345 -14.556 75.638 1.00 78.94 337 PRO A N 1
ATOM 2589 C CA . PRO A 1 337 ? -52.759 -13.510 74.688 1.00 78.94 337 PRO A CA 1
ATOM 2590 C C . PRO A 1 337 ? -51.746 -12.363 74.532 1.00 78.94 337 PRO A C 1
ATOM 2592 O O . PRO A 1 337 ? -51.577 -11.811 73.444 1.00 78.94 337 PRO A O 1
ATOM 2595 N N . GLU A 1 338 ? -51.027 -12.031 75.604 1.00 82.19 338 GLU A N 1
ATOM 2596 C CA . GLU A 1 338 ? -49.942 -11.053 75.613 1.00 82.19 338 GLU A CA 1
ATOM 2597 C C . GLU A 1 338 ? -48.728 -11.502 74.780 1.00 82.19 338 GLU A C 1
ATOM 2599 O O . GLU A 1 338 ? -48.130 -10.688 74.076 1.00 82.19 338 GLU A O 1
ATOM 2604 N N . GLU A 1 339 ? -48.380 -12.789 74.809 1.00 83.00 339 GLU A N 1
ATOM 2605 C CA . GLU A 1 339 ? -47.270 -13.369 74.040 1.00 83.00 339 GLU A CA 1
ATOM 2606 C C . GLU A 1 339 ? -47.604 -13.416 72.543 1.00 83.00 339 GLU A C 1
ATOM 2608 O O . GLU A 1 339 ? -46.776 -13.038 71.713 1.00 83.00 339 GLU A O 1
ATOM 2613 N N . GLN A 1 340 ? -48.846 -13.767 72.184 1.00 85.56 340 GLN A N 1
ATOM 2614 C CA . GLN A 1 340 ? -49.320 -13.692 70.794 1.00 85.56 340 GLN A CA 1
ATOM 2615 C C . GLN A 1 340 ? -49.269 -12.265 70.241 1.00 85.56 340 GLN A C 1
ATOM 2617 O O . GLN A 1 340 ? -48.851 -12.059 69.101 1.00 85.56 340 GLN A O 1
ATOM 2622 N N . LEU A 1 341 ? -49.634 -11.266 71.050 1.00 86.56 341 LEU A N 1
ATOM 2623 C CA . LEU A 1 341 ? -49.527 -9.855 70.674 1.00 86.56 341 LEU A CA 1
ATOM 2624 C C . LEU A 1 341 ? -48.080 -9.441 70.382 1.00 86.56 341 LEU A C 1
ATOM 2626 O O . LEU A 1 341 ? -47.838 -8.722 69.411 1.00 86.56 341 LEU A O 1
ATOM 2630 N N . ILE A 1 342 ? -47.120 -9.906 71.186 1.00 89.00 342 ILE A N 1
ATOM 2631 C CA . ILE A 1 342 ? -45.690 -9.635 70.982 1.00 89.00 342 ILE A CA 1
ATOM 2632 C C . ILE A 1 342 ? -45.190 -10.293 69.689 1.00 89.00 342 ILE A C 1
ATOM 2634 O O . ILE A 1 342 ? -44.508 -9.635 68.902 1.00 89.00 342 ILE A O 1
ATOM 2638 N N . ILE A 1 343 ? -45.565 -11.549 69.427 1.00 88.06 343 ILE A N 1
ATOM 2639 C CA . ILE A 1 343 ? -45.178 -12.269 68.202 1.00 88.06 343 ILE A CA 1
ATOM 2640 C C . ILE A 1 343 ? -45.733 -11.561 66.961 1.00 88.06 343 ILE A C 1
ATOM 2642 O O . ILE A 1 343 ? -44.991 -11.300 66.013 1.00 88.06 343 ILE A O 1
ATOM 2646 N N . ILE A 1 344 ? -47.019 -11.196 66.970 1.00 89.19 344 ILE A N 1
ATOM 2647 C CA . ILE A 1 344 ? -47.657 -10.485 65.854 1.00 89.19 344 ILE A CA 1
ATOM 2648 C C . ILE A 1 344 ? -47.001 -9.117 65.640 1.00 89.19 344 ILE A C 1
ATOM 2650 O O . ILE A 1 344 ? -46.720 -8.747 64.500 1.00 89.19 344 ILE A O 1
ATOM 2654 N N . ARG A 1 345 ? -46.705 -8.378 66.719 1.00 91.00 345 ARG A N 1
ATOM 2655 C CA . ARG A 1 345 ? -46.008 -7.086 66.647 1.00 91.00 345 ARG A CA 1
ATOM 2656 C C . ARG A 1 345 ? -44.618 -7.236 66.028 1.00 91.00 345 ARG A C 1
ATOM 2658 O O . ARG A 1 345 ? -44.305 -6.514 65.092 1.00 91.00 345 ARG A O 1
ATOM 2665 N N . SER A 1 346 ? -43.831 -8.208 66.491 1.00 92.75 346 SER A N 1
ATOM 2666 C CA . SER A 1 346 ? -42.490 -8.479 65.966 1.00 92.75 346 SER A CA 1
ATOM 2667 C C . SER A 1 346 ? -42.515 -8.868 64.486 1.00 92.75 346 SER A C 1
ATOM 2669 O O . SER A 1 346 ? -41.668 -8.408 63.727 1.00 92.75 346 SER A O 1
ATOM 2671 N N . ARG A 1 347 ? -43.481 -9.692 64.056 1.00 91.75 347 ARG A N 1
ATOM 2672 C CA . ARG A 1 347 ? -43.637 -10.074 62.641 1.00 91.75 347 ARG A CA 1
ATOM 2673 C C . ARG A 1 347 ? -44.065 -8.894 61.773 1.00 91.75 347 ARG A C 1
ATOM 2675 O O . ARG A 1 347 ? -43.591 -8.759 60.648 1.00 91.75 347 ARG A O 1
ATOM 2682 N N . LEU A 1 348 ? -44.943 -8.032 62.288 1.00 94.06 348 LEU A N 1
ATOM 2683 C CA . LEU A 1 348 ? -45.325 -6.804 61.597 1.00 94.06 348 LEU A CA 1
ATOM 2684 C C . LEU A 1 348 ? -44.117 -5.874 61.433 1.00 94.06 348 LEU A C 1
ATOM 2686 O O . LEU A 1 348 ? -43.891 -5.374 60.334 1.00 94.06 348 LEU A O 1
ATOM 2690 N N . ASP A 1 349 ? -43.328 -5.682 62.491 1.00 95.81 349 ASP A N 1
ATOM 2691 C CA . ASP A 1 349 ? -42.122 -4.852 62.455 1.00 95.81 349 ASP A CA 1
ATOM 2692 C C . ASP A 1 349 ? -41.091 -5.417 61.456 1.00 95.81 349 ASP A C 1
ATOM 2694 O O . ASP A 1 349 ? -40.579 -4.669 60.622 1.00 95.81 349 ASP A O 1
ATOM 2698 N N . GLN A 1 350 ? -40.881 -6.741 61.450 1.00 96.31 350 GLN A N 1
ATOM 2699 C CA . GLN A 1 350 ? -40.036 -7.428 60.466 1.00 96.31 350 GLN A CA 1
ATOM 2700 C C . GLN A 1 350 ? -40.534 -7.208 59.028 1.00 96.31 350 GLN A C 1
ATOM 2702 O O . GLN A 1 350 ? -39.765 -6.799 58.161 1.00 96.31 350 GLN A O 1
ATOM 2707 N N . SER A 1 351 ? -41.828 -7.412 58.766 1.00 93.81 351 SER A N 1
ATOM 2708 C CA . SER A 1 351 ? -42.409 -7.217 57.429 1.00 93.81 351 SER A CA 1
ATOM 2709 C C . SER A 1 351 ? -42.301 -5.764 56.949 1.00 93.81 351 SER A C 1
ATOM 2711 O O . SER A 1 351 ? -42.114 -5.496 55.756 1.00 93.81 351 SER A O 1
ATOM 2713 N N . VAL A 1 352 ? -42.399 -4.798 57.868 1.00 96.00 352 VAL A N 1
ATOM 2714 C CA . VAL A 1 352 ? -42.201 -3.375 57.570 1.00 96.00 352 VAL A CA 1
ATOM 2715 C C . VAL A 1 352 ? -40.740 -3.082 57.225 1.00 96.00 352 VAL A C 1
ATOM 2717 O O . VAL A 1 352 ? -40.496 -2.319 56.287 1.00 96.00 352 VAL A O 1
ATOM 2720 N N . GLU A 1 353 ? -39.779 -3.675 57.934 1.00 96.44 353 GLU A N 1
ATOM 2721 C CA . GLU A 1 353 ? -38.347 -3.544 57.640 1.00 96.44 353 GLU A CA 1
ATOM 2722 C C . GLU A 1 353 ? -37.991 -4.162 56.278 1.00 96.44 353 GLU A C 1
ATOM 2724 O O . GLU A 1 353 ? -37.418 -3.481 55.425 1.00 96.44 353 GLU A O 1
ATOM 2729 N N . GLU A 1 354 ? -38.459 -5.381 56.001 1.00 96.06 354 GLU A N 1
ATOM 2730 C CA . GLU A 1 354 ? -38.305 -6.045 54.699 1.00 96.06 354 GLU A CA 1
ATOM 2731 C C . GLU A 1 354 ? -38.897 -5.199 53.559 1.00 96.06 354 GLU A C 1
ATOM 2733 O O . GLU A 1 354 ? -38.269 -5.002 52.517 1.00 96.06 354 GLU A O 1
ATOM 2738 N N . ASN A 1 355 ? -40.074 -4.597 53.766 1.00 94.81 355 ASN A N 1
ATOM 2739 C CA . ASN A 1 355 ? -40.670 -3.669 52.800 1.00 94.81 355 ASN A CA 1
ATOM 2740 C C . ASN A 1 355 ? -39.804 -2.426 52.549 1.00 94.81 355 ASN A C 1
ATOM 2742 O O . ASN A 1 355 ? -39.768 -1.902 51.429 1.00 94.81 355 ASN A O 1
ATOM 2746 N N . GLN A 1 356 ? -39.139 -1.902 53.579 1.00 97.38 356 GLN A N 1
ATOM 2747 C CA . GLN A 1 356 ? -38.229 -0.769 53.420 1.00 97.38 356 GLN A CA 1
ATOM 2748 C C . GLN A 1 356 ? -36.987 -1.166 52.622 1.00 97.38 356 GLN A C 1
ATOM 2750 O O . GLN A 1 356 ? -36.559 -0.399 51.756 1.00 97.38 356 GLN A O 1
ATOM 2755 N N . ASP A 1 357 ? -36.444 -2.355 52.857 1.00 97.19 357 ASP A N 1
ATOM 2756 C CA . ASP A 1 357 ? -35.287 -2.860 52.122 1.00 97.19 357 ASP A CA 1
ATOM 2757 C C . ASP A 1 357 ? -35.621 -3.176 50.661 1.00 97.19 357 ASP A C 1
ATOM 2759 O O . ASP A 1 357 ? -34.905 -2.730 49.760 1.00 97.19 357 ASP A O 1
ATOM 2763 N N . LEU A 1 358 ? -36.778 -3.787 50.391 1.00 97.12 358 LEU A N 1
ATOM 2764 C CA . LEU A 1 358 ? -37.284 -3.981 49.028 1.00 97.12 358 LEU A CA 1
ATOM 2765 C C . LEU A 1 358 ? -37.465 -2.650 48.287 1.00 97.12 358 LEU A C 1
ATOM 2767 O O . LEU A 1 358 ? -37.119 -2.533 47.110 1.00 97.12 358 LEU A O 1
ATOM 2771 N N . LYS A 1 359 ? -37.947 -1.599 48.965 1.00 97.56 359 LYS A N 1
ATOM 2772 C CA . LYS A 1 359 ? -38.029 -0.251 48.374 1.00 97.56 359 LYS A CA 1
ATOM 2773 C C . LYS A 1 359 ? -36.651 0.314 48.025 1.00 97.56 359 LYS A C 1
ATOM 2775 O O . LYS A 1 359 ? -36.518 0.951 46.976 1.00 97.56 359 LYS A O 1
ATOM 2780 N N . LYS A 1 360 ? -35.632 0.098 48.865 1.00 97.81 360 LYS A N 1
ATOM 2781 C CA . LYS A 1 360 ? -34.251 0.533 48.583 1.00 97.81 360 LYS A CA 1
ATOM 2782 C C . LYS A 1 360 ? -33.687 -0.200 47.365 1.00 97.81 360 LYS A C 1
ATOM 2784 O O . LYS A 1 360 ? -33.170 0.455 46.458 1.00 97.81 360 LYS A O 1
ATOM 2789 N N . GLU A 1 361 ? -33.845 -1.520 47.294 1.00 97.88 361 GLU A N 1
ATOM 2790 C CA . GLU A 1 361 ? -33.383 -2.312 46.147 1.00 97.88 361 GLU A CA 1
ATOM 2791 C C . GLU A 1 361 ? -34.144 -1.964 44.857 1.00 97.88 361 GLU A C 1
ATOM 2793 O O . GLU A 1 361 ? -33.526 -1.819 43.801 1.00 97.88 361 GLU A O 1
ATOM 2798 N N . LEU A 1 362 ? -35.451 -1.683 44.925 1.00 97.25 362 LEU A N 1
ATOM 2799 C CA . LEU A 1 362 ? -36.219 -1.193 43.774 1.00 97.25 362 LEU A CA 1
ATOM 2800 C C . LEU A 1 362 ? -35.665 0.136 43.238 1.00 97.25 362 LEU A C 1
ATOM 2802 O O . LEU A 1 362 ? -35.561 0.331 42.024 1.00 97.25 362 LEU A O 1
ATOM 2806 N N . LEU A 1 363 ? -35.322 1.077 44.122 1.00 97.88 363 LEU A N 1
ATOM 2807 C CA . LEU A 1 363 ? -34.735 2.358 43.718 1.00 97.88 363 LEU A CA 1
ATOM 2808 C C . LEU A 1 363 ? -33.358 2.172 43.075 1.00 97.88 363 LEU A C 1
ATOM 2810 O O . LEU A 1 363 ? -33.060 2.832 42.075 1.00 97.88 363 LEU A O 1
ATOM 2814 N N . LYS A 1 364 ? -32.554 1.251 43.607 1.00 98.19 364 LYS A N 1
ATOM 2815 C CA . LYS A 1 364 ? -31.257 0.880 43.040 1.00 98.19 364 LYS A CA 1
ATOM 2816 C C . LYS A 1 364 ? -31.409 0.257 41.651 1.00 98.19 364 LYS A C 1
ATOM 2818 O O . LYS A 1 364 ? -30.812 0.775 40.709 1.00 98.19 364 LYS A O 1
ATOM 2823 N N . CYS A 1 365 ? -32.307 -0.713 41.480 1.00 97.69 365 CYS A N 1
ATOM 2824 C CA . CYS A 1 365 ? -32.630 -1.299 40.173 1.00 97.69 365 CYS A CA 1
ATOM 2825 C C . CYS A 1 365 ? -33.113 -0.239 39.168 1.00 97.69 365 CYS A C 1
ATOM 2827 O O . CYS A 1 365 ? -32.682 -0.218 38.016 1.00 97.69 365 CYS A O 1
ATOM 2829 N N . LYS A 1 366 ? -33.960 0.709 39.597 1.00 98.12 366 LYS A N 1
ATOM 2830 C CA . LYS A 1 366 ? -34.395 1.831 38.743 1.00 98.12 366 LYS A CA 1
ATOM 2831 C C . LYS A 1 366 ? -33.226 2.712 38.306 1.00 98.12 366 LYS A C 1
ATOM 2833 O O . LYS A 1 366 ? -33.222 3.199 37.176 1.00 98.12 366 LYS A O 1
ATOM 2838 N N . GLN A 1 367 ? -32.252 2.953 39.181 1.00 98.19 367 GLN A N 1
ATOM 2839 C CA . GLN A 1 367 ? -31.066 3.724 38.819 1.00 98.19 367 GLN A CA 1
ATOM 2840 C C . GLN A 1 367 ? -30.158 2.957 37.856 1.00 98.19 367 GLN A C 1
ATOM 2842 O O . GLN A 1 367 ? -29.667 3.539 36.890 1.00 98.19 367 GLN A O 1
ATOM 2847 N N . GLU A 1 368 ? -29.973 1.658 38.077 1.00 97.81 368 GLU A N 1
ATOM 2848 C CA . GLU A 1 368 ? -29.223 0.785 37.175 1.00 97.81 368 GLU A CA 1
ATOM 2849 C C . GLU A 1 368 ? -29.860 0.735 35.782 1.00 97.81 368 GLU A C 1
ATOM 2851 O O . GLU A 1 368 ? -29.152 0.914 34.794 1.00 97.81 368 GLU A O 1
ATOM 2856 N N . ALA A 1 369 ? -31.189 0.634 35.686 1.00 97.56 369 ALA A N 1
ATOM 2857 C CA . ALA A 1 369 ? -31.905 0.684 34.411 1.00 97.56 369 ALA A CA 1
ATOM 2858 C C . ALA A 1 369 ? -31.650 1.995 33.642 1.00 97.56 369 ALA A C 1
ATOM 2860 O O . ALA A 1 369 ? -31.381 1.969 32.441 1.00 97.56 369 ALA A O 1
ATOM 2861 N N . ARG A 1 370 ? -31.655 3.149 34.328 1.00 97.62 370 ARG A N 1
ATOM 2862 C CA . ARG A 1 370 ? -31.311 4.443 33.702 1.00 97.62 370 ARG A CA 1
ATOM 2863 C C . ARG A 1 370 ? -29.857 4.490 33.240 1.00 97.62 370 ARG A C 1
ATOM 2865 O O . ARG A 1 370 ? -29.579 4.992 32.155 1.00 97.62 370 ARG A O 1
ATOM 2872 N N . ASN A 1 371 ? -28.935 3.959 34.042 1.00 98.19 371 ASN A N 1
ATOM 2873 C CA . ASN A 1 371 ? -27.519 3.904 33.680 1.00 98.19 371 ASN A CA 1
ATOM 2874 C C . ASN A 1 371 ? -27.302 3.022 32.441 1.00 98.19 371 ASN A C 1
ATOM 2876 O O . ASN A 1 371 ? -26.591 3.421 31.521 1.00 98.19 371 ASN A O 1
ATOM 2880 N N . LEU A 1 372 ? -27.938 1.848 32.396 1.00 98.19 372 LEU A N 1
ATOM 2881 C CA . LEU A 1 372 ? -27.882 0.939 31.252 1.00 98.19 372 LEU A CA 1
ATOM 2882 C C . LEU A 1 372 ? -28.478 1.576 29.994 1.00 98.19 372 LEU A C 1
ATOM 2884 O O . LEU A 1 372 ? -27.885 1.453 28.924 1.00 98.19 372 LEU A O 1
ATOM 2888 N N . GLN A 1 373 ? -29.583 2.312 30.121 1.00 97.94 373 GLN A N 1
ATOM 2889 C CA . GLN A 1 373 ? -30.167 3.054 29.005 1.00 97.94 373 GLN A CA 1
ATOM 2890 C C . GLN A 1 373 ? -29.195 4.113 28.459 1.00 97.94 373 GLN A C 1
ATOM 2892 O O . GLN A 1 373 ? -28.957 4.160 27.256 1.00 97.94 373 GLN A O 1
ATOM 2897 N N . GLY A 1 374 ? -28.535 4.882 29.331 1.00 98.19 374 GLY A N 1
ATOM 2898 C CA . GLY A 1 374 ? -27.512 5.843 28.903 1.00 98.19 374 GLY A CA 1
ATOM 2899 C C . GLY A 1 374 ? -26.309 5.184 28.214 1.00 98.19 374 GLY A C 1
ATOM 2900 O O . GLY A 1 374 ? -25.784 5.711 27.233 1.00 98.19 374 GLY A O 1
ATOM 2901 N N . ILE A 1 375 ? -25.884 4.005 28.684 1.00 97.94 375 ILE A N 1
ATOM 2902 C CA . ILE A 1 375 ? -24.823 3.223 28.030 1.00 97.94 375 ILE A CA 1
ATOM 2903 C C . ILE A 1 375 ? -25.280 2.737 26.649 1.00 97.94 375 ILE A C 1
ATOM 2905 O O . ILE A 1 375 ? -24.513 2.846 25.691 1.00 97.94 375 ILE A O 1
ATOM 2909 N N . LYS A 1 376 ? -26.513 2.230 26.530 1.00 98.12 376 LYS A N 1
ATOM 2910 C CA . LYS A 1 376 ? -27.103 1.785 25.260 1.00 98.12 376 LYS A CA 1
ATOM 2911 C C . LYS A 1 376 ? -27.110 2.915 24.231 1.00 98.12 376 LYS A C 1
ATOM 2913 O O . LYS A 1 376 ? -26.594 2.723 23.132 1.00 98.12 376 LYS A O 1
ATOM 2918 N N . ASP A 1 377 ? -27.607 4.090 24.604 1.00 98.25 377 ASP A N 1
ATOM 2919 C CA . ASP A 1 377 ? -27.705 5.238 23.697 1.00 98.25 377 ASP A CA 1
ATOM 2920 C C . ASP A 1 377 ? -26.314 5.711 23.238 1.00 98.25 377 ASP A C 1
ATOM 2922 O O . ASP A 1 377 ? -26.087 5.955 22.050 1.00 98.25 377 ASP A O 1
ATOM 2926 N N . ALA A 1 378 ? -25.332 5.737 24.148 1.00 98.38 378 ALA A N 1
ATOM 2927 C CA . ALA A 1 378 ? -23.951 6.085 23.815 1.00 98.38 378 ALA A CA 1
ATOM 2928 C C . ALA A 1 378 ? -23.287 5.071 22.864 1.00 98.38 378 ALA A C 1
ATOM 2930 O O . ALA A 1 378 ? -22.518 5.452 21.975 1.00 98.38 378 ALA A O 1
ATOM 2931 N N . LEU A 1 379 ? -23.558 3.773 23.041 1.00 98.19 379 LEU A N 1
ATOM 2932 C CA . LEU A 1 379 ? -23.070 2.734 22.132 1.00 98.19 379 LEU A CA 1
ATOM 2933 C C . LEU A 1 379 ? -23.729 2.841 20.757 1.00 98.19 379 LEU A C 1
ATOM 2935 O O . LEU A 1 379 ? -23.033 2.747 19.747 1.00 98.19 379 LEU A O 1
ATOM 2939 N N . GLN A 1 380 ? -25.033 3.098 20.712 1.00 98.38 380 GLN A N 1
ATOM 2940 C CA . GLN A 1 380 ? -25.782 3.252 19.469 1.00 98.38 380 GLN A CA 1
ATOM 2941 C C . GLN A 1 380 ? -25.307 4.472 18.666 1.00 98.38 380 GLN A C 1
ATOM 2943 O O . GLN A 1 380 ? -25.105 4.374 17.457 1.00 98.38 380 GLN A O 1
ATOM 2948 N N . GLN A 1 381 ? -25.017 5.592 19.335 1.00 98.25 381 GLN A N 1
ATOM 2949 C CA . GLN A 1 381 ? -24.410 6.761 18.695 1.00 98.25 381 GLN A CA 1
ATOM 2950 C C . GLN A 1 381 ? -23.024 6.444 18.114 1.00 98.25 381 GLN A C 1
ATOM 2952 O O . GLN A 1 381 ? -22.708 6.847 16.993 1.00 98.25 381 GLN A O 1
ATOM 2957 N N . ARG A 1 382 ? -22.189 5.700 18.854 1.00 98.19 382 ARG A N 1
ATOM 2958 C CA . ARG A 1 382 ? -20.859 5.300 18.374 1.00 98.19 382 ARG A CA 1
ATOM 2959 C C . ARG A 1 382 ? -20.948 4.366 17.168 1.00 98.19 382 ARG A C 1
ATOM 2961 O O . ARG A 1 382 ? -20.150 4.518 16.247 1.00 98.19 382 ARG A O 1
ATOM 2968 N N . LEU A 1 383 ? -21.908 3.442 17.161 1.00 97.94 383 LEU A N 1
ATOM 2969 C CA . LEU A 1 383 ? -22.161 2.558 16.024 1.00 97.94 383 LEU A CA 1
ATOM 2970 C C . LEU A 1 383 ? -22.557 3.368 14.782 1.00 97.94 383 LEU A C 1
ATOM 2972 O O . LEU A 1 383 ? -21.914 3.237 13.748 1.00 97.94 383 LEU A O 1
ATOM 2976 N N . ALA A 1 384 ? -23.502 4.303 14.911 1.00 97.81 384 ALA A N 1
ATOM 2977 C CA . ALA A 1 384 ? -23.898 5.176 13.804 1.00 97.81 384 ALA A CA 1
ATOM 2978 C C . ALA A 1 384 ? -22.721 6.010 13.256 1.00 97.81 384 ALA A C 1
ATOM 2980 O O . ALA A 1 384 ? -22.568 6.178 12.043 1.00 97.81 384 ALA A O 1
ATOM 2981 N N . GLN A 1 385 ? -21.840 6.499 14.137 1.00 97.94 385 GLN A N 1
ATOM 2982 C CA . GLN A 1 385 ? -20.623 7.202 13.726 1.00 97.94 385 GLN A CA 1
ATOM 2983 C C . GLN A 1 385 ? -19.648 6.281 12.977 1.00 97.94 385 GLN A C 1
ATOM 2985 O O . GLN A 1 385 ? -19.004 6.725 12.022 1.00 97.94 385 GLN A O 1
ATOM 2990 N N . GLN A 1 386 ? -19.534 5.015 13.391 1.00 98.31 386 GLN A N 1
ATOM 2991 C CA . GLN A 1 386 ? -18.748 3.995 12.695 1.00 98.31 386 GLN A CA 1
ATOM 2992 C C . GLN A 1 386 ? -19.354 3.625 11.332 1.00 98.31 386 GLN A C 1
ATOM 2994 O O . GLN A 1 386 ? -18.603 3.459 10.372 1.00 98.31 386 GLN A O 1
ATOM 2999 N N . ASP A 1 387 ? -20.677 3.587 11.197 1.00 97.94 387 ASP A N 1
ATOM 3000 C CA . ASP A 1 387 ? -21.345 3.284 9.927 1.00 97.94 387 ASP A CA 1
ATOM 3001 C C . ASP A 1 387 ? -21.140 4.396 8.894 1.00 97.94 387 ASP A C 1
ATOM 3003 O O . ASP A 1 387 ? -20.684 4.135 7.776 1.00 97.94 387 ASP A O 1
ATOM 3007 N N . ALA A 1 388 ? -21.357 5.658 9.282 1.00 98.12 388 ALA A N 1
ATOM 3008 C CA . ALA A 1 388 ? -21.032 6.814 8.438 1.00 98.12 388 ALA A CA 1
ATOM 3009 C C . ALA A 1 388 ? -19.551 6.806 8.035 1.00 98.12 388 ALA A C 1
ATOM 3011 O O . ALA A 1 388 ? -19.162 7.100 6.900 1.00 98.12 388 ALA A O 1
ATOM 3012 N N . SER A 1 389 ? -18.723 6.382 8.982 1.00 98.00 389 SER A N 1
ATOM 3013 C CA . SER A 1 389 ? -17.302 6.235 8.801 1.00 98.00 389 SER A CA 1
ATOM 3014 C C . SER A 1 389 ? -16.953 5.187 7.725 1.00 98.00 389 SER A C 1
ATOM 3016 O O . SER A 1 389 ? -16.138 5.413 6.820 1.00 98.00 389 SER A O 1
ATOM 3018 N N . VAL A 1 390 ? -17.573 4.019 7.783 1.00 98.25 390 VAL A N 1
ATOM 3019 C CA . VAL A 1 390 ? -17.346 2.961 6.798 1.00 98.25 390 VAL A CA 1
ATOM 3020 C C . VAL A 1 390 ? -17.841 3.394 5.418 1.00 98.25 390 VAL A C 1
ATOM 3022 O O . VAL A 1 390 ? -17.152 3.158 4.426 1.00 98.25 390 VAL A O 1
ATOM 3025 N N . LEU A 1 391 ? -18.984 4.078 5.340 1.00 98.44 391 LEU A N 1
ATOM 3026 C CA . LEU A 1 391 ? -19.543 4.561 4.075 1.00 98.44 391 LEU A CA 1
ATOM 3027 C C . LEU A 1 391 ? -18.613 5.543 3.353 1.00 98.44 391 LEU A C 1
ATOM 3029 O O . LEU A 1 391 ? -18.378 5.396 2.155 1.00 98.44 391 LEU A O 1
ATOM 3033 N N . GLN A 1 392 ? -18.024 6.495 4.075 1.00 98.50 392 GLN A N 1
ATOM 3034 C CA . GLN A 1 392 ? -17.063 7.427 3.482 1.00 98.50 392 GLN A CA 1
ATOM 3035 C C . GLN A 1 392 ? -15.812 6.702 2.949 1.00 98.50 392 GLN A C 1
ATOM 3037 O O . GLN A 1 392 ? -15.383 6.969 1.829 1.00 98.50 392 GLN A O 1
ATOM 3042 N N . LEU A 1 393 ? -15.263 5.737 3.701 1.00 98.12 393 LEU A N 1
ATOM 3043 C CA . LEU A 1 393 ? -14.103 4.959 3.242 1.00 98.12 393 LEU A CA 1
ATOM 3044 C C . LEU A 1 393 ? -14.437 4.129 1.994 1.00 98.12 393 LEU A C 1
ATOM 3046 O O . LEU A 1 393 ? -13.613 4.019 1.090 1.00 98.12 393 LEU A O 1
ATOM 3050 N N . LYS A 1 394 ? -15.658 3.582 1.906 1.00 98.38 394 LYS A N 1
ATOM 3051 C CA . LYS A 1 394 ? -16.140 2.903 0.693 1.00 98.38 394 LYS A CA 1
ATOM 3052 C C . LYS A 1 394 ? -16.189 3.854 -0.506 1.00 98.38 394 LYS A C 1
ATOM 3054 O O . LYS A 1 394 ? -15.781 3.466 -1.597 1.00 98.38 394 LYS A O 1
ATOM 3059 N N . GLN A 1 395 ? -16.641 5.093 -0.316 1.00 98.50 395 GLN A N 1
ATOM 3060 C CA . GLN A 1 395 ? -16.671 6.091 -1.387 1.00 98.50 395 GLN A CA 1
ATOM 3061 C C . GLN A 1 395 ? -15.260 6.472 -1.864 1.00 98.50 395 GLN A C 1
ATOM 3063 O O . GLN A 1 395 ? -15.027 6.634 -3.061 1.00 98.50 395 GLN A O 1
ATOM 3068 N N . GLU A 1 396 ? -14.307 6.602 -0.944 1.00 97.94 396 GLU A N 1
ATOM 3069 C CA . GLU A 1 396 ? -12.908 6.887 -1.275 1.00 97.94 396 GLU A CA 1
ATOM 3070 C C . GLU A 1 396 ? -12.224 5.724 -1.983 1.00 97.94 396 GLU A C 1
ATOM 3072 O O . GLU A 1 396 ? -11.509 5.950 -2.957 1.00 97.94 396 GLU A O 1
ATOM 3077 N N . LEU A 1 397 ? -12.502 4.490 -1.558 1.00 98.56 397 LEU A N 1
ATOM 3078 C CA . LEU A 1 397 ? -12.021 3.290 -2.234 1.00 98.56 397 LEU A CA 1
ATOM 3079 C C . LEU A 1 397 ? -12.515 3.226 -3.685 1.00 98.56 397 LEU A C 1
ATOM 3081 O O . LEU A 1 397 ? -11.731 2.920 -4.579 1.00 98.56 397 LEU A O 1
ATOM 3085 N N . LEU A 1 398 ? -13.790 3.546 -3.928 1.00 98.62 398 LEU A N 1
ATOM 3086 C CA . LEU A 1 398 ? -14.337 3.601 -5.286 1.00 98.62 398 LEU A CA 1
ATOM 3087 C C . LEU A 1 398 ? -13.614 4.643 -6.145 1.00 98.62 398 LEU A C 1
ATOM 3089 O O . LEU A 1 398 ? -13.202 4.326 -7.256 1.00 98.62 398 LEU A O 1
ATOM 3093 N N . ARG A 1 399 ? -13.393 5.853 -5.616 1.00 98.56 399 ARG A N 1
ATOM 3094 C CA . ARG A 1 399 ? -12.653 6.903 -6.333 1.00 98.56 399 ARG A CA 1
ATOM 3095 C C . ARG A 1 399 ? -11.222 6.465 -6.661 1.00 98.56 399 ARG A C 1
ATOM 3097 O O . ARG A 1 399 ? -10.800 6.581 -7.804 1.00 98.56 399 ARG A O 1
ATOM 3104 N N . ALA A 1 400 ? -10.515 5.887 -5.691 1.00 98.25 400 ALA A N 1
ATOM 3105 C CA . ALA A 1 400 ? -9.155 5.391 -5.887 1.00 98.25 400 ALA A CA 1
ATOM 3106 C C . ALA A 1 400 ? -9.076 4.248 -6.917 1.00 98.25 400 ALA A C 1
ATOM 3108 O O . ALA A 1 400 ? -8.102 4.160 -7.663 1.00 98.25 400 ALA A O 1
ATOM 3109 N N . ASN A 1 401 ? -10.090 3.378 -6.980 1.00 98.44 401 ASN A N 1
ATOM 3110 C CA . ASN A 1 401 ? -10.159 2.323 -7.992 1.00 98.44 401 ASN A CA 1
ATOM 3111 C C . ASN A 1 401 ? -10.347 2.893 -9.400 1.00 98.44 401 ASN A C 1
ATOM 3113 O O . ASN A 1 401 ? -9.646 2.464 -10.311 1.00 98.44 401 ASN A O 1
ATOM 3117 N N . MET A 1 402 ? -11.224 3.886 -9.568 1.00 98.56 402 MET A N 1
ATOM 3118 C CA . MET A 1 402 ? -11.402 4.558 -10.859 1.00 98.56 402 MET A CA 1
ATOM 3119 C C . MET A 1 402 ? -10.107 5.244 -11.319 1.00 98.56 402 MET A C 1
ATOM 3121 O O . MET A 1 402 ? -9.688 5.059 -12.459 1.00 98.56 402 MET A O 1
ATOM 3125 N N . ASP A 1 403 ? -9.417 5.954 -10.419 1.00 98.31 403 ASP A N 1
ATOM 3126 C CA . ASP A 1 403 ? -8.124 6.587 -10.722 1.00 98.31 403 ASP A CA 1
ATOM 3127 C C . ASP A 1 403 ? -7.057 5.545 -11.113 1.00 98.31 403 ASP A C 1
ATOM 3129 O O . ASP A 1 403 ? -6.239 5.762 -12.012 1.00 98.31 403 ASP A O 1
ATOM 3133 N N . LYS A 1 404 ? -7.060 4.382 -10.447 1.00 98.50 404 LYS A N 1
ATOM 3134 C CA . LYS A 1 404 ? -6.166 3.263 -10.768 1.00 98.50 404 LYS A CA 1
ATOM 3135 C C . LYS A 1 404 ? -6.454 2.689 -12.157 1.00 98.50 404 LYS A C 1
ATOM 3137 O O . LYS A 1 404 ? -5.506 2.399 -12.884 1.00 98.50 404 LYS A O 1
ATOM 3142 N N . GLU A 1 405 ? -7.720 2.500 -12.517 1.00 98.56 405 GLU A N 1
ATOM 3143 C CA . GLU A 1 405 ? -8.124 2.021 -13.846 1.00 98.56 405 GLU A CA 1
ATOM 3144 C C . GLU A 1 405 ? -7.747 3.024 -14.941 1.00 98.56 405 GLU A C 1
ATOM 3146 O O . GLU A 1 405 ? -7.209 2.634 -15.976 1.00 98.56 405 GLU A O 1
ATOM 3151 N N . GLU A 1 406 ? -7.918 4.322 -14.689 1.00 98.69 406 GLU A N 1
ATOM 3152 C CA . GLU A 1 406 ? -7.484 5.373 -15.611 1.00 98.69 406 GLU A CA 1
ATOM 3153 C C . GLU A 1 406 ? -5.963 5.329 -15.843 1.00 98.69 406 GLU A C 1
ATOM 3155 O O . GLU A 1 406 ? -5.502 5.311 -16.987 1.00 98.69 406 GLU A O 1
ATOM 3160 N N . LEU A 1 407 ? -5.170 5.239 -14.770 1.00 98.38 407 LEU A N 1
ATOM 3161 C CA . LEU A 1 407 ? -3.714 5.090 -14.865 1.00 98.38 407 LEU A CA 1
ATOM 3162 C C . LEU A 1 407 ? -3.300 3.782 -15.547 1.00 98.38 407 LEU A C 1
ATOM 3164 O O . LEU A 1 407 ? -2.279 3.739 -16.238 1.00 98.38 407 LEU A O 1
ATOM 3168 N N . HIS A 1 408 ? -4.058 2.703 -15.355 1.00 98.56 408 HIS A N 1
ATOM 3169 C CA . HIS A 1 408 ? -3.814 1.442 -16.045 1.00 98.56 408 HIS A CA 1
ATOM 3170 C C . HIS A 1 408 ? -4.000 1.602 -17.557 1.00 98.56 408 HIS A C 1
ATOM 3172 O O . HIS A 1 408 ? -3.102 1.242 -18.317 1.00 98.56 408 HIS A O 1
ATOM 3178 N N . ASN A 1 409 ? -5.094 2.231 -17.988 1.00 98.62 409 ASN A N 1
ATOM 3179 C CA . ASN A 1 409 ? -5.357 2.501 -19.401 1.00 98.62 409 ASN A CA 1
ATOM 3180 C C . ASN A 1 409 ? -4.273 3.399 -20.019 1.00 98.62 409 ASN A C 1
ATOM 3182 O O . ASN A 1 409 ? -3.749 3.091 -21.088 1.00 98.62 409 ASN A O 1
ATOM 3186 N N . GLN A 1 410 ? -3.848 4.448 -19.304 1.00 98.62 410 GLN A N 1
ATOM 3187 C CA . GLN A 1 410 ? -2.742 5.310 -19.740 1.00 98.62 410 GLN A CA 1
ATOM 3188 C C . GLN A 1 410 ? -1.428 4.532 -19.906 1.00 98.62 410 GLN A C 1
ATOM 3190 O O . GLN A 1 410 ? -0.704 4.747 -20.878 1.00 98.62 410 GLN A O 1
ATOM 3195 N N . ASN A 1 411 ? -1.118 3.605 -18.994 1.00 98.44 411 ASN A N 1
ATOM 3196 C CA . ASN A 1 411 ? 0.063 2.748 -19.120 1.00 98.44 411 ASN A CA 1
ATOM 3197 C C . ASN A 1 411 ? -0.018 1.833 -20.345 1.00 98.44 411 ASN A C 1
ATOM 3199 O O . ASN A 1 411 ? 0.972 1.700 -21.060 1.00 98.44 411 ASN A O 1
ATOM 3203 N N . VAL A 1 412 ? -1.182 1.236 -20.614 1.00 98.62 412 VAL A N 1
ATOM 3204 C CA . VAL A 1 412 ? -1.395 0.396 -21.804 1.00 98.62 412 VAL A CA 1
ATOM 3205 C C . VAL A 1 412 ? -1.187 1.205 -23.090 1.00 98.62 412 VAL A C 1
ATOM 3207 O O . VAL A 1 412 ? -0.518 0.742 -24.014 1.00 98.62 412 VAL A O 1
ATOM 3210 N N . ASP A 1 413 ? -1.689 2.438 -23.147 1.00 98.56 413 ASP A N 1
ATOM 3211 C CA . ASP A 1 413 ? -1.501 3.310 -24.310 1.00 98.56 413 ASP A CA 1
ATOM 3212 C C . ASP A 1 413 ? -0.040 3.732 -24.504 1.00 98.56 413 ASP A C 1
ATOM 3214 O O . ASP A 1 413 ? 0.462 3.747 -25.632 1.00 98.56 413 ASP A O 1
ATOM 3218 N N . LEU A 1 414 ? 0.665 4.057 -23.418 1.00 98.56 414 LEU A N 1
ATOM 3219 C CA . LEU A 1 414 ? 2.096 4.361 -23.466 1.00 98.56 414 LEU A CA 1
ATOM 3220 C C . LEU A 1 414 ? 2.913 3.150 -23.920 1.00 98.56 414 LEU A C 1
ATOM 3222 O O . LEU A 1 414 ? 3.806 3.299 -24.752 1.00 98.56 414 LEU A O 1
ATOM 3226 N N . GLN A 1 415 ? 2.574 1.958 -23.436 1.00 98.56 415 GLN A N 1
ATOM 3227 C CA . GLN A 1 415 ? 3.213 0.713 -23.843 1.00 98.56 415 GLN A CA 1
ATOM 3228 C C . GLN A 1 415 ? 3.046 0.471 -25.351 1.00 98.56 415 GLN A C 1
ATOM 3230 O O . GLN A 1 415 ? 4.034 0.235 -26.049 1.00 98.56 415 GLN A O 1
ATOM 3235 N N . ARG A 1 416 ? 1.831 0.658 -25.885 1.00 98.62 416 ARG A N 1
ATOM 3236 C CA . ARG A 1 416 ? 1.562 0.561 -27.330 1.00 98.62 416 ARG A CA 1
ATOM 3237 C C . ARG A 1 416 ? 2.396 1.560 -28.139 1.00 98.62 416 ARG A C 1
ATOM 3239 O O . ARG A 1 416 ? 2.950 1.207 -29.178 1.00 98.62 416 ARG A O 1
ATOM 3246 N N . LYS A 1 417 ? 2.537 2.800 -27.653 1.00 98.69 417 LYS A N 1
ATOM 3247 C CA . LYS A 1 417 ? 3.391 3.817 -28.296 1.00 98.69 417 LYS A CA 1
ATOM 3248 C C . LYS A 1 417 ? 4.861 3.399 -28.301 1.00 98.69 417 LYS A C 1
ATOM 3250 O O . LYS A 1 417 ? 5.536 3.582 -29.309 1.00 98.69 417 LYS A O 1
ATOM 3255 N N . VAL A 1 418 ? 5.369 2.845 -27.200 1.00 98.62 418 VAL A N 1
ATOM 3256 C CA . VAL A 1 418 ? 6.751 2.343 -27.121 1.00 98.62 418 VAL A CA 1
ATOM 3257 C C . VAL A 1 418 ? 6.974 1.213 -28.125 1.00 98.62 418 VAL A C 1
ATOM 3259 O O . VAL A 1 418 ? 7.969 1.228 -28.849 1.00 98.62 418 VAL A O 1
ATOM 3262 N N . GLU A 1 419 ? 6.039 0.271 -28.223 1.00 98.50 419 GLU A N 1
ATOM 3263 C CA . GLU A 1 419 ? 6.091 -0.830 -29.190 1.00 98.50 419 GLU A C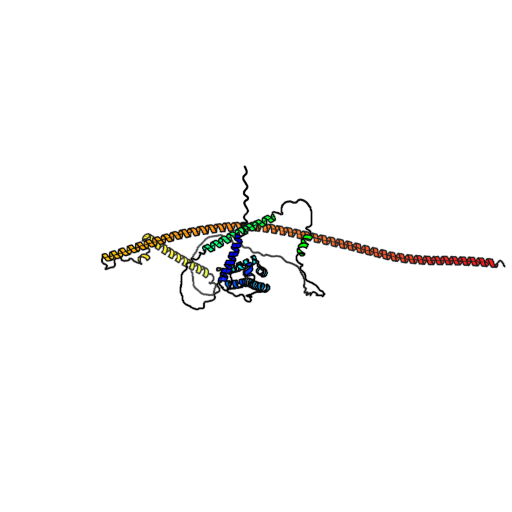A 1
ATOM 3264 C C . GLU A 1 419 ? 6.106 -0.327 -30.637 1.00 98.50 419 GLU A C 1
ATOM 3266 O O . GLU A 1 419 ? 6.931 -0.769 -31.438 1.00 98.50 419 GLU A O 1
ATOM 3271 N N . GLU A 1 420 ? 5.277 0.666 -30.963 1.00 98.62 420 GLU A N 1
ATOM 3272 C CA . GLU A 1 420 ? 5.274 1.292 -32.284 1.00 98.62 420 GLU A CA 1
ATOM 3273 C C . GLU A 1 420 ? 6.600 2.002 -32.597 1.00 98.62 420 GLU A C 1
ATOM 3275 O O . GLU A 1 420 ? 7.147 1.836 -33.692 1.00 98.62 420 GLU A O 1
ATOM 3280 N N . ARG A 1 421 ? 7.178 2.740 -31.636 1.00 98.38 421 ARG A N 1
ATOM 3281 C CA . ARG A 1 421 ? 8.502 3.360 -31.825 1.00 98.38 421 ARG A CA 1
ATOM 3282 C C . ARG A 1 421 ? 9.593 2.312 -32.016 1.00 98.38 421 ARG A C 1
ATOM 3284 O O . ARG A 1 421 ? 10.463 2.501 -32.862 1.00 98.38 421 ARG A O 1
ATOM 3291 N N . ASN A 1 422 ? 9.541 1.208 -31.278 1.00 98.50 422 ASN A N 1
ATOM 3292 C CA . ASN A 1 422 ? 10.486 0.104 -31.433 1.00 98.50 422 ASN A CA 1
ATOM 3293 C C . ASN A 1 422 ? 10.373 -0.554 -32.813 1.00 98.50 422 ASN A C 1
ATOM 3295 O O . ASN A 1 422 ? 11.401 -0.852 -33.425 1.00 98.50 422 ASN A O 1
ATOM 3299 N N . ARG A 1 423 ? 9.151 -0.720 -33.334 1.00 98.75 423 ARG A N 1
ATOM 3300 C CA . ARG A 1 423 ? 8.918 -1.203 -34.702 1.00 98.75 423 ARG A CA 1
ATOM 3301 C C . ARG A 1 423 ? 9.564 -0.273 -35.733 1.00 98.75 423 ARG A C 1
ATOM 3303 O O . ARG A 1 423 ? 10.360 -0.737 -36.543 1.00 98.75 423 ARG A O 1
ATOM 3310 N N . LEU A 1 424 ? 9.300 1.032 -35.649 1.00 98.69 424 LEU A N 1
ATOM 3311 C CA . LEU A 1 424 ? 9.892 2.026 -36.557 1.00 98.69 424 LEU A CA 1
ATOM 3312 C C . LEU A 1 424 ? 11.425 2.054 -36.464 1.00 98.69 424 LEU A C 1
ATOM 3314 O O . LEU A 1 424 ? 12.117 2.130 -37.474 1.00 98.69 424 LEU A O 1
ATOM 3318 N N . LEU A 1 425 ? 11.986 1.942 -35.257 1.00 98.44 425 LEU A N 1
ATOM 3319 C CA . LEU A 1 425 ? 13.435 1.842 -35.072 1.00 98.44 425 LEU A CA 1
ATOM 3320 C C . LEU A 1 425 ? 14.023 0.604 -35.763 1.00 98.44 425 LEU A C 1
ATOM 3322 O O . LEU A 1 425 ? 15.127 0.678 -36.303 1.00 98.44 425 LEU A O 1
ATOM 3326 N N . ALA A 1 426 ? 13.317 -0.528 -35.755 1.00 98.62 426 ALA A N 1
ATOM 3327 C CA . ALA A 1 426 ? 13.752 -1.728 -36.463 1.00 98.62 426 ALA A CA 1
ATOM 3328 C C . ALA A 1 426 ? 13.719 -1.538 -37.990 1.00 98.62 426 ALA A C 1
ATOM 3330 O O . ALA A 1 426 ? 14.659 -1.947 -38.675 1.00 98.62 426 ALA A O 1
ATOM 3331 N N . GLU A 1 427 ? 12.686 -0.874 -38.513 1.00 98.62 427 GLU A N 1
ATOM 3332 C CA . GLU A 1 427 ? 12.577 -0.517 -39.933 1.00 98.62 427 GLU A CA 1
ATOM 3333 C C . GLU A 1 427 ? 13.734 0.393 -40.368 1.00 98.62 427 GLU A C 1
ATOM 3335 O O . GLU A 1 427 ? 14.470 0.044 -41.292 1.00 98.62 427 GLU A O 1
ATOM 3340 N N . TYR A 1 428 ? 14.001 1.476 -39.632 1.00 98.44 428 TYR A N 1
ATOM 3341 C CA . TYR A 1 428 ? 15.119 2.372 -39.940 1.00 98.44 428 TYR A CA 1
ATOM 3342 C C . TYR A 1 428 ? 16.483 1.685 -39.856 1.00 98.44 428 TYR A C 1
ATOM 3344 O O . TYR A 1 428 ? 17.348 1.928 -40.695 1.00 98.44 428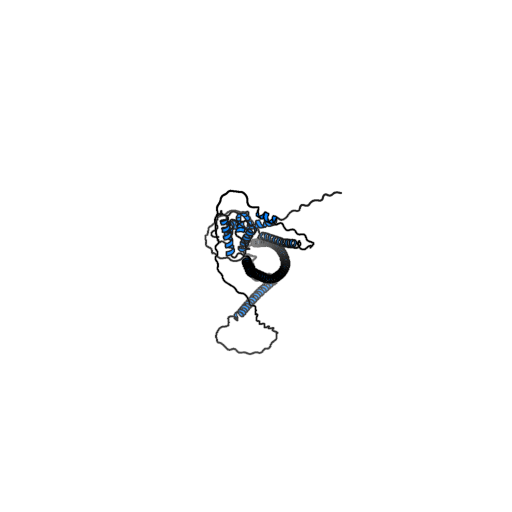 TYR A O 1
ATOM 3352 N N . LYS A 1 429 ? 16.694 0.783 -38.889 1.00 98.69 429 LYS A N 1
ATOM 3353 C CA . LYS A 1 429 ? 17.926 -0.025 -38.829 1.00 98.69 429 LYS A CA 1
ATOM 3354 C C . LYS A 1 429 ? 18.096 -0.896 -40.073 1.00 98.69 429 LYS A C 1
ATOM 3356 O O . LYS A 1 429 ? 19.210 -1.031 -40.577 1.00 98.69 429 LYS A O 1
ATOM 3361 N N . LYS A 1 430 ? 17.006 -1.479 -40.581 1.00 98.56 430 LYS A N 1
ATOM 3362 C CA . LYS A 1 430 ? 17.024 -2.287 -41.806 1.00 98.56 430 LYS A CA 1
ATOM 3363 C C . LYS A 1 430 ? 17.362 -1.436 -43.031 1.00 98.56 430 LYS A C 1
ATOM 3365 O O . LYS A 1 430 ? 18.178 -1.868 -43.844 1.00 98.56 430 LYS A O 1
ATOM 3370 N N . GLU A 1 431 ? 16.776 -0.247 -43.151 1.00 98.50 431 GLU A N 1
ATOM 3371 C CA . GLU A 1 431 ? 17.097 0.705 -44.222 1.00 98.50 431 GLU A CA 1
ATOM 3372 C C . GLU A 1 431 ? 18.558 1.161 -44.164 1.00 98.50 431 GLU A C 1
ATOM 3374 O O . GLU A 1 431 ? 19.237 1.192 -45.191 1.00 98.50 431 GLU A O 1
ATOM 3379 N N . LEU A 1 432 ? 19.072 1.453 -42.966 1.00 98.31 432 LEU A N 1
ATOM 3380 C CA . LEU A 1 432 ? 20.473 1.822 -42.769 1.00 98.31 432 LEU A CA 1
ATOM 3381 C C . LEU A 1 432 ? 21.403 0.691 -43.234 1.00 98.31 432 LEU A C 1
ATOM 3383 O O . LEU A 1 432 ? 22.276 0.913 -44.066 1.00 98.31 432 LEU A O 1
ATOM 3387 N N . GLY A 1 433 ? 21.128 -0.550 -42.819 1.00 98.25 433 GLY A N 1
ATOM 3388 C CA . GLY A 1 433 ? 21.896 -1.718 -43.257 1.00 98.25 433 GLY A CA 1
ATOM 3389 C C . GLY A 1 433 ? 21.770 -2.033 -44.757 1.00 98.25 433 GLY A C 1
ATOM 3390 O O . GLY A 1 433 ? 22.642 -2.678 -45.340 1.00 98.25 433 GLY A O 1
ATOM 3391 N N . GLN A 1 434 ? 20.699 -1.604 -45.431 1.00 98.50 434 GLN A N 1
ATOM 3392 C CA . GLN A 1 434 ? 20.622 -1.653 -46.897 1.00 98.50 434 GLN A CA 1
ATOM 3393 C C . GLN A 1 434 ? 21.538 -0.606 -47.536 1.00 98.50 434 GLN A C 1
ATOM 3395 O O . GLN A 1 434 ? 22.291 -0.943 -48.451 1.00 98.50 434 GLN A O 1
ATOM 3400 N N . LYS A 1 435 ? 21.517 0.633 -47.033 1.00 97.94 435 LYS A N 1
ATOM 3401 C CA . LYS A 1 435 ? 22.392 1.711 -47.514 1.00 97.94 435 LYS A CA 1
ATOM 3402 C C . LYS A 1 435 ? 23.869 1.375 -47.310 1.00 97.94 435 LYS A C 1
ATOM 3404 O O . LYS A 1 435 ? 24.640 1.540 -48.249 1.00 97.94 435 LYS A O 1
ATOM 3409 N N . ASP A 1 436 ? 24.243 0.810 -46.164 1.00 98.62 436 ASP A N 1
ATOM 3410 C CA . ASP A 1 436 ? 25.622 0.380 -45.894 1.00 98.62 436 ASP A CA 1
ATOM 3411 C C . ASP A 1 436 ? 26.102 -0.677 -46.897 1.00 98.62 436 ASP A C 1
ATOM 3413 O O . ASP A 1 436 ? 27.218 -0.592 -47.408 1.00 98.62 436 ASP A O 1
ATOM 3417 N N . ARG A 1 437 ? 25.241 -1.637 -47.263 1.00 98.44 437 ARG A N 1
ATOM 3418 C CA . ARG A 1 437 ? 25.563 -2.627 -48.305 1.00 98.44 437 ARG A CA 1
ATOM 3419 C C . ARG A 1 437 ? 25.765 -1.982 -49.673 1.00 98.44 437 ARG A C 1
ATOM 3421 O O . ARG A 1 437 ? 26.691 -2.364 -50.383 1.00 98.44 437 ARG A O 1
ATOM 3428 N N . HIS A 1 438 ? 24.937 -1.008 -50.050 1.00 98.38 438 HIS A N 1
ATOM 3429 C CA . HIS A 1 438 ? 25.138 -0.268 -51.298 1.00 98.38 438 HIS A CA 1
ATOM 3430 C C . HIS A 1 438 ? 26.436 0.539 -51.283 1.00 98.38 438 HIS A C 1
ATOM 3432 O O . HIS A 1 438 ? 27.176 0.518 -52.264 1.00 98.38 438 HIS A O 1
ATOM 3438 N N . LEU A 1 439 ? 26.756 1.197 -50.168 1.00 98.31 439 LEU A N 1
ATOM 3439 C CA . LEU A 1 439 ? 28.021 1.914 -50.015 1.00 98.31 439 LEU A CA 1
ATOM 3440 C C . LEU A 1 439 ? 29.220 0.970 -50.157 1.00 98.31 439 LEU A C 1
ATOM 3442 O O . LEU A 1 439 ? 30.132 1.270 -50.920 1.00 98.31 439 LEU A O 1
ATOM 3446 N N . GLN A 1 440 ? 29.188 -0.208 -49.529 1.00 98.19 440 GLN A N 1
ATOM 3447 C CA . GLN A 1 440 ? 30.228 -1.230 -49.698 1.00 98.19 440 GLN A CA 1
ATOM 3448 C C . GLN A 1 440 ? 30.342 -1.722 -51.151 1.00 98.19 440 GLN A C 1
ATOM 3450 O O . GLN A 1 440 ? 31.447 -1.898 -51.664 1.00 98.19 440 GLN A O 1
ATOM 3455 N N . GLN A 1 441 ? 29.220 -1.906 -51.853 1.00 98.31 441 GLN A N 1
ATOM 3456 C CA . GLN A 1 441 ? 29.224 -2.256 -53.280 1.00 98.31 441 GLN A CA 1
ATOM 3457 C C . GLN A 1 441 ? 29.855 -1.160 -54.148 1.00 98.31 441 GLN A C 1
ATOM 3459 O O . GLN A 1 441 ? 30.549 -1.462 -55.114 1.00 98.31 441 GLN A O 1
ATOM 3464 N N . HIS A 1 442 ? 29.615 0.113 -53.837 1.00 97.81 442 HIS A N 1
ATOM 3465 C CA . HIS A 1 442 ? 30.252 1.215 -54.553 1.00 97.81 442 HIS A CA 1
ATOM 3466 C C . HIS A 1 442 ? 31.740 1.327 -54.224 1.00 97.81 442 HIS A C 1
ATOM 3468 O O . HIS A 1 442 ? 32.534 1.500 -55.143 1.00 97.81 442 HIS A O 1
ATOM 3474 N N . GLN A 1 443 ? 32.122 1.153 -52.957 1.00 98.38 443 GLN A N 1
ATOM 3475 C CA . GLN A 1 443 ? 33.521 1.150 -52.536 1.00 98.38 443 GLN A CA 1
ATOM 3476 C C . GLN A 1 443 ? 34.317 0.056 -53.256 1.00 98.38 443 GLN A C 1
ATOM 3478 O O . GLN A 1 443 ? 35.316 0.348 -53.898 1.00 98.38 443 GLN A O 1
ATOM 3483 N N . THR A 1 444 ? 33.816 -1.182 -53.253 1.00 98.25 444 THR A N 1
ATOM 3484 C CA . THR A 1 444 ? 34.468 -2.307 -53.948 1.00 98.25 444 THR A CA 1
ATOM 3485 C C . THR A 1 444 ? 34.605 -2.079 -55.455 1.00 98.25 444 THR A C 1
ATOM 3487 O O . THR A 1 444 ? 35.631 -2.421 -56.035 1.00 98.25 444 THR A O 1
ATOM 3490 N N . LYS A 1 445 ? 33.609 -1.458 -56.103 1.00 98.12 445 LYS A N 1
ATOM 3491 C CA . LYS A 1 445 ? 33.715 -1.058 -57.516 1.00 98.12 445 LYS A CA 1
ATOM 3492 C C . LYS A 1 445 ? 34.788 0.005 -57.740 1.00 98.12 445 LYS A C 1
ATOM 3494 O O . LYS A 1 445 ? 35.505 -0.077 -58.730 1.00 98.12 445 LYS A O 1
ATOM 3499 N N . LEU A 1 446 ? 34.884 1.000 -56.858 1.00 97.56 446 LEU A N 1
ATOM 3500 C CA . LEU A 1 446 ? 35.923 2.026 -56.943 1.00 97.56 446 LEU A CA 1
ATOM 3501 C C . LEU A 1 446 ? 37.315 1.413 -56.772 1.00 97.56 446 LEU A C 1
ATOM 3503 O O . LEU A 1 446 ? 38.198 1.710 -57.570 1.00 97.56 446 LEU A O 1
ATOM 3507 N N . ASP A 1 447 ? 37.487 0.516 -55.802 1.00 98.25 447 ASP A N 1
ATOM 3508 C CA . ASP A 1 447 ? 38.754 -0.180 -55.564 1.00 98.25 447 ASP A CA 1
ATOM 3509 C C . ASP A 1 447 ? 39.167 -1.028 -56.782 1.00 98.25 447 ASP A C 1
ATOM 3511 O O . ASP A 1 447 ? 40.329 -1.023 -57.185 1.00 98.25 447 ASP A O 1
ATOM 3515 N N . GLU A 1 448 ? 38.210 -1.697 -57.433 1.00 98.06 448 GLU A N 1
ATOM 3516 C CA . GLU A 1 448 ? 38.456 -2.457 -58.663 1.00 98.06 448 GLU A CA 1
ATOM 3517 C C . GLU A 1 448 ? 38.843 -1.549 -59.843 1.00 98.06 448 GLU A C 1
ATOM 3519 O O . GLU A 1 448 ? 39.799 -1.846 -60.559 1.00 98.06 448 GLU A O 1
ATOM 3524 N N . MET A 1 449 ? 38.172 -0.406 -60.020 1.00 97.31 449 MET A N 1
ATOM 3525 C CA . MET A 1 449 ? 38.560 0.579 -61.040 1.00 97.31 449 MET A CA 1
ATOM 3526 C C . MET A 1 449 ? 39.964 1.148 -60.774 1.00 97.31 449 MET A C 1
ATOM 3528 O O . MET A 1 449 ? 40.748 1.313 -61.707 1.00 97.31 449 MET A O 1
ATOM 3532 N N . LEU A 1 450 ? 40.315 1.412 -59.510 1.00 97.94 450 LEU A N 1
ATOM 3533 C CA . LEU A 1 450 ? 41.659 1.850 -59.115 1.00 97.94 450 LEU A CA 1
ATOM 3534 C C . LEU A 1 450 ? 42.719 0.780 -59.406 1.00 97.94 450 LEU A C 1
ATOM 3536 O O . LEU A 1 450 ? 43.819 1.105 -59.864 1.00 97.94 450 LEU A O 1
ATOM 3540 N N . ARG A 1 451 ? 42.390 -0.499 -59.194 1.00 97.75 451 ARG A N 1
ATOM 3541 C CA . ARG A 1 451 ? 43.257 -1.628 -59.551 1.00 97.75 451 ARG A CA 1
ATOM 3542 C C . ARG A 1 451 ? 43.489 -1.689 -61.061 1.00 97.75 451 ARG A C 1
ATOM 3544 O O . ARG A 1 451 ? 44.636 -1.789 -61.488 1.00 97.75 451 ARG A O 1
ATOM 3551 N N . GLN A 1 452 ? 42.430 -1.562 -61.860 1.00 97.38 452 GLN A N 1
ATOM 3552 C CA . GLN A 1 452 ? 42.518 -1.556 -63.326 1.00 97.38 452 GLN A CA 1
ATOM 3553 C C . GLN A 1 452 ? 43.331 -0.371 -63.859 1.00 97.38 452 GLN A C 1
ATOM 3555 O O . GLN A 1 452 ? 44.150 -0.548 -64.755 1.00 97.38 452 GLN A O 1
ATOM 3560 N N . LEU A 1 453 ? 43.159 0.825 -63.284 1.00 97.00 453 LEU A N 1
ATOM 3561 C CA . LEU A 1 453 ? 43.967 2.000 -63.632 1.00 97.00 453 LEU A CA 1
ATOM 3562 C C . LEU A 1 453 ? 45.449 1.785 -63.320 1.00 97.00 453 LEU A C 1
ATOM 3564 O O . LEU A 1 453 ? 46.311 2.181 -64.102 1.00 97.00 453 LEU A O 1
ATOM 3568 N N . SER A 1 454 ? 45.745 1.135 -62.196 1.00 97.12 454 SER A N 1
ATOM 3569 C CA . SER A 1 454 ? 47.116 0.790 -61.821 1.00 97.12 454 SER A CA 1
ATOM 3570 C C . SER A 1 454 ? 47.720 -0.219 -62.806 1.00 97.12 454 SER A C 1
ATOM 3572 O O . SER A 1 454 ? 48.841 -0.028 -63.262 1.00 97.12 454 SER A O 1
ATOM 3574 N N . GLU A 1 455 ? 46.971 -1.256 -63.192 1.00 97.06 455 GLU A N 1
ATOM 3575 C CA . GLU A 1 455 ? 47.394 -2.257 -64.183 1.00 97.06 455 GLU A CA 1
ATOM 3576 C C . GLU A 1 455 ? 47.638 -1.638 -65.569 1.00 97.06 455 GLU A C 1
ATOM 3578 O O . GLU A 1 455 ? 48.677 -1.888 -66.179 1.00 97.06 455 GLU A O 1
ATOM 3583 N N . ALA A 1 456 ? 46.741 -0.761 -66.029 1.00 96.75 456 ALA A N 1
ATOM 3584 C CA . ALA A 1 456 ? 46.920 -0.014 -67.272 1.00 96.75 456 ALA A CA 1
ATOM 3585 C C . ALA A 1 456 ? 48.150 0.908 -67.222 1.00 96.75 456 ALA A C 1
ATOM 3587 O O . ALA A 1 456 ? 48.876 1.010 -68.206 1.00 96.75 456 ALA A O 1
ATOM 3588 N N . SER A 1 457 ? 48.420 1.536 -66.072 1.00 97.44 457 SER A N 1
ATOM 3589 C CA . SER A 1 457 ? 49.623 2.349 -65.862 1.00 97.44 457 SER A CA 1
ATOM 3590 C C . SER A 1 457 ? 50.905 1.513 -65.973 1.00 97.44 457 SER A C 1
ATOM 3592 O O . SER A 1 457 ? 51.840 1.915 -66.661 1.00 97.44 457 SER A O 1
ATOM 3594 N N . TYR A 1 458 ? 50.940 0.306 -65.393 1.00 96.38 458 TYR A N 1
ATOM 3595 C CA . TYR A 1 458 ? 52.074 -0.610 -65.573 1.00 96.38 458 TYR A CA 1
ATOM 3596 C C . TYR A 1 458 ? 52.277 -1.006 -67.041 1.00 96.38 458 TYR A C 1
ATOM 3598 O O . TYR A 1 458 ? 53.400 -0.944 -67.537 1.00 96.38 458 TYR A O 1
ATOM 3606 N N . GLN A 1 459 ? 51.198 -1.353 -67.751 1.00 95.94 459 GLN A N 1
ATOM 3607 C CA . GLN A 1 459 ? 51.259 -1.686 -69.179 1.00 95.94 459 GLN A CA 1
ATOM 3608 C C . GLN A 1 459 ? 51.742 -0.504 -70.028 1.00 95.94 459 GLN A C 1
ATOM 3610 O O . GLN A 1 459 ? 52.530 -0.697 -70.951 1.00 95.94 459 GLN A O 1
ATOM 3615 N N . GLN A 1 460 ? 51.295 0.716 -69.713 1.00 96.31 460 GLN A N 1
ATOM 3616 C CA . GLN A 1 460 ? 51.755 1.930 -70.382 1.00 96.31 460 GLN A CA 1
ATOM 3617 C C . GLN A 1 460 ? 53.270 2.093 -70.229 1.00 96.31 460 GLN A C 1
ATOM 3619 O O . GLN A 1 460 ? 53.959 2.295 -71.225 1.00 96.31 460 GLN A O 1
ATOM 3624 N N . VAL A 1 461 ? 53.790 1.945 -69.008 1.00 96.94 461 VAL A N 1
ATOM 3625 C CA . VAL A 1 461 ? 55.230 2.048 -68.735 1.00 96.94 461 VAL A CA 1
ATOM 3626 C C . VAL A 1 461 ? 56.029 0.978 -69.491 1.00 96.94 461 VAL A C 1
ATOM 3628 O O . VAL A 1 461 ? 57.109 1.265 -70.002 1.00 96.94 461 VAL A O 1
ATOM 3631 N N . ASP A 1 462 ? 55.526 -0.254 -69.590 1.00 95.62 462 ASP A N 1
ATOM 3632 C CA . ASP A 1 462 ? 56.205 -1.316 -70.345 1.00 95.62 462 ASP A CA 1
ATOM 3633 C C . ASP A 1 462 ? 56.225 -1.038 -71.858 1.00 95.62 462 ASP A C 1
ATOM 3635 O O . ASP A 1 462 ? 57.262 -1.213 -72.501 1.00 95.62 462 ASP A O 1
ATOM 3639 N N . LEU A 1 463 ? 55.121 -0.539 -72.421 1.00 95.81 463 LEU A N 1
ATOM 3640 C CA . LEU A 1 463 ? 55.056 -0.126 -73.827 1.00 95.81 463 LEU A CA 1
ATOM 3641 C C . LEU A 1 463 ? 55.966 1.073 -74.125 1.00 95.81 463 LEU A C 1
ATOM 3643 O O . LEU A 1 463 ? 56.600 1.101 -75.179 1.00 95.81 463 LEU A O 1
ATOM 3647 N N . GLU A 1 464 ? 56.062 2.040 -73.208 1.00 95.88 464 GLU A N 1
ATOM 3648 C CA . GLU A 1 464 ? 56.997 3.169 -73.311 1.00 95.88 464 GLU A CA 1
ATOM 3649 C C . GLU A 1 464 ? 58.450 2.672 -73.364 1.00 95.88 464 GLU A C 1
ATOM 3651 O O . GLU A 1 464 ? 59.195 3.062 -74.260 1.00 95.88 464 GLU A O 1
ATOM 3656 N N . ARG A 1 465 ? 58.836 1.720 -72.502 1.00 96.38 465 ARG A N 1
ATOM 3657 C CA . ARG A 1 465 ? 60.176 1.100 -72.546 1.00 96.38 465 ARG A CA 1
ATOM 3658 C C . ARG A 1 465 ? 60.449 0.365 -73.858 1.00 96.38 465 ARG A C 1
ATOM 3660 O O . ARG A 1 465 ? 61.558 0.435 -74.387 1.00 96.38 465 ARG A O 1
ATOM 3667 N N . GLU A 1 466 ? 59.471 -0.371 -74.390 1.00 95.81 466 GLU A N 1
ATOM 3668 C CA . GLU A 1 466 ? 59.619 -1.033 -75.692 1.00 95.81 466 GLU A CA 1
ATOM 3669 C C . GLU A 1 466 ? 59.778 -0.032 -76.838 1.00 95.81 466 GLU A C 1
ATOM 3671 O O . GLU A 1 466 ? 60.551 -0.280 -77.770 1.00 95.81 466 GLU A O 1
ATOM 3676 N N . LEU A 1 467 ? 59.038 1.078 -76.789 1.00 95.56 467 LEU A N 1
ATOM 3677 C CA . LEU A 1 467 ? 59.143 2.155 -77.764 1.00 95.56 467 LEU A CA 1
ATOM 3678 C C . LEU A 1 467 ? 60.540 2.779 -77.715 1.00 95.56 467 LEU A C 1
ATOM 3680 O O . LEU A 1 467 ? 61.205 2.812 -78.747 1.00 95.56 467 LEU A O 1
ATOM 3684 N N . GLU A 1 468 ? 61.021 3.159 -76.529 1.00 96.00 468 GLU A N 1
ATOM 3685 C CA . GLU A 1 468 ? 62.379 3.681 -76.317 1.00 96.00 468 GLU A CA 1
ATOM 3686 C C . GLU A 1 468 ? 63.447 2.707 -76.843 1.00 96.00 468 GLU A C 1
ATOM 3688 O O . GLU A 1 468 ? 64.402 3.106 -77.514 1.00 96.00 468 GLU A O 1
ATOM 3693 N N . HIS A 1 469 ? 63.275 1.403 -76.599 1.00 95.88 469 HIS A N 1
ATOM 3694 C CA . HIS A 1 469 ? 64.180 0.380 -77.120 1.00 95.88 469 HIS A CA 1
ATOM 3695 C C . HIS A 1 469 ? 64.178 0.322 -78.656 1.00 95.88 469 HIS A C 1
ATOM 3697 O O . HIS A 1 469 ? 65.242 0.261 -79.278 1.00 95.88 469 HIS A O 1
ATOM 3703 N N . LYS A 1 470 ? 62.997 0.360 -79.289 1.00 95.12 470 LYS A N 1
ATOM 3704 C CA . LYS A 1 470 ? 62.863 0.376 -80.755 1.00 95.12 470 LYS A CA 1
ATOM 3705 C C . LYS A 1 470 ? 63.427 1.658 -81.366 1.00 95.12 470 LYS A C 1
ATOM 3707 O O . LYS A 1 470 ? 64.100 1.580 -82.391 1.00 95.12 470 LYS A O 1
ATOM 3712 N N . GLU A 1 471 ? 63.209 2.811 -80.741 1.00 95.69 471 GLU A N 1
ATOM 3713 C CA . GLU A 1 471 ? 63.795 4.091 -81.151 1.00 95.69 471 GLU A CA 1
ATOM 3714 C C . GLU A 1 471 ? 65.325 4.053 -81.083 1.00 95.69 471 GLU A C 1
ATOM 3716 O O . GLU A 1 471 ? 65.992 4.468 -82.032 1.00 95.69 471 GLU A O 1
ATOM 3721 N N . ALA A 1 472 ? 65.896 3.475 -80.022 1.00 94.50 472 ALA A N 1
ATOM 3722 C CA . ALA A 1 472 ? 67.339 3.287 -79.900 1.00 94.50 472 ALA A CA 1
ATOM 3723 C C . ALA A 1 472 ? 67.905 2.366 -80.998 1.00 94.50 472 ALA A C 1
ATOM 3725 O O . ALA A 1 472 ? 68.953 2.662 -81.579 1.00 94.50 472 ALA A O 1
ATOM 3726 N N . LEU A 1 473 ? 67.208 1.270 -81.327 1.00 94.75 473 LEU A N 1
ATOM 3727 C CA . LEU A 1 473 ? 67.586 0.383 -82.434 1.00 94.75 473 LEU A CA 1
ATOM 3728 C C . LEU A 1 473 ? 67.509 1.091 -83.791 1.00 94.75 473 LEU A C 1
ATOM 3730 O O . LEU A 1 473 ? 68.426 0.947 -84.602 1.00 94.75 473 LEU A O 1
ATOM 3734 N N . LEU A 1 474 ? 66.451 1.869 -84.036 1.00 93.94 474 LEU A N 1
ATOM 3735 C CA . LEU A 1 474 ? 66.311 2.677 -85.248 1.00 93.94 474 LEU A CA 1
ATOM 3736 C C . LEU A 1 474 ? 67.439 3.704 -85.355 1.00 93.94 474 LEU A C 1
ATOM 3738 O O . LEU A 1 474 ? 68.082 3.783 -86.398 1.00 93.94 474 LEU A O 1
ATOM 3742 N N . ALA A 1 475 ? 67.747 4.428 -84.277 1.00 92.94 475 ALA A N 1
ATOM 3743 C CA . ALA A 1 475 ? 68.856 5.378 -84.241 1.00 92.94 475 ALA A CA 1
ATOM 3744 C C . ALA A 1 475 ? 70.203 4.701 -84.544 1.00 92.94 475 ALA A C 1
ATOM 3746 O O . ALA A 1 475 ? 71.013 5.244 -85.296 1.00 92.94 475 ALA A O 1
ATOM 3747 N N . HIS A 1 476 ? 70.434 3.491 -84.021 1.00 92.25 476 HIS A N 1
ATOM 3748 C CA . HIS A 1 476 ? 71.620 2.703 -84.354 1.00 92.25 476 HIS A CA 1
ATOM 3749 C C . HIS A 1 476 ? 71.648 2.292 -85.834 1.00 92.25 476 HIS A C 1
ATOM 3751 O O . HIS A 1 476 ? 72.710 2.334 -86.454 1.00 92.25 476 HIS A O 1
ATOM 3757 N N . CYS A 1 477 ? 70.522 1.865 -86.412 1.00 90.75 477 CYS A N 1
ATOM 3758 C CA . CYS A 1 477 ? 70.453 1.506 -87.833 1.00 90.75 477 CYS A CA 1
ATOM 3759 C C . CYS A 1 477 ? 70.734 2.724 -88.718 1.00 90.75 477 CYS A C 1
ATOM 3761 O O . CYS A 1 477 ? 71.612 2.654 -89.567 1.00 90.75 477 CYS A O 1
ATOM 3763 N N . MET A 1 478 ? 70.096 3.862 -88.431 1.00 90.75 478 MET A N 1
ATOM 3764 C CA . MET A 1 478 ? 70.334 5.128 -89.132 1.00 90.75 478 MET A CA 1
ATOM 3765 C C . MET A 1 478 ? 71.793 5.587 -89.023 1.00 90.75 478 MET A C 1
ATOM 3767 O O . MET A 1 478 ? 72.362 6.082 -89.991 1.00 90.75 478 MET A O 1
ATOM 3771 N N . LYS A 1 479 ? 72.426 5.417 -87.853 1.00 89.69 479 LYS A N 1
ATOM 3772 C CA . LYS A 1 479 ? 73.851 5.727 -87.663 1.00 89.69 479 LYS A CA 1
ATOM 3773 C C . LYS A 1 479 ? 74.742 4.813 -88.500 1.00 89.69 479 LYS A C 1
ATOM 3775 O O . LYS A 1 479 ? 75.677 5.310 -89.112 1.00 89.69 479 LYS A O 1
ATOM 3780 N N . ARG A 1 480 ? 74.438 3.513 -88.548 1.00 88.25 480 ARG A N 1
ATOM 3781 C CA . ARG A 1 480 ? 75.162 2.540 -89.376 1.00 88.25 480 ARG A CA 1
ATOM 3782 C C . ARG A 1 480 ? 75.014 2.853 -90.862 1.00 88.25 480 ARG A C 1
ATOM 3784 O O . ARG A 1 480 ? 76.015 2.895 -91.553 1.00 88.25 480 ARG A O 1
ATOM 3791 N N . GLU A 1 481 ? 73.801 3.134 -91.335 1.00 85.44 481 GLU A N 1
ATOM 3792 C CA . GLU A 1 481 ? 73.562 3.555 -92.723 1.00 85.44 481 GLU A CA 1
ATOM 3793 C C . GLU A 1 481 ? 74.319 4.846 -93.052 1.00 85.44 481 GLU A C 1
ATOM 3795 O O . GLU A 1 481 ? 74.928 4.957 -94.112 1.00 85.44 481 GLU A O 1
ATOM 3800 N N . ALA A 1 482 ? 74.336 5.816 -92.131 1.00 83.38 482 ALA A N 1
ATOM 3801 C CA . ALA A 1 482 ? 75.140 7.018 -92.299 1.00 83.38 482 ALA A CA 1
ATOM 3802 C C . ALA A 1 482 ? 76.635 6.675 -92.380 1.00 83.38 482 ALA A C 1
ATOM 3804 O O . ALA A 1 482 ? 77.297 7.141 -93.299 1.00 83.38 482 ALA A O 1
ATOM 3805 N N . GLU A 1 483 ? 77.165 5.863 -91.461 1.00 84.06 483 GLU A N 1
ATOM 3806 C CA . GLU A 1 483 ? 78.563 5.406 -91.458 1.00 84.06 483 GLU A CA 1
ATOM 3807 C C . GLU A 1 483 ? 78.926 4.658 -92.752 1.00 84.06 483 GLU A C 1
ATOM 3809 O O . GLU A 1 483 ? 79.942 4.986 -93.352 1.00 84.06 483 GLU A O 1
ATOM 3814 N N . GLU A 1 484 ? 78.074 3.759 -93.253 1.00 81.75 484 GLU A N 1
ATOM 3815 C CA . GLU A 1 484 ? 78.247 3.064 -94.540 1.00 81.75 484 GLU A CA 1
ATOM 3816 C C . GLU A 1 484 ? 78.272 4.043 -95.729 1.00 81.75 484 GLU A C 1
ATOM 3818 O O . GLU A 1 484 ? 79.090 3.903 -96.639 1.00 81.75 484 GLU A O 1
ATOM 3823 N N . VAL A 1 485 ? 77.422 5.077 -95.722 1.00 79.25 485 VAL A N 1
ATOM 3824 C CA . VAL A 1 485 ? 77.435 6.148 -96.735 1.00 79.25 485 VAL A CA 1
ATOM 3825 C C . VAL A 1 485 ? 78.702 7.002 -96.631 1.00 79.25 485 VAL A C 1
ATOM 3827 O O . VAL A 1 485 ? 79.287 7.350 -97.658 1.00 79.25 485 VAL A O 1
ATOM 3830 N N . TRP A 1 486 ? 79.153 7.329 -95.418 1.00 80.06 486 TRP A N 1
ATOM 3831 C CA . TRP A 1 486 ? 80.407 8.050 -95.186 1.00 80.06 486 TRP A CA 1
ATOM 3832 C C . TRP A 1 486 ? 81.618 7.229 -95.640 1.00 80.06 486 TRP A C 1
ATOM 3834 O O . TRP A 1 486 ? 82.474 7.767 -96.339 1.00 80.06 486 TRP A O 1
ATOM 3844 N N . GLU A 1 487 ? 81.680 5.937 -95.316 1.00 78.75 487 GLU A N 1
ATOM 3845 C CA . GLU A 1 487 ? 82.730 5.023 -95.778 1.00 78.75 487 GLU A CA 1
ATOM 3846 C C . GLU A 1 487 ? 82.724 4.889 -97.305 1.00 78.75 487 GLU A C 1
ATOM 3848 O O . GLU A 1 487 ? 83.782 4.978 -97.925 1.00 78.75 487 GLU A O 1
ATOM 3853 N N . ALA A 1 488 ? 81.550 4.773 -97.936 1.00 73.19 488 ALA A N 1
ATOM 3854 C CA . ALA A 1 488 ? 81.432 4.770 -99.393 1.00 73.19 488 ALA A CA 1
ATOM 3855 C C . ALA A 1 488 ? 81.931 6.088 -100.019 1.00 73.19 488 ALA A C 1
ATOM 3857 O O . ALA A 1 488 ? 82.656 6.060 -101.014 1.00 73.19 488 ALA A O 1
ATOM 3858 N N . LEU A 1 489 ? 81.601 7.241 -99.425 1.00 73.50 489 LEU A N 1
ATOM 3859 C CA . LEU A 1 489 ? 82.072 8.560 -99.871 1.00 73.50 489 LEU A CA 1
ATOM 3860 C C . LEU A 1 489 ? 83.595 8.719 -99.722 1.00 73.50 489 LEU A C 1
ATOM 3862 O O . LEU A 1 489 ? 84.252 9.234 -100.633 1.00 73.50 489 LEU A O 1
ATOM 3866 N N . VAL A 1 490 ? 84.173 8.246 -98.615 1.00 73.31 490 VAL A N 1
ATOM 3867 C CA . VAL A 1 490 ? 85.628 8.245 -98.388 1.00 73.31 490 VAL A CA 1
ATOM 3868 C C . VAL A 1 490 ? 86.326 7.310 -99.378 1.00 73.31 490 VAL A C 1
ATOM 3870 O O . VAL A 1 490 ? 87.269 7.738 -100.037 1.00 73.31 490 VAL A O 1
ATOM 3873 N N . TYR A 1 491 ? 85.808 6.098 -99.599 1.00 66.50 491 TYR A N 1
ATOM 3874 C CA . TYR A 1 491 ? 86.353 5.150 -100.578 1.00 66.50 491 TYR A CA 1
ATOM 3875 C C . TYR A 1 491 ? 86.323 5.714 -102.010 1.00 66.50 491 TYR A C 1
ATOM 3877 O O . TYR A 1 491 ? 87.285 5.564 -102.766 1.00 66.50 491 TYR A O 1
ATOM 3885 N N . THR A 1 492 ? 85.257 6.434 -102.387 1.00 62.53 492 THR A N 1
ATOM 3886 C CA . THR A 1 492 ? 85.211 7.148 -103.677 1.00 62.53 492 THR A CA 1
ATOM 3887 C C . THR A 1 492 ? 86.186 8.326 -103.762 1.00 62.53 492 THR A C 1
ATOM 3889 O O . THR A 1 492 ? 86.665 8.621 -104.856 1.00 62.53 492 THR A O 1
ATOM 3892 N N . SER A 1 493 ? 86.514 8.973 -102.639 1.00 60.56 493 SER A N 1
ATOM 3893 C CA . SER A 1 493 ? 87.482 10.081 -102.586 1.00 60.56 493 SER A CA 1
ATOM 3894 C C . SER A 1 493 ? 88.937 9.590 -102.643 1.00 60.56 493 SER A C 1
ATOM 3896 O O . SER A 1 493 ? 89.764 10.203 -103.321 1.00 60.56 493 SER A O 1
ATOM 3898 N N . ASP A 1 494 ? 89.252 8.451 -102.020 1.00 58.53 494 ASP A N 1
ATOM 3899 C CA . ASP A 1 494 ? 90.576 7.816 -102.112 1.00 58.53 494 ASP A CA 1
ATOM 3900 C C . ASP A 1 494 ? 90.852 7.291 -103.531 1.00 58.53 494 ASP A C 1
ATOM 3902 O O . ASP A 1 494 ? 91.925 7.530 -104.082 1.00 58.53 494 ASP A O 1
ATOM 3906 N N . CYS A 1 495 ? 89.849 6.713 -104.207 1.00 57.22 495 CYS A N 1
ATOM 3907 C CA . CYS A 1 495 ? 89.972 6.325 -105.620 1.00 57.22 495 CYS A CA 1
ATOM 3908 C C . CYS A 1 495 ? 90.197 7.522 -106.570 1.00 57.22 495 CYS A C 1
ATOM 3910 O O . CYS A 1 495 ? 90.714 7.339 -107.671 1.00 57.22 495 CYS A O 1
ATOM 3912 N N . GLN A 1 496 ? 89.804 8.742 -106.181 1.00 54.25 496 GLN A N 1
ATOM 3913 C CA . GLN A 1 496 ? 90.095 9.965 -106.943 1.00 54.25 496 GLN A CA 1
ATOM 3914 C C . GLN A 1 496 ? 91.484 10.545 -106.636 1.00 54.25 496 GLN A C 1
ATOM 3916 O O . GLN A 1 496 ? 92.035 11.266 -107.468 1.00 54.25 496 GLN A O 1
ATOM 3921 N N . SER A 1 497 ? 92.067 10.214 -105.482 1.00 53.62 497 SER A N 1
ATOM 3922 C CA . SER A 1 497 ? 93.386 10.703 -105.059 1.00 53.62 497 SER A CA 1
ATOM 3923 C C . SER A 1 497 ? 94.536 9.923 -105.715 1.00 53.62 497 SER A C 1
ATOM 3925 O O . SER A 1 497 ? 95.552 10.522 -106.060 1.00 53.62 497 SER A O 1
ATOM 3927 N N . ASP A 1 498 ? 94.343 8.637 -106.023 1.00 51.06 498 ASP A N 1
ATOM 3928 C CA . ASP A 1 498 ? 95.317 7.808 -106.761 1.00 51.06 498 ASP A CA 1
ATOM 3929 C C . ASP A 1 498 ? 95.399 8.112 -108.276 1.00 51.06 498 ASP A C 1
ATOM 3931 O O . ASP A 1 498 ? 96.203 7.519 -108.993 1.00 51.06 498 ASP A O 1
ATOM 3935 N N . VAL A 1 499 ? 94.601 9.059 -108.786 1.00 52.78 499 VAL A N 1
ATOM 3936 C CA . VAL A 1 499 ? 94.657 9.527 -110.190 1.00 52.78 499 VAL A CA 1
ATOM 3937 C C . VAL A 1 499 ? 95.512 10.802 -110.347 1.00 52.78 499 VAL A C 1
ATOM 3939 O O . VAL A 1 499 ? 95.719 11.279 -111.461 1.00 52.78 499 VAL A O 1
ATOM 3942 N N . PHE A 1 500 ? 96.075 11.336 -109.255 1.00 51.00 500 PHE A N 1
ATOM 3943 C CA . PHE A 1 500 ? 97.055 12.432 -109.279 1.00 51.00 500 PHE A CA 1
ATOM 3944 C C . PHE A 1 500 ? 98.400 12.018 -108.647 1.00 51.00 500 PHE A C 1
ATOM 3946 O O . PHE A 1 500 ? 98.889 12.642 -107.706 1.00 51.00 500 PHE A O 1
ATOM 3953 N N . VAL A 1 501 ? 99.024 10.984 -109.214 1.00 44.12 501 VAL A N 1
ATOM 3954 C CA . VAL A 1 501 ? 100.484 10.755 -109.240 1.00 44.12 501 VAL A CA 1
ATOM 3955 C C . VAL A 1 501 ? 100.849 10.434 -110.681 1.00 44.12 501 VAL A C 1
ATOM 3957 O O . VAL A 1 501 ? 101.862 10.988 -111.165 1.00 44.12 501 VAL A O 1
#